Protein AF-S4XDA0-F1 (afdb_monomer_lite)

Foldseek 3Di:
DDDDDDDDDDDDDDDDDDDDDDDDDDDDDDDDDDDDDDDDDDDDDDDDDDDDDDDDDDDDDDDDDPPPPPDPDAPPALEEEQVPFDDPVLSVLLRVLLVLLCVAVVANHREYEDADDDQAVVQVVNCVNPVDQRYKYKYAHPNVRDIDIDGHVNHDPVLVVQLVVLQVVQVVVGPSSSSNSNSCSSNVNDDDDDDDDDDDDDDDDDDDDPPPCVVVVVVVVVVVLVVLLVVLVPDQLQCLPVLLPGDLVSLVVLLVVLLVLLVVLLVVLVVLLVVLCQFQNDVVCVQLVVLSVQSVVLSVVLVVLVVCVVVVVDDDSVRSSVSSSSSSNSSSVSSVSNVVSSVVSVVVVVCLVCLVVLLVVLVVLLVVLVVLLVVLQVLVVVLVVFAAVVLCVVQNCLSVLLVVLSVQLVVLSVVLVVLNPDDRSSNNCNVVSSVSSVVSSVSSVVSSVVSVVSSVVLVVLLVVLVVLLVLLVVLLVLLVVLLPALFPADNVQLVVLSVQLVVLSVCCVVRCRHCSPVSSVSNVVSSVSNVVRSVRSVVRVVVLVVLLVLLVVLLVLLVVLLVVLVVLCVVVVVQADPQLVVLSVQLVVLSVVLVVCCRNCSVVSNVSSVSSSVSSVVSVVRSVVSVVVVVVVVVVPDDDDDDDDDDDDPPDPPPPPDPDDDDDDDDDDDDDDDDDDDDDDDDDDDDDDDDDDDDD

Secondary structure (DSSP, 8-state):
--------------------------------------PPP----------------------------------SSSEEESS--S-HHHHHHHHHHHHHHHHHTS-EEEEEEESSS-HHHHHHHHHHHS--TTEEEEEEETTTTEEEEEE-TTS-HHHHHHHHHHHHHHTTT-HHHHHHHHHHHHHT-----SS--------------TTHHHHHHHHHHHHHHHHHHHHHHTS-TT-HHHHTTS-HHHHHHHHHHHHHHHHHHHHHHHHHHHHHHHHH-TTTTHHHHHHHHHHHHHHHHHHHHHHHHHTT--SSHHHHHHHHHHHHHHHHHHHHHHHHHHHHHHHHHHHHHHHHHHHHHHHHHHHHHHHHHHHHHHHHHHHHHHS-GGGGTTTTTHHHHHHHHHHHHHHHHHHHHHHHTSPTTS-TTHHHHHHHHHHHHHHHHHHHHHHHHHHHHHHHHHHHHHHHHHHHHHHHHHHHHHHTS-S---HHHHHHHHHHHHHHHHHHHHHTTT-HHHHHHHHHHHHHHHHHHHHHHHHHHHHHHHHHHHHHHHHHHHHHHHHHHHHHHHHTTTTS-HHHHHHHHHHHHHHHHHHHHTTT-HHHHHHHHHHHHHHHHHHHHHHHHHHHHHHHHHHTS----------S--SSSSSS----------------------------------------

pLDDT: mean 78.59, std 25.2, range [24.23, 98.69]

InterPro domains:
  IPR007621 TPM domain [PF04536] (80-172)

Organism: NCBI:txid1200352

Sequence (696 aa):
MCAVNSASPSPAGDSRSFFSSTGTRGRRFAASLAIAGIAGLGGLSVAALGVGLAPAAGAETTVLAQTATDTDITLSSQLIDDAGVLSDDEASEITELLEKGPSETGVKAYLVYIDGGDTRSVAADLSAQQPISNGLVIVINTSDRTYATSPGSAVPDSVTTDVNSAITGNMGDGWFEGGKAVAEVIAGESGDGSGAAWLWGGVGVLAVGGGGALVWSKKKRKKDEATEVEATRSIAPGDSSDLAQQPTHALRTVAAEELQSADESIRKGAQELSTAESEFGPERTRELRKALEFSQRTLSQAYGEHQRLANGLVHDEAEERDILIGIISSCGTADENLNAQAERFATLREQLINAPAIVDNLFQETVTLRTRIPGARATLDSLTTRVDPSLLTSVLDNPDIAEAEITEAEKAISRARELLTLPAGQQGELVDAARAAKLAINQATSQLDGVDHAEVQLREAQANLASLIDEVDGEIAEAAQHAASNAEIDRTALAAAVEKAKTSLAAARENGSRDPLGTYSALLEADGELDIQIDEARGARNTYERTLAMVDRTLADATARLQGVEDTIHTRGRMIGVTARSLAQSAGQALADARRIRDTRPKDAFRAAQQASSLASRAAEHAQDDIDDYNRRHNSTGGGSGAGSMVTGIVLGSLLSGHGGFGGGFGGGGFGGGGGGFGGGGGGGGFGGGGDFGGF

Radius of gyration: 46.19 Å; chains: 1; bounding box: 108×87×158 Å

Structure (mmCIF, N/CA/C/O backbone):
data_AF-S4XDA0-F1
#
_entry.id   AF-S4XDA0-F1
#
loop_
_atom_site.group_PDB
_atom_site.id
_atom_site.type_symbol
_atom_site.label_atom_id
_atom_site.label_alt_id
_atom_site.label_comp_id
_atom_site.label_asym_id
_atom_site.label_entity_id
_atom_site.label_seq_id
_atom_site.pdbx_PDB_ins_code
_atom_site.Cartn_x
_atom_site.Cartn_y
_atom_site.Cartn_z
_atom_site.occupancy
_atom_site.B_iso_or_equiv
_atom_site.auth_seq_id
_atom_site.auth_comp_id
_atom_site.auth_asym_id
_atom_site.auth_atom_id
_atom_site.pdbx_PDB_model_num
ATOM 1 N N . MET A 1 1 ? 28.482 -11.343 71.059 1.00 35.81 1 MET A N 1
ATOM 2 C CA . MET A 1 1 ? 29.905 -11.045 71.329 1.00 35.81 1 MET A CA 1
ATOM 3 C C . MET A 1 1 ? 30.328 -9.917 70.393 1.00 35.81 1 MET A C 1
ATOM 5 O O . MET A 1 1 ? 30.165 -10.092 69.199 1.00 35.81 1 MET A O 1
ATOM 9 N N . CYS A 1 2 ? 30.715 -8.780 70.991 1.00 34.31 2 CYS A N 1
ATOM 10 C CA . CYS A 1 2 ? 31.458 -7.586 70.518 1.00 34.31 2 CYS A CA 1
ATOM 11 C C . CYS A 1 2 ? 31.389 -7.176 69.024 1.00 34.31 2 CYS A C 1
ATOM 13 O O . CYS A 1 2 ? 31.792 -7.941 68.163 1.00 34.31 2 CYS A O 1
ATOM 15 N N . ALA A 1 3 ? 30.799 -6.022 68.666 1.00 35.88 3 ALA A N 1
ATOM 16 C CA . ALA A 1 3 ? 31.298 -4.627 68.805 1.00 35.88 3 ALA A CA 1
ATOM 17 C C . ALA A 1 3 ? 32.306 -4.260 67.679 1.00 35.88 3 ALA A C 1
ATOM 19 O O . ALA A 1 3 ? 33.338 -4.904 67.580 1.00 35.88 3 ALA A O 1
ATOM 20 N N . VAL A 1 4 ? 31.958 -3.413 66.693 1.00 38.50 4 VAL A N 1
ATOM 21 C CA . VAL A 1 4 ? 31.907 -1.921 66.669 1.00 38.50 4 VAL A CA 1
ATOM 22 C C . VAL A 1 4 ? 33.224 -1.281 66.184 1.00 38.50 4 VAL A C 1
ATOM 24 O O . VAL A 1 4 ? 34.294 -1.656 66.646 1.00 38.50 4 VAL A O 1
ATOM 27 N N . ASN A 1 5 ? 33.060 -0.228 65.357 1.00 35.66 5 ASN A N 1
ATOM 28 C CA . ASN A 1 5 ? 33.968 0.907 65.074 1.00 35.66 5 ASN A CA 1
ATOM 29 C C . ASN A 1 5 ? 35.153 0.698 64.108 1.00 35.66 5 ASN A C 1
ATOM 31 O O . ASN A 1 5 ? 35.775 -0.349 64.109 1.00 35.66 5 ASN A O 1
ATOM 35 N N . SER A 1 6 ? 35.614 1.675 63.314 1.00 36.22 6 SER A N 1
ATOM 36 C CA . SER A 1 6 ? 35.158 3.028 62.926 1.00 36.22 6 SER A CA 1
ATOM 37 C C . SER A 1 6 ? 36.247 3.684 62.055 1.00 36.22 6 SER A C 1
ATOM 39 O O . SER A 1 6 ? 37.421 3.469 62.327 1.00 36.22 6 SER A O 1
ATOM 41 N N . ALA A 1 7 ? 35.824 4.574 61.147 1.00 31.83 7 ALA A N 1
ATOM 42 C CA . ALA A 1 7 ? 36.446 5.860 60.769 1.00 31.83 7 ALA A CA 1
ATOM 43 C C . ALA A 1 7 ? 37.836 5.932 60.068 1.00 31.83 7 ALA A C 1
ATOM 45 O O . ALA A 1 7 ? 38.853 5.655 60.687 1.00 31.83 7 ALA A O 1
ATOM 46 N N . SER A 1 8 ? 37.807 6.444 58.815 1.00 33.97 8 SER A N 1
ATOM 47 C CA . SER A 1 8 ? 38.431 7.695 58.268 1.00 33.97 8 SER A CA 1
ATOM 48 C C . SER A 1 8 ? 39.945 7.993 58.464 1.00 33.97 8 SER A C 1
ATOM 50 O O . SER A 1 8 ? 40.526 7.462 59.400 1.00 33.97 8 SER A O 1
ATOM 52 N N . PRO A 1 9 ? 40.595 8.970 57.761 1.00 52.25 9 PRO A N 1
ATOM 53 C CA . PRO A 1 9 ? 40.313 9.714 56.506 1.00 52.25 9 PRO A CA 1
ATOM 54 C C . PRO A 1 9 ? 41.543 9.871 55.534 1.00 52.25 9 PRO A C 1
ATOM 56 O O . PRO A 1 9 ? 42.636 9.395 55.814 1.00 52.25 9 PRO A O 1
ATOM 59 N N . SER A 1 10 ? 41.320 10.574 54.401 1.00 35.03 10 SER A N 1
ATOM 60 C CA . SER A 1 10 ? 42.201 11.378 53.491 1.00 35.03 10 SER A CA 1
ATOM 61 C C . SER A 1 10 ? 43.568 11.889 54.037 1.00 35.03 10 SER A C 1
ATOM 63 O O . SER A 1 10 ? 43.665 11.983 55.259 1.00 35.03 10 SER A O 1
ATOM 65 N N . PRO A 1 11 ? 44.569 12.380 53.230 1.00 50.47 11 PRO A N 1
ATOM 66 C CA . PRO A 1 11 ? 44.393 13.231 52.027 1.00 50.47 11 PRO A CA 1
ATOM 67 C C . PRO A 1 11 ? 45.488 13.255 50.907 1.00 50.47 11 PRO A C 1
ATOM 69 O O . PRO A 1 11 ? 46.580 12.722 51.032 1.00 50.47 11 PRO A O 1
ATOM 72 N N . ALA A 1 12 ? 45.117 13.936 49.809 1.00 33.59 12 ALA A N 1
ATOM 73 C CA . ALA A 1 12 ? 45.848 14.886 48.942 1.00 33.59 12 ALA A CA 1
ATOM 74 C C . ALA A 1 12 ? 47.360 14.758 48.615 1.00 33.59 12 ALA A C 1
ATOM 76 O O . ALA A 1 12 ? 48.203 14.765 49.504 1.00 33.59 12 ALA A O 1
ATOM 77 N N . GLY A 1 13 ? 47.678 14.972 47.325 1.00 31.16 13 GLY A N 1
ATOM 78 C CA . GLY A 1 13 ? 48.699 15.962 46.935 1.00 31.16 13 GLY A CA 1
ATOM 79 C C . GLY A 1 13 ? 49.673 15.580 45.812 1.00 31.16 13 GLY A C 1
ATOM 80 O O . GLY A 1 13 ? 50.469 14.674 46.004 1.00 31.16 13 GLY A O 1
ATOM 81 N N . ASP A 1 14 ? 49.653 16.386 44.734 1.00 33.75 14 ASP A N 1
ATOM 82 C CA . ASP A 1 14 ? 50.784 16.795 43.871 1.00 33.75 14 ASP A CA 1
ATOM 83 C C . ASP A 1 14 ? 51.590 15.723 43.086 1.00 33.75 14 ASP A C 1
ATOM 85 O O . ASP A 1 14 ? 51.828 14.622 43.540 1.00 33.75 14 ASP A O 1
ATOM 89 N N . SER A 1 15 ? 52.149 15.941 41.890 1.00 31.39 15 SER A N 1
ATOM 90 C CA . SER A 1 15 ? 52.261 17.109 41.014 1.00 31.39 15 SER A CA 1
ATOM 91 C C . SER A 1 15 ? 52.855 16.712 39.638 1.00 31.39 15 SER A C 1
ATOM 93 O O . SER A 1 15 ? 53.621 15.766 39.500 1.00 31.39 15 SER A O 1
ATOM 95 N N . ARG A 1 16 ? 52.442 17.491 38.631 1.00 34.41 16 ARG A N 1
ATOM 96 C CA . ARG A 1 16 ? 52.997 17.825 37.297 1.00 34.41 16 ARG A CA 1
ATOM 97 C C . ARG A 1 16 ? 54.349 17.233 36.835 1.00 34.41 16 ARG A C 1
ATOM 99 O O . ARG A 1 16 ? 55.373 17.467 37.465 1.00 34.41 16 ARG A O 1
ATOM 106 N N . SER A 1 17 ? 54.394 16.815 35.562 1.00 31.36 17 SER A N 1
ATOM 107 C CA . SER A 1 17 ? 55.414 17.295 34.605 1.00 31.36 17 SER A CA 1
ATOM 108 C C . SER A 1 17 ? 54.954 17.199 33.136 1.00 31.36 17 SER A C 1
ATOM 110 O O . SER A 1 17 ? 54.210 16.311 32.734 1.00 31.36 17 SER A O 1
ATOM 112 N N . PHE A 1 18 ? 55.356 18.221 32.378 1.00 31.94 18 PHE A N 1
ATOM 113 C CA . PHE A 1 18 ? 55.056 18.549 30.981 1.00 31.94 18 PHE A CA 1
ATOM 114 C C . PHE A 1 18 ? 55.953 17.780 29.994 1.00 31.94 18 PHE A C 1
ATOM 116 O O . PHE A 1 18 ? 57.141 17.652 30.266 1.00 31.94 18 PHE A O 1
ATOM 123 N N . PHE A 1 19 ? 55.456 17.480 28.784 1.00 30.11 19 PHE A N 1
ATOM 124 C CA . PHE A 1 19 ? 56.179 17.789 27.537 1.00 30.11 19 PHE A CA 1
ATOM 125 C C . PHE A 1 19 ? 55.213 17.967 26.349 1.00 30.11 19 PHE A C 1
ATOM 127 O O . PHE A 1 19 ? 54.207 17.277 26.218 1.00 30.11 19 PHE A O 1
ATOM 134 N N . SER A 1 20 ? 55.524 18.973 25.535 1.00 29.48 20 SER A N 1
ATOM 135 C CA . SER A 1 20 ? 54.761 19.564 24.427 1.00 29.48 20 SER A CA 1
ATOM 136 C C . SER A 1 20 ? 55.017 18.851 23.093 1.00 29.48 20 SER A C 1
ATOM 138 O O . SER A 1 20 ? 56.139 18.400 22.887 1.00 29.48 20 SER A O 1
ATOM 140 N N . SER A 1 21 ? 54.045 18.864 22.163 1.00 27.91 21 SER A N 1
ATOM 141 C CA . SER A 1 21 ? 54.207 19.416 20.793 1.00 27.91 21 SER A CA 1
ATOM 142 C C . SER A 1 21 ? 53.074 18.999 19.834 1.00 27.91 21 SER A C 1
ATOM 144 O O . SER A 1 21 ? 52.841 17.812 19.652 1.00 27.91 21 SER A O 1
ATOM 146 N N . THR A 1 22 ? 52.471 20.003 19.167 1.00 31.19 22 THR A N 1
ATOM 147 C CA . THR A 1 22 ? 51.912 20.018 17.781 1.00 31.19 22 THR A CA 1
ATOM 148 C C . THR A 1 22 ? 50.888 18.933 17.395 1.00 31.19 22 THR A C 1
ATOM 150 O O . THR A 1 22 ? 51.208 17.760 17.367 1.00 31.19 22 THR A O 1
ATOM 153 N N . GLY A 1 23 ? 49.643 19.193 16.994 1.00 26.84 23 GLY A N 1
ATOM 154 C CA . GLY A 1 23 ? 49.082 20.326 16.267 1.00 26.84 23 GLY A CA 1
ATOM 155 C C . GLY A 1 23 ? 48.484 19.816 14.953 1.00 26.84 23 GLY A C 1
ATOM 156 O O . GLY A 1 23 ? 49.233 19.637 14.008 1.00 26.84 23 GLY A O 1
ATOM 157 N N . THR A 1 24 ? 47.169 19.572 14.886 1.00 28.53 24 THR A N 1
ATOM 158 C CA . THR A 1 24 ? 46.289 19.807 13.713 1.00 28.53 24 THR A CA 1
ATOM 159 C C . THR A 1 24 ? 44.856 19.378 14.042 1.00 28.53 24 THR A C 1
ATOM 161 O O . THR A 1 24 ? 44.602 18.279 14.526 1.00 28.53 24 THR A O 1
ATOM 164 N N . ARG A 1 25 ? 43.904 20.288 13.812 1.00 28.70 25 ARG A N 1
ATOM 165 C CA . ARG A 1 25 ? 42.463 20.065 13.965 1.00 28.70 25 ARG A CA 1
ATOM 166 C C . ARG A 1 25 ? 41.945 19.286 12.756 1.00 28.70 25 ARG A C 1
ATOM 168 O O . ARG A 1 25 ? 42.007 19.792 11.644 1.00 28.70 25 ARG A O 1
ATOM 175 N N . GLY A 1 26 ? 41.364 18.116 12.997 1.00 26.00 26 GLY A N 1
ATOM 176 C CA . GLY A 1 26 ? 40.527 17.392 12.043 1.00 26.00 26 GLY A CA 1
ATOM 177 C C . GLY A 1 26 ? 39.380 16.742 12.806 1.00 26.00 26 GLY A C 1
ATOM 178 O O . GLY A 1 26 ? 39.581 15.754 13.504 1.00 26.00 26 GLY A O 1
ATOM 179 N N . ARG A 1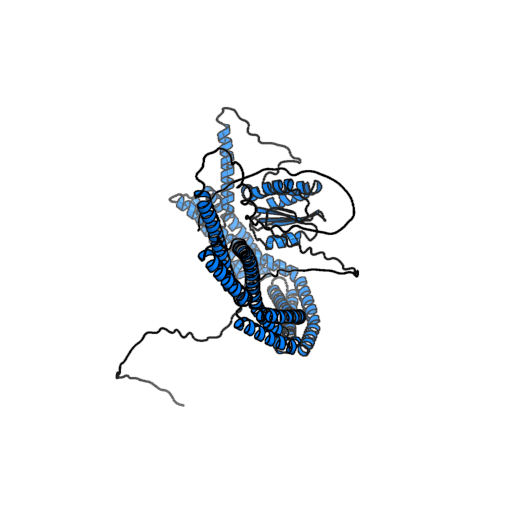 27 ? 38.187 17.343 12.742 1.00 27.64 27 ARG A N 1
ATOM 180 C CA . ARG A 1 27 ? 36.972 16.820 13.381 1.00 27.64 27 ARG A CA 1
ATOM 181 C C . ARG A 1 27 ? 36.553 15.549 12.635 1.00 27.64 27 ARG A C 1
ATOM 183 O O . ARG A 1 27 ? 36.034 15.638 11.530 1.00 27.64 27 ARG A O 1
ATOM 190 N N . ARG A 1 28 ? 36.784 14.383 13.238 1.00 25.12 28 ARG A N 1
ATOM 191 C CA . ARG A 1 28 ? 36.113 13.121 12.906 1.00 25.12 28 ARG A CA 1
ATOM 192 C C . ARG A 1 28 ? 35.207 12.785 14.085 1.00 25.12 28 ARG A C 1
ATOM 194 O O . ARG A 1 28 ? 35.704 12.484 15.166 1.00 25.12 28 ARG A O 1
ATOM 201 N N . PHE A 1 29 ? 33.897 12.910 13.896 1.00 24.58 29 PHE A N 1
ATOM 202 C CA . PHE A 1 29 ? 32.926 12.328 14.814 1.00 24.58 29 PHE A CA 1
ATOM 203 C C . PHE A 1 29 ? 32.902 10.821 14.551 1.00 24.58 29 PHE A C 1
ATOM 205 O O . PHE A 1 29 ? 32.474 10.381 13.490 1.00 24.58 29 PHE A O 1
ATOM 212 N N . ALA A 1 30 ? 33.415 10.050 15.507 1.00 24.23 30 ALA A N 1
ATOM 213 C CA . ALA A 1 30 ? 33.043 8.658 15.684 1.00 24.23 30 ALA A CA 1
ATOM 214 C C . ALA A 1 30 ? 31.730 8.661 16.478 1.00 24.23 30 ALA A C 1
ATOM 216 O O . ALA A 1 30 ? 31.699 9.175 17.596 1.00 24.23 30 ALA A O 1
ATOM 217 N N . ALA A 1 31 ? 30.653 8.154 15.883 1.00 25.67 31 ALA A N 1
ATOM 218 C CA . ALA A 1 31 ? 29.406 7.885 16.583 1.00 25.67 31 ALA A CA 1
ATOM 219 C C . ALA A 1 31 ? 29.267 6.371 16.739 1.00 25.67 31 ALA A C 1
ATOM 221 O O . ALA A 1 31 ? 29.389 5.608 15.783 1.00 25.67 31 ALA A O 1
ATOM 222 N N . SER A 1 32 ? 29.110 5.980 17.994 1.00 26.23 32 SER A N 1
ATOM 223 C CA . SER A 1 32 ? 29.050 4.625 18.507 1.00 26.23 32 SER A CA 1
ATOM 224 C C . SER A 1 32 ? 27.830 3.862 17.994 1.00 26.23 32 SER A C 1
ATOM 226 O O . SER A 1 32 ? 26.725 4.396 17.958 1.00 26.23 32 SER A O 1
ATOM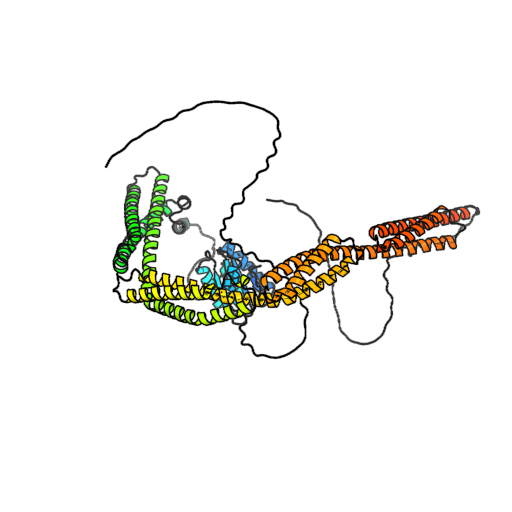 228 N N . LEU A 1 33 ? 28.044 2.586 17.673 1.00 25.45 33 LEU A N 1
ATOM 229 C CA . LEU A 1 33 ? 27.005 1.577 17.497 1.00 25.45 33 LEU A CA 1
ATOM 230 C C . LEU A 1 33 ? 26.232 1.411 18.819 1.00 25.45 33 LEU A C 1
ATOM 232 O O . LEU A 1 33 ? 26.831 1.081 19.843 1.00 25.45 33 LEU A O 1
ATOM 236 N N . ALA A 1 34 ? 24.916 1.594 18.785 1.00 25.98 34 ALA A N 1
ATOM 237 C CA . ALA A 1 34 ? 23.999 1.099 19.804 1.00 25.98 34 ALA A CA 1
ATOM 238 C C . ALA A 1 34 ? 22.760 0.541 19.095 1.00 25.98 34 ALA A C 1
ATOM 240 O O . ALA A 1 34 ? 22.043 1.259 18.405 1.00 25.98 34 ALA A O 1
ATOM 241 N N . ILE A 1 35 ? 22.578 -0.769 19.236 1.00 29.05 35 ILE A N 1
ATOM 242 C CA . ILE A 1 35 ? 21.437 -1.550 18.763 1.00 29.05 35 ILE A CA 1
ATOM 243 C C . ILE A 1 35 ? 20.304 -1.371 19.776 1.00 29.05 35 ILE A C 1
ATOM 245 O O . ILE A 1 35 ? 20.496 -1.689 20.948 1.00 29.05 35 ILE A O 1
ATOM 249 N N . ALA A 1 36 ? 19.138 -0.905 19.330 1.00 25.33 36 ALA A N 1
ATOM 250 C CA . ALA A 1 36 ? 17.846 -1.137 19.978 1.00 25.33 36 ALA A CA 1
ATOM 251 C C . ALA A 1 36 ? 16.725 -0.799 18.983 1.00 25.33 36 ALA A C 1
ATOM 253 O O . ALA A 1 36 ? 16.679 0.312 18.459 1.00 25.33 36 ALA A O 1
ATOM 254 N N . GLY A 1 37 ? 15.867 -1.778 18.692 1.00 24.59 37 GLY A N 1
ATOM 255 C CA . GLY A 1 37 ? 14.732 -1.632 17.784 1.00 24.59 37 GLY A CA 1
ATOM 256 C C . GLY A 1 37 ? 13.540 -0.903 18.400 1.00 24.59 37 GLY A C 1
ATOM 257 O O . GLY A 1 37 ? 13.470 -0.750 19.615 1.00 24.59 37 GLY A O 1
ATOM 258 N N . ILE A 1 38 ? 12.615 -0.494 17.529 1.00 27.69 38 ILE A N 1
ATOM 259 C CA . ILE A 1 38 ? 11.155 -0.429 17.706 1.00 27.69 38 ILE A CA 1
ATOM 260 C C . ILE A 1 38 ? 10.538 -0.249 16.304 1.00 27.69 38 ILE A C 1
ATOM 262 O O . ILE A 1 38 ? 11.120 0.397 15.436 1.00 27.69 38 ILE A O 1
ATOM 266 N N . ALA A 1 39 ? 9.397 -0.910 16.112 1.00 29.08 39 ALA A N 1
ATOM 267 C CA . ALA A 1 39 ? 8.651 -1.151 14.883 1.00 29.08 39 ALA A CA 1
ATOM 268 C C . ALA A 1 39 ? 8.256 0.106 14.084 1.00 29.08 39 ALA A C 1
ATOM 270 O O . ALA A 1 39 ? 7.870 1.129 14.650 1.00 29.08 39 ALA A O 1
ATOM 271 N N . GLY A 1 40 ? 8.324 -0.023 12.755 1.00 26.03 40 GLY A N 1
ATOM 272 C CA . GLY A 1 40 ? 7.939 0.991 11.780 1.00 26.03 40 GLY A CA 1
ATOM 273 C C . GLY A 1 40 ? 6.515 0.803 11.254 1.00 26.03 40 GLY A C 1
ATOM 274 O O . GLY A 1 40 ? 6.113 -0.297 10.883 1.00 26.03 40 GLY A O 1
ATOM 275 N N . LEU A 1 41 ? 5.793 1.921 11.205 1.00 32.38 41 LEU A N 1
ATOM 276 C CA . LEU A 1 41 ? 4.719 2.209 10.257 1.00 32.38 41 LEU A CA 1
ATOM 277 C C . LEU A 1 41 ? 5.331 2.532 8.884 1.00 32.38 41 LEU A C 1
ATOM 279 O O . LEU A 1 41 ? 6.371 3.191 8.833 1.00 32.38 41 LEU A O 1
ATOM 283 N N . GLY A 1 42 ? 4.644 2.175 7.795 1.00 27.64 42 GLY A N 1
ATOM 284 C CA . GLY A 1 42 ? 4.866 2.787 6.480 1.00 27.64 42 GLY A CA 1
ATOM 285 C C . GLY A 1 42 ? 4.640 1.846 5.300 1.00 27.64 42 GLY A C 1
ATOM 286 O O . GLY A 1 42 ? 5.591 1.251 4.808 1.00 27.64 42 GLY A O 1
ATOM 287 N N . GLY A 1 43 ? 3.393 1.744 4.835 1.00 27.09 43 GLY A N 1
ATOM 288 C CA . GLY A 1 43 ? 3.066 1.210 3.513 1.00 27.09 43 GLY A CA 1
ATOM 289 C C . GLY A 1 43 ? 3.061 2.338 2.480 1.00 27.09 43 GLY A C 1
ATOM 290 O O . GLY A 1 43 ? 2.448 3.378 2.715 1.00 27.09 43 GLY A O 1
ATOM 291 N N . LEU A 1 44 ? 3.754 2.134 1.361 1.00 30.22 44 LEU A N 1
ATOM 292 C CA . LEU A 1 44 ? 3.679 2.964 0.161 1.00 30.22 44 LEU A CA 1
ATOM 293 C C . LEU A 1 44 ? 3.848 2.061 -1.066 1.00 30.22 44 LEU A C 1
ATOM 295 O O . LEU A 1 44 ? 4.812 1.304 -1.167 1.00 30.22 44 LEU A O 1
ATOM 299 N N . SER A 1 45 ? 2.857 2.146 -1.945 1.00 28.23 45 SER A N 1
ATOM 300 C CA . SER A 1 45 ? 2.653 1.394 -3.181 1.00 28.23 45 SER A CA 1
ATOM 301 C C . SER A 1 45 ? 3.587 1.845 -4.310 1.00 28.23 45 SER A C 1
ATOM 303 O O . SER A 1 45 ? 3.918 3.027 -4.399 1.00 28.23 45 SER A O 1
ATOM 305 N N . VAL A 1 46 ? 3.923 0.936 -5.232 1.00 29.06 46 VAL A N 1
ATOM 306 C CA . VAL A 1 46 ? 4.427 1.271 -6.576 1.00 29.06 46 VAL A CA 1
ATOM 307 C C . VAL A 1 46 ? 3.654 0.456 -7.616 1.00 29.06 46 VAL A C 1
ATOM 309 O O . VAL A 1 46 ? 3.386 -0.726 -7.423 1.00 29.06 46 VAL A O 1
ATOM 312 N N . ALA A 1 47 ? 3.253 1.160 -8.672 1.00 29.38 47 ALA A N 1
ATOM 313 C CA . ALA A 1 47 ? 2.378 0.763 -9.765 1.00 29.38 47 ALA A CA 1
ATOM 314 C C . ALA A 1 47 ? 3.017 -0.231 -10.752 1.00 29.38 47 ALA A C 1
ATOM 316 O O . ALA A 1 47 ? 4.214 -0.153 -11.021 1.00 29.38 47 ALA A O 1
ATOM 317 N N . ALA A 1 48 ? 2.188 -1.084 -11.361 1.00 28.42 48 ALA A N 1
ATOM 318 C CA . ALA A 1 48 ? 2.551 -1.948 -12.482 1.00 28.42 48 ALA A CA 1
ATOM 319 C C . ALA A 1 48 ? 1.728 -1.573 -13.728 1.00 28.42 48 ALA A C 1
ATOM 321 O O . ALA A 1 48 ? 0.502 -1.503 -13.678 1.00 28.42 48 ALA A O 1
ATOM 322 N N . LEU A 1 49 ? 2.418 -1.329 -14.845 1.00 30.97 49 LEU A N 1
ATOM 323 C CA . LEU A 1 49 ? 1.854 -1.154 -16.185 1.00 30.97 49 LEU A CA 1
ATOM 324 C C . LEU A 1 49 ? 2.024 -2.463 -16.959 1.00 30.97 49 LEU A C 1
ATOM 326 O O . LEU A 1 49 ? 3.129 -2.991 -17.046 1.00 30.97 49 LEU A O 1
ATOM 330 N N . GLY A 1 50 ? 0.933 -2.966 -17.534 1.00 28.62 50 GLY A N 1
ATOM 331 C CA . GLY A 1 50 ? 0.928 -4.157 -18.380 1.00 28.62 50 GLY A CA 1
ATOM 332 C C . GLY A 1 50 ? 1.102 -3.861 -19.871 1.00 28.62 50 GLY A C 1
ATOM 333 O O . GLY A 1 50 ? 0.823 -2.762 -20.348 1.00 28.62 50 GLY A O 1
ATOM 334 N N . VAL A 1 51 ? 1.469 -4.901 -20.625 1.00 29.30 51 VAL A N 1
ATOM 335 C CA . VAL A 1 51 ? 1.185 -5.039 -22.061 1.00 29.30 51 VAL A CA 1
ATOM 336 C C . VAL A 1 51 ? 0.799 -6.493 -22.328 1.00 29.30 51 VAL A C 1
ATOM 338 O O . VAL A 1 51 ? 1.559 -7.410 -22.030 1.00 29.30 51 VAL A O 1
ATOM 341 N N . GLY A 1 52 ? -0.389 -6.702 -22.896 1.00 28.75 52 GLY A N 1
ATOM 342 C CA . GLY A 1 52 ? -0.877 -8.006 -23.338 1.00 28.75 52 GLY A CA 1
ATOM 343 C C . GLY A 1 52 ? -0.914 -8.141 -24.861 1.00 28.75 52 GLY A C 1
ATOM 344 O O . GLY A 1 52 ? -1.018 -7.149 -25.581 1.00 28.75 52 GLY A O 1
ATOM 345 N N . LEU A 1 53 ? -0.916 -9.388 -25.342 1.00 24.34 53 LEU A N 1
ATOM 346 C CA . LEU A 1 53 ? -1.498 -9.779 -26.630 1.00 24.34 53 LEU A CA 1
ATOM 347 C C . LEU A 1 53 ? -1.961 -11.253 -26.573 1.00 24.34 53 LEU A C 1
ATOM 349 O O . LEU A 1 53 ? -1.181 -12.150 -26.267 1.00 24.34 53 LEU A O 1
ATOM 353 N N . ALA A 1 54 ? -3.248 -11.480 -26.854 1.00 28.58 54 ALA A N 1
ATOM 354 C CA . ALA A 1 54 ? -3.946 -12.778 -26.943 1.00 28.58 54 ALA A CA 1
ATOM 355 C C . ALA A 1 54 ? -3.836 -13.386 -28.378 1.00 28.58 54 ALA A C 1
ATOM 357 O O . ALA A 1 54 ? -3.099 -12.801 -29.178 1.00 28.58 54 ALA A O 1
ATOM 358 N N . PRO A 1 55 ? -4.603 -14.428 -28.826 1.00 48.66 55 PRO A N 1
ATOM 359 C CA . PRO A 1 55 ? -5.528 -15.378 -28.149 1.00 48.66 55 PRO A CA 1
ATOM 360 C C . PRO A 1 55 ? -5.455 -16.866 -28.646 1.00 48.66 55 PRO A C 1
ATOM 362 O O . PRO A 1 55 ? -4.786 -17.152 -29.634 1.00 48.66 55 PRO A O 1
ATOM 365 N N . ALA A 1 56 ? -6.222 -17.802 -28.032 1.00 24.25 56 ALA A N 1
ATOM 366 C CA . ALA A 1 56 ? -7.119 -18.775 -28.723 1.00 24.25 56 ALA A CA 1
ATOM 367 C C . ALA A 1 56 ? -7.855 -19.794 -27.792 1.00 24.25 56 ALA A C 1
ATOM 369 O O . ALA A 1 56 ? -7.246 -20.700 -27.238 1.00 24.25 56 ALA A O 1
ATOM 370 N N . ALA A 1 57 ? -9.192 -19.669 -27.758 1.00 28.89 57 ALA A N 1
ATOM 371 C CA . ALA A 1 57 ? -10.264 -20.691 -27.762 1.00 28.89 57 ALA A CA 1
ATOM 372 C C . ALA A 1 57 ? -10.380 -21.832 -26.704 1.00 28.89 57 ALA A C 1
ATOM 374 O O . ALA A 1 57 ? -9.764 -22.884 -26.835 1.00 28.89 57 ALA A O 1
ATOM 375 N N . GLY A 1 58 ? -11.403 -21.705 -25.835 1.00 33.62 58 GLY A N 1
ATOM 376 C CA . GLY A 1 58 ? -12.575 -22.609 -25.799 1.00 33.62 58 GLY A CA 1
ATOM 377 C C . GLY A 1 58 ? -12.654 -23.728 -24.742 1.00 33.62 58 GLY A C 1
ATOM 378 O O . GLY A 1 58 ? -12.185 -24.828 -25.003 1.00 33.62 58 GLY A O 1
ATOM 379 N N . ALA A 1 59 ? -13.388 -23.499 -23.639 1.00 28.05 59 ALA A N 1
ATOM 380 C CA . ALA A 1 59 ? -14.232 -24.494 -22.946 1.00 28.05 59 ALA A CA 1
ATOM 381 C C . ALA A 1 59 ? -15.110 -23.821 -21.866 1.00 28.05 59 ALA A C 1
ATOM 383 O O . ALA A 1 59 ? -14.613 -23.083 -21.021 1.00 28.05 59 ALA A O 1
ATOM 384 N N . GLU A 1 60 ? -16.417 -24.083 -21.908 1.00 33.09 60 GLU A N 1
ATOM 385 C CA . GLU A 1 60 ? -17.438 -23.573 -20.984 1.00 33.09 60 GLU A CA 1
ATOM 386 C C . GLU A 1 60 ? -17.324 -24.225 -19.595 1.00 33.09 60 GLU A C 1
ATOM 388 O O . GLU A 1 60 ? -17.295 -25.449 -19.479 1.00 33.09 60 GLU A O 1
ATOM 393 N N . THR A 1 61 ? -17.311 -23.420 -18.528 1.00 28.69 61 THR A N 1
ATOM 394 C CA . THR A 1 61 ? -17.625 -23.878 -17.164 1.00 28.69 61 THR A CA 1
ATOM 395 C C . THR A 1 61 ? -18.480 -22.819 -16.479 1.00 28.69 61 THR A C 1
ATOM 397 O O . THR A 1 61 ? -18.093 -21.658 -16.380 1.00 28.69 61 THR A O 1
ATOM 400 N N . THR A 1 62 ? -19.671 -23.219 -16.046 1.00 36.84 62 THR A N 1
ATOM 401 C CA . THR A 1 62 ? -20.657 -22.381 -15.363 1.00 36.84 62 THR A CA 1
ATOM 402 C C . THR A 1 62 ? -20.129 -21.970 -13.987 1.00 36.84 62 THR A C 1
ATOM 404 O O . THR A 1 62 ? -20.070 -22.793 -13.074 1.00 36.84 62 THR A O 1
ATOM 407 N N . VAL A 1 63 ? -19.750 -20.701 -13.841 1.00 27.41 63 VAL A N 1
ATOM 408 C CA . VAL A 1 63 ? -19.389 -20.071 -12.564 1.00 27.41 63 VAL A CA 1
ATOM 409 C C . VAL A 1 63 ? -20.566 -19.209 -12.111 1.00 27.41 63 VAL A C 1
ATOM 411 O O . VAL A 1 63 ? -21.122 -18.443 -12.895 1.00 27.41 63 VAL A O 1
ATOM 414 N N . LEU A 1 64 ? -20.963 -19.363 -10.846 1.00 28.88 64 LEU A N 1
ATOM 415 C CA . LEU A 1 64 ? -21.853 -18.430 -10.159 1.00 28.88 64 LEU A CA 1
ATOM 416 C C . LEU A 1 64 ? -21.155 -17.067 -10.122 1.00 28.88 64 LEU A C 1
ATOM 418 O O . LEU A 1 64 ? -20.182 -16.885 -9.396 1.00 28.88 64 LEU A O 1
ATOM 422 N N . ALA A 1 65 ? -21.627 -16.147 -10.955 1.00 26.14 65 ALA A N 1
ATOM 423 C CA . ALA A 1 65 ? -21.122 -14.791 -11.039 1.00 26.14 65 ALA A CA 1
ATOM 424 C C . ALA A 1 65 ? -21.430 -14.031 -9.737 1.00 26.14 65 ALA A C 1
ATOM 426 O O . ALA A 1 65 ? -22.572 -13.654 -9.484 1.00 26.14 65 ALA A O 1
ATOM 427 N N . GLN A 1 66 ? -20.408 -13.799 -8.914 1.00 27.83 66 GLN A N 1
ATOM 428 C CA . GLN A 1 66 ? -20.283 -12.532 -8.201 1.00 27.83 66 GLN A CA 1
ATOM 429 C C . GLN A 1 66 ? -19.513 -11.605 -9.139 1.00 27.83 66 GLN A C 1
ATOM 431 O O . GLN A 1 66 ? -18.296 -11.700 -9.262 1.00 27.83 66 GLN A O 1
ATOM 436 N N . THR A 1 67 ? -20.233 -10.762 -9.871 1.00 27.48 67 THR A N 1
ATOM 437 C CA . THR A 1 67 ? -19.646 -9.633 -10.592 1.00 27.48 67 THR A CA 1
ATOM 438 C C . THR A 1 67 ? -19.252 -8.575 -9.565 1.00 27.48 67 THR A C 1
ATOM 440 O O . THR A 1 67 ? -20.059 -7.718 -9.214 1.00 27.48 67 THR A O 1
ATOM 443 N N . ALA A 1 68 ? -18.024 -8.656 -9.056 1.00 33.41 68 ALA A N 1
ATOM 444 C CA . ALA A 1 68 ? -17.305 -7.449 -8.683 1.00 33.41 68 ALA A CA 1
ATOM 445 C C . ALA A 1 68 ? -16.868 -6.817 -10.008 1.00 33.41 68 ALA A C 1
ATOM 447 O O . ALA A 1 68 ? -15.988 -7.336 -10.692 1.00 33.41 68 ALA A O 1
ATOM 448 N N . THR A 1 69 ? -17.582 -5.786 -10.445 1.00 35.19 69 THR A N 1
ATOM 449 C CA . THR A 1 69 ? -17.104 -4.894 -11.499 1.00 35.19 69 THR A CA 1
ATOM 450 C C . THR A 1 69 ? -15.883 -4.174 -10.942 1.00 35.19 69 THR A C 1
ATOM 452 O O . THR A 1 69 ? -16.009 -3.280 -10.110 1.00 35.19 69 THR A O 1
ATOM 455 N N . ASP A 1 70 ? -14.704 -4.640 -11.348 1.00 38.47 70 ASP A N 1
ATOM 456 C CA . ASP A 1 70 ? -13.427 -3.945 -11.209 1.00 38.47 70 ASP A CA 1
ATOM 457 C C . ASP A 1 70 ? -13.444 -2.769 -12.194 1.00 38.47 70 ASP A C 1
ATOM 459 O O . ASP A 1 70 ? -12.904 -2.837 -13.299 1.00 38.47 70 ASP A O 1
ATOM 463 N N . THR A 1 71 ? -14.220 -1.740 -11.858 1.00 46.22 71 THR A N 1
ATOM 464 C CA . THR A 1 71 ? -14.200 -0.479 -12.586 1.00 46.22 71 THR A CA 1
ATOM 465 C C . THR A 1 71 ? -13.301 0.458 -11.799 1.00 46.22 71 THR A C 1
ATOM 467 O O . THR A 1 71 ? -13.631 0.846 -10.679 1.00 46.22 71 THR A O 1
ATOM 470 N N . ASP A 1 72 ? -12.156 0.806 -12.384 1.00 64.50 72 ASP A N 1
ATOM 471 C CA . ASP A 1 72 ? -11.159 1.734 -11.837 1.00 64.50 72 ASP A CA 1
ATOM 472 C C . ASP A 1 72 ? -11.698 3.185 -11.906 1.00 64.50 72 ASP A C 1
ATOM 474 O O . ASP A 1 72 ? -11.172 4.061 -12.597 1.00 64.50 72 ASP A O 1
ATOM 478 N N . ILE A 1 73 ? -12.852 3.424 -11.271 1.00 78.69 73 ILE A N 1
ATOM 479 C CA . ILE A 1 73 ? -13.542 4.715 -11.244 1.00 78.69 73 ILE A CA 1
ATOM 480 C C . ILE A 1 73 ? -12.839 5.595 -10.219 1.00 78.69 73 ILE A C 1
ATOM 482 O O . ILE A 1 73 ? -12.768 5.269 -9.034 1.00 78.69 73 ILE A O 1
ATOM 486 N N . THR A 1 74 ? -12.368 6.755 -10.671 1.00 82.56 74 THR A N 1
ATOM 487 C CA . THR A 1 74 ? -11.754 7.778 -9.820 1.00 82.56 74 THR A CA 1
ATOM 488 C C . THR A 1 74 ? -12.536 9.085 -9.916 1.00 82.56 74 THR A C 1
ATOM 490 O O . THR A 1 74 ? -12.998 9.465 -10.992 1.00 82.56 74 THR A O 1
ATOM 493 N N . LEU A 1 75 ? -12.668 9.804 -8.793 1.00 84.50 75 LEU A N 1
ATOM 494 C CA . LEU A 1 75 ? -13.369 11.096 -8.699 1.00 84.50 75 LEU A CA 1
ATOM 495 C C . LEU A 1 75 ? -12.573 12.242 -9.360 1.00 84.50 75 LEU A C 1
ATOM 497 O O . LEU A 1 75 ? -12.081 13.154 -8.692 1.00 84.50 75 LEU A O 1
ATOM 501 N N . SER A 1 76 ? -12.401 12.172 -10.680 1.00 80.94 76 SER A N 1
ATOM 502 C CA . SER A 1 76 ? -11.661 13.152 -11.490 1.00 80.94 76 SER A CA 1
ATOM 503 C C . SER A 1 76 ? -12.485 14.402 -11.849 1.00 80.94 76 SER A C 1
ATOM 505 O O . SER A 1 76 ? -11.912 15.469 -12.070 1.00 80.94 76 SER A O 1
ATOM 507 N N . SER A 1 77 ? -13.816 14.296 -11.825 1.00 88.31 77 SER A N 1
ATOM 508 C CA . SER A 1 77 ? -14.801 15.363 -12.067 1.00 88.31 77 SER A CA 1
ATOM 509 C C . SER A 1 77 ? -16.023 15.195 -11.151 1.00 88.31 77 SER A C 1
ATOM 511 O O . SER A 1 77 ? -16.208 14.141 -10.546 1.00 88.31 77 SER A O 1
ATOM 513 N N . GLN A 1 78 ? -16.864 16.234 -11.022 1.00 89.75 78 GLN A N 1
ATOM 514 C CA . GLN A 1 78 ? -18.106 16.160 -10.227 1.00 89.75 78 GLN A CA 1
ATOM 515 C C . GLN A 1 78 ? -19.192 15.292 -10.876 1.00 89.75 78 GLN A C 1
ATOM 517 O O . GLN A 1 78 ? -20.079 14.825 -10.173 1.00 89.75 78 GLN A O 1
ATOM 522 N N . LEU A 1 79 ? -19.121 15.053 -12.185 1.00 95.38 79 LEU A N 1
ATOM 523 C CA . LEU A 1 79 ? -19.981 14.117 -12.901 1.00 95.38 79 LEU A CA 1
ATOM 524 C C . LEU A 1 79 ? -19.118 13.060 -13.588 1.00 95.38 79 LEU A C 1
ATOM 526 O O . LEU A 1 79 ? -18.175 13.412 -14.300 1.00 95.38 79 LEU A O 1
ATOM 530 N N . ILE A 1 80 ? -19.447 11.787 -13.381 1.00 94.56 80 ILE A N 1
ATOM 531 C CA . ILE A 1 80 ? -18.823 10.639 -14.044 1.00 94.56 80 ILE A CA 1
ATOM 532 C C . ILE A 1 80 ? -19.936 9.769 -14.620 1.00 94.56 80 ILE A C 1
ATOM 534 O O . ILE A 1 80 ? -20.783 9.271 -13.881 1.00 94.56 80 ILE A O 1
ATOM 538 N N . ASP A 1 81 ? -19.925 9.577 -15.934 1.00 94.00 81 ASP A N 1
ATOM 539 C CA . ASP A 1 81 ? -20.866 8.703 -16.632 1.00 94.00 81 ASP A CA 1
ATOM 540 C C . ASP A 1 81 ? -20.136 7.485 -17.207 1.00 94.00 81 ASP A C 1
ATOM 542 O O . ASP A 1 81 ? -19.757 7.460 -18.375 1.00 94.00 81 ASP A O 1
ATOM 546 N N . ASP A 1 82 ? -19.894 6.487 -16.355 1.00 91.75 82 ASP A N 1
ATOM 547 C CA . ASP A 1 82 ? -19.269 5.219 -16.754 1.00 91.75 82 ASP A CA 1
ATOM 548 C C . ASP A 1 82 ? -20.263 4.313 -17.508 1.00 91.75 82 ASP A C 1
ATOM 550 O O . ASP A 1 82 ? -19.886 3.556 -18.399 1.00 91.75 82 ASP A O 1
ATOM 554 N N . ALA A 1 83 ? -21.560 4.458 -17.215 1.00 89.38 83 ALA A N 1
ATOM 555 C CA . ALA A 1 83 ? -22.642 3.742 -17.890 1.00 89.38 83 ALA A CA 1
ATOM 556 C C . ALA A 1 83 ? -22.944 4.251 -19.317 1.00 89.38 83 ALA A C 1
ATOM 558 O O . ALA A 1 83 ? -23.646 3.574 -20.072 1.00 89.38 83 ALA A O 1
ATOM 559 N N . GLY A 1 84 ? -22.454 5.439 -19.689 1.00 90.38 84 GLY A N 1
ATOM 560 C CA . GLY A 1 84 ? -22.672 6.056 -21.000 1.00 90.38 84 GLY A CA 1
ATOM 561 C C . GLY A 1 84 ? -24.140 6.387 -21.283 1.00 90.38 84 GLY A C 1
ATOM 562 O O . GLY A 1 84 ? -24.616 6.177 -22.403 1.00 90.38 84 GLY A O 1
ATOM 563 N N . VAL A 1 85 ? -24.879 6.833 -20.263 1.00 92.50 85 VAL A N 1
ATOM 564 C CA . VAL A 1 85 ? -26.321 7.120 -20.352 1.00 92.50 85 VAL A CA 1
ATOM 565 C C . VAL A 1 85 ? -26.655 8.583 -20.651 1.00 92.50 85 VAL A C 1
ATOM 567 O O . VAL A 1 85 ? -27.822 8.876 -20.922 1.00 92.50 85 VAL A O 1
ATOM 570 N N . LEU A 1 86 ? -25.672 9.483 -20.611 1.00 93.19 86 LEU A N 1
ATOM 571 C CA . LEU A 1 86 ? -25.819 10.913 -20.873 1.00 93.19 86 LEU A CA 1
ATOM 572 C C . LEU A 1 86 ? -25.161 11.306 -22.202 1.00 93.19 86 LEU A C 1
ATOM 574 O O . LEU A 1 86 ? -24.113 10.791 -22.589 1.00 93.19 86 LEU A O 1
ATOM 578 N N . SER A 1 87 ? -25.763 12.264 -22.901 1.00 93.06 87 SER A N 1
ATOM 579 C CA . SER A 1 87 ? -25.094 12.996 -23.980 1.00 93.06 87 SER A CA 1
ATOM 580 C C . SER A 1 87 ? -24.179 14.104 -23.442 1.00 93.06 87 SER A C 1
ATOM 582 O O . SER A 1 87 ? -24.323 14.549 -22.304 1.00 93.06 87 SER A O 1
ATOM 584 N N . ASP A 1 88 ? -23.261 14.598 -24.280 1.00 88.81 88 ASP A N 1
ATOM 585 C CA . ASP A 1 88 ? -22.317 15.666 -23.908 1.00 88.81 88 ASP A CA 1
ATOM 586 C C . ASP A 1 88 ? -23.027 16.952 -23.431 1.00 88.81 88 ASP A C 1
ATOM 588 O O . ASP A 1 88 ? -22.573 17.604 -22.486 1.00 88.81 88 ASP A O 1
ATOM 592 N N . ASP A 1 89 ? -24.161 17.302 -24.052 1.00 89.06 89 ASP A N 1
ATOM 593 C CA . ASP A 1 89 ? -24.961 18.480 -23.686 1.00 89.06 89 ASP A CA 1
ATOM 594 C C . ASP A 1 89 ? -25.632 18.286 -22.311 1.00 89.06 89 ASP A C 1
ATOM 596 O O . ASP A 1 89 ? -25.581 19.169 -21.454 1.00 89.06 89 ASP A O 1
ATOM 600 N N . GLU A 1 90 ? -26.199 17.100 -22.070 1.00 92.31 90 GLU A N 1
ATOM 601 C CA . GLU A 1 90 ? -26.841 16.723 -20.802 1.00 92.31 90 GLU A CA 1
ATOM 602 C C . GLU A 1 90 ? -25.834 16.660 -19.644 1.00 92.31 90 GLU A C 1
ATOM 604 O O . GLU A 1 90 ? -26.101 17.143 -18.540 1.00 92.31 90 GLU A O 1
ATOM 609 N N . ALA A 1 91 ? -24.648 16.102 -19.899 1.00 91.62 91 ALA A N 1
ATOM 610 C CA . ALA A 1 91 ? -23.566 16.035 -18.926 1.00 91.62 91 ALA A CA 1
ATOM 611 C C . ALA A 1 91 ? -23.034 17.432 -18.567 1.00 91.62 91 ALA A C 1
ATOM 613 O O . ALA A 1 91 ? -22.733 17.706 -17.400 1.00 91.62 91 ALA A O 1
ATOM 614 N N . SER A 1 92 ? -22.960 18.333 -19.550 1.00 91.81 92 SER A N 1
ATOM 615 C CA . SER A 1 92 ? -22.550 19.724 -19.333 1.00 91.81 92 SER A CA 1
ATOM 616 C C . SER A 1 92 ? -23.539 20.467 -18.429 1.00 91.81 92 SER A C 1
ATOM 618 O O . SER A 1 92 ? -23.119 21.097 -17.461 1.00 91.81 92 SER A O 1
ATOM 620 N N . GLU A 1 93 ? -24.847 20.333 -18.671 1.00 92.12 93 GLU A N 1
ATOM 621 C CA . GLU A 1 93 ? -25.886 20.992 -17.865 1.00 92.12 93 GLU A CA 1
ATOM 622 C C . GLU A 1 93 ? -25.886 20.517 -16.400 1.00 92.12 93 GLU A C 1
ATOM 624 O O . GLU A 1 93 ? -25.944 21.328 -15.474 1.00 92.12 93 GLU A O 1
ATOM 629 N N . ILE A 1 94 ? -25.754 19.206 -16.171 1.00 93.06 94 ILE A N 1
ATOM 630 C CA . ILE A 1 94 ? -25.644 18.643 -14.816 1.00 93.06 94 ILE A CA 1
ATOM 631 C C . ILE A 1 94 ? -24.369 19.145 -14.123 1.00 93.06 94 ILE A C 1
ATOM 633 O O . ILE A 1 94 ? -24.403 19.497 -12.943 1.00 93.06 94 ILE A O 1
ATOM 637 N N . THR A 1 95 ? -23.249 19.206 -14.845 1.00 94.00 95 THR A N 1
ATOM 638 C CA . THR A 1 95 ? -21.971 19.669 -14.287 1.00 94.00 95 THR A CA 1
ATOM 639 C C . THR A 1 95 ? -22.043 21.137 -13.864 1.00 94.00 95 THR A C 1
ATOM 641 O O . THR A 1 95 ? -21.658 21.453 -12.740 1.00 94.00 95 THR A O 1
ATOM 644 N N . GLU A 1 96 ? -22.615 22.019 -14.692 1.00 91.38 96 GLU A N 1
ATOM 645 C CA . GLU A 1 96 ? -22.797 23.443 -14.361 1.00 91.38 96 GLU A CA 1
ATOM 646 C C . GLU A 1 96 ? -23.626 23.655 -13.082 1.00 91.38 96 GLU A C 1
ATOM 648 O O . GLU A 1 96 ? -23.367 24.578 -12.307 1.00 91.38 96 GLU A O 1
ATOM 653 N N . LEU A 1 97 ? -24.618 22.797 -12.832 1.00 89.38 97 LEU A N 1
ATOM 654 C CA . LEU A 1 97 ? -25.419 22.829 -11.608 1.00 89.38 97 LEU A CA 1
ATOM 655 C C . LEU A 1 97 ? -24.634 22.317 -10.389 1.00 89.38 97 LEU A C 1
ATOM 657 O O . LEU A 1 97 ? -24.647 22.954 -9.335 1.00 89.38 97 LEU A O 1
ATOM 661 N N . LEU A 1 98 ? -23.896 21.211 -10.527 1.00 90.81 98 LEU A N 1
ATOM 662 C CA . LEU A 1 98 ? -23.066 20.664 -9.445 1.00 90.81 98 LEU A CA 1
ATOM 663 C C . LEU A 1 98 ? -21.938 21.621 -9.022 1.00 90.81 98 LEU A C 1
ATOM 665 O O . LEU A 1 98 ? -21.576 21.657 -7.840 1.00 90.81 98 LEU A O 1
ATOM 669 N N . GLU A 1 99 ? -21.411 22.422 -9.952 1.00 91.00 99 GLU A N 1
ATOM 670 C CA . GLU A 1 99 ? -20.383 23.438 -9.684 1.00 91.00 99 GLU A CA 1
ATOM 671 C C . GLU A 1 99 ? -20.894 24.604 -8.818 1.00 91.00 99 GLU A C 1
ATOM 673 O O . GLU A 1 99 ? -20.105 25.223 -8.099 1.00 91.00 99 GLU A O 1
ATOM 678 N N . LYS A 1 100 ? -22.207 24.883 -8.812 1.00 87.69 100 LYS A N 1
ATOM 679 C CA . LYS A 1 100 ? -22.821 25.904 -7.937 1.00 87.69 100 LYS A CA 1
ATOM 680 C C . LYS A 1 100 ? -22.940 25.451 -6.479 1.00 87.69 100 LYS A C 1
ATOM 682 O O . LYS A 1 100 ? -23.032 26.291 -5.581 1.00 87.69 100 LYS A O 1
ATOM 687 N N . GLY A 1 101 ? -22.920 24.142 -6.221 1.00 83.75 101 GLY A N 1
ATOM 688 C CA . GLY A 1 101 ? -23.144 23.561 -4.892 1.00 83.75 101 GLY A CA 1
ATOM 689 C C . GLY A 1 101 ? -22.265 24.136 -3.780 1.00 83.75 101 GLY A C 1
ATOM 690 O O . GLY A 1 101 ? -22.798 24.607 -2.772 1.00 83.75 101 GLY A O 1
ATOM 691 N N . PRO A 1 102 ? -20.933 24.208 -3.957 1.00 82.38 102 PRO A N 1
ATOM 692 C CA . PRO A 1 102 ? -20.045 24.790 -2.957 1.00 82.38 102 PRO A CA 1
ATOM 693 C C . PRO A 1 102 ? -20.368 26.247 -2.589 1.00 82.38 102 PRO A C 1
ATOM 695 O O . PRO A 1 102 ? -20.121 26.637 -1.450 1.00 82.38 102 PRO A O 1
ATOM 698 N N . SER A 1 103 ? -20.909 27.048 -3.515 1.00 70.00 103 SER A N 1
ATOM 699 C CA . SER A 1 103 ? -21.286 28.446 -3.256 1.00 70.00 103 SER A CA 1
ATOM 700 C C . SER A 1 103 ? -22.699 28.625 -2.698 1.00 70.00 103 SER A C 1
ATOM 702 O O . SER A 1 103 ? -22.913 29.569 -1.941 1.00 70.00 103 SER A O 1
ATOM 704 N N . GLU A 1 104 ? -23.643 27.747 -3.049 1.00 82.06 104 GLU A N 1
ATOM 705 C CA . GLU A 1 104 ? -25.065 27.902 -2.699 1.00 82.06 104 GLU A CA 1
ATOM 706 C C . GLU A 1 104 ? -25.466 27.073 -1.470 1.00 82.06 104 GLU A C 1
ATOM 708 O O . GLU A 1 104 ? -26.061 27.595 -0.527 1.00 82.06 104 GLU A O 1
ATOM 713 N N . THR A 1 105 ? -25.103 25.786 -1.441 1.00 75.44 105 THR A N 1
ATOM 714 C CA . THR A 1 105 ? -25.442 24.854 -0.346 1.00 75.44 105 THR A CA 1
ATOM 715 C C . THR A 1 105 ? -24.249 24.513 0.545 1.00 75.44 105 THR A C 1
ATOM 717 O O . THR A 1 105 ? -24.418 23.904 1.601 1.00 75.44 105 THR A O 1
ATOM 720 N N . GLY A 1 106 ? -23.035 24.905 0.143 1.00 80.25 106 GLY A N 1
ATOM 721 C CA . GLY A 1 106 ? -21.792 24.569 0.838 1.00 80.25 106 GLY A CA 1
ATOM 722 C C . GLY A 1 106 ? -21.336 23.122 0.621 1.00 80.25 106 GLY A C 1
ATOM 723 O O . GLY A 1 106 ? -20.347 22.705 1.225 1.00 80.25 106 GLY A O 1
ATOM 724 N N . VAL A 1 107 ? -22.019 22.361 -0.243 1.00 87.81 107 VAL A N 1
ATOM 725 C CA . VAL A 1 107 ? -21.765 20.936 -0.497 1.00 87.81 107 VAL A CA 1
ATOM 726 C C . VAL A 1 107 ? -21.107 20.745 -1.861 1.00 87.81 107 VAL A C 1
ATOM 728 O O . VAL A 1 107 ? -21.590 21.241 -2.877 1.00 87.81 107 VAL A O 1
ATOM 731 N N . LYS A 1 108 ? -20.012 19.980 -1.899 1.00 92.38 108 LYS A N 1
ATOM 732 C CA . LYS A 1 108 ? -19.366 19.552 -3.144 1.00 92.38 108 LYS A CA 1
ATOM 733 C C . LYS A 1 108 ? -19.830 18.142 -3.501 1.00 92.38 108 LYS A C 1
ATOM 735 O O . LYS A 1 108 ? -19.308 17.160 -2.976 1.00 92.38 108 LYS A O 1
ATOM 740 N N . ALA A 1 109 ? -20.822 18.039 -4.378 1.00 92.12 109 ALA A N 1
ATOM 741 C CA . ALA A 1 109 ? -21.362 16.746 -4.780 1.00 92.12 109 ALA A CA 1
ATOM 742 C C . ALA A 1 109 ? -20.598 16.126 -5.961 1.00 92.12 109 ALA A C 1
ATOM 744 O O . ALA A 1 109 ? -20.121 16.842 -6.846 1.00 92.12 109 ALA A O 1
ATOM 745 N N . TYR A 1 110 ? -20.524 14.797 -5.950 1.00 95.88 110 TYR A N 1
ATOM 746 C CA . TYR A 1 110 ? -20.012 13.941 -7.012 1.00 95.88 110 TYR A CA 1
ATOM 747 C C . TYR A 1 110 ? -21.112 12.958 -7.413 1.00 95.88 110 TYR A C 1
ATOM 749 O O . TYR A 1 110 ? -21.556 12.168 -6.580 1.00 95.88 110 TYR A O 1
ATOM 757 N N . LEU A 1 111 ? -21.555 13.009 -8.665 1.00 96.56 111 LEU A N 1
ATOM 758 C CA . LEU A 1 111 ? -22.582 12.142 -9.228 1.00 96.56 111 LEU A CA 1
ATOM 759 C C . LEU A 1 111 ? -21.944 11.137 -10.190 1.00 96.56 111 LEU A C 1
ATOM 761 O O . LEU A 1 111 ? -21.255 11.528 -11.130 1.00 96.56 111 LEU A O 1
ATOM 765 N N . VAL A 1 112 ? -22.176 9.848 -9.951 1.00 96.50 112 VAL A N 1
ATOM 766 C CA . VAL A 1 112 ? -21.555 8.749 -10.697 1.00 96.50 112 VAL A CA 1
ATOM 767 C C . VAL A 1 112 ? -22.625 7.792 -11.214 1.00 96.50 112 VAL A C 1
ATOM 769 O O . VAL A 1 112 ? -23.382 7.224 -10.424 1.00 96.50 112 VAL A O 1
ATOM 772 N N . TYR A 1 113 ? -22.667 7.586 -12.529 1.00 94.75 113 TYR A N 1
ATOM 773 C CA . TYR A 1 113 ? -23.486 6.559 -13.173 1.00 94.75 113 TYR A CA 1
ATOM 774 C C . TYR A 1 113 ? -22.639 5.332 -13.478 1.00 94.75 113 TYR A C 1
ATOM 776 O O . TYR A 1 113 ? -21.631 5.450 -14.166 1.00 94.75 113 TYR A O 1
ATOM 784 N N . ILE A 1 114 ? -23.070 4.168 -12.993 1.00 95.44 114 ILE A N 1
ATOM 785 C CA . ILE A 1 114 ? -22.403 2.878 -13.220 1.00 95.44 114 ILE A CA 1
ATOM 786 C C . ILE A 1 114 ? -23.349 1.877 -13.888 1.00 95.44 114 ILE A C 1
ATOM 788 O O . ILE A 1 114 ? -24.577 1.973 -13.751 1.00 95.44 114 ILE A O 1
ATOM 792 N N . ASP A 1 115 ? -22.778 0.906 -14.597 1.00 90.00 115 ASP A N 1
ATOM 793 C CA . ASP A 1 115 ? -23.499 -0.224 -15.184 1.00 90.00 115 ASP A CA 1
ATOM 794 C C . ASP A 1 115 ? -23.084 -1.537 -14.493 1.00 90.00 115 ASP A C 1
ATOM 796 O O . ASP A 1 115 ? -22.101 -2.183 -14.857 1.00 90.00 115 ASP A O 1
ATOM 800 N N . GLY A 1 116 ? -23.817 -1.909 -13.437 1.00 82.38 116 GLY A N 1
ATOM 801 C CA . GLY A 1 116 ? -23.502 -3.058 -12.580 1.00 82.38 116 GLY A CA 1
ATOM 802 C C . GLY A 1 116 ? -22.736 -2.699 -11.297 1.00 82.38 116 GLY A C 1
ATOM 803 O O . GLY A 1 116 ? -22.322 -1.563 -11.094 1.00 82.38 116 GLY A O 1
ATOM 804 N N . GLY A 1 117 ? -22.598 -3.674 -10.391 1.00 83.00 117 GLY A N 1
ATOM 805 C CA . GLY A 1 117 ? -21.946 -3.497 -9.083 1.00 83.00 117 GLY A CA 1
ATOM 806 C C . GLY A 1 117 ? -22.874 -3.010 -7.955 1.00 83.00 117 GLY A C 1
ATOM 807 O O . GLY A 1 117 ? -23.998 -2.558 -8.186 1.00 83.00 117 GLY A O 1
ATOM 808 N N . ASP A 1 118 ? -22.412 -3.129 -6.704 1.00 89.31 118 ASP A N 1
ATOM 809 C CA . ASP A 1 118 ? -23.157 -2.689 -5.514 1.00 89.31 118 ASP A CA 1
ATOM 810 C C . ASP A 1 118 ? -22.947 -1.190 -5.256 1.00 89.31 118 ASP A C 1
ATOM 812 O O . ASP A 1 118 ? -21.849 -0.754 -4.909 1.00 89.31 118 ASP A O 1
ATOM 816 N N . THR A 1 119 ? -24.012 -0.392 -5.388 1.00 90.06 119 THR A N 1
ATOM 817 C CA . THR A 1 119 ? -23.941 1.076 -5.265 1.00 90.06 119 THR A CA 1
ATOM 818 C C . THR A 1 119 ? -23.422 1.535 -3.908 1.00 90.06 119 THR A C 1
ATOM 820 O O . THR A 1 119 ? -22.726 2.547 -3.838 1.00 90.06 119 THR A O 1
ATOM 823 N N . ARG A 1 120 ? -23.719 0.801 -2.826 1.00 90.81 120 ARG A N 1
ATOM 824 C CA . ARG A 1 120 ? -23.278 1.156 -1.472 1.00 90.81 120 ARG A CA 1
ATOM 825 C C . ARG A 1 120 ? -21.780 0.931 -1.288 1.00 90.81 120 ARG A C 1
ATOM 827 O O . ARG A 1 120 ? -21.131 1.812 -0.731 1.00 90.81 120 ARG A O 1
ATOM 834 N N . SER A 1 121 ? -21.250 -0.201 -1.753 1.00 89.88 121 SER A N 1
ATOM 835 C CA . SER A 1 121 ? -19.806 -0.465 -1.754 1.00 89.88 121 SER A CA 1
ATOM 836 C C . SER A 1 121 ? -19.074 0.589 -2.577 1.00 89.88 121 SER A C 1
ATOM 838 O O . SER A 1 121 ? -18.205 1.271 -2.050 1.00 89.88 121 SER A O 1
ATOM 840 N N . VAL A 1 122 ? -19.508 0.815 -3.822 1.00 89.44 122 VAL A N 1
ATOM 841 C CA . VAL A 1 122 ? -18.856 1.770 -4.733 1.00 89.44 122 VAL A CA 1
ATOM 842 C C . VAL A 1 122 ? -18.886 3.195 -4.170 1.00 89.44 122 VAL A C 1
ATOM 844 O O . VAL A 1 122 ? -17.874 3.889 -4.203 1.00 89.44 122 VAL A O 1
ATOM 847 N N . ALA A 1 123 ? -20.007 3.640 -3.592 1.00 90.25 123 ALA A N 1
ATOM 848 C CA . ALA A 1 123 ? -20.088 4.961 -2.966 1.00 90.25 123 ALA A CA 1
ATOM 849 C C . ALA A 1 123 ? -19.136 5.099 -1.764 1.00 90.25 123 ALA A C 1
ATOM 851 O O . ALA A 1 123 ? -18.494 6.140 -1.614 1.00 90.25 123 ALA A O 1
ATOM 852 N N . ALA A 1 124 ? -19.026 4.059 -0.928 1.00 89.62 124 ALA A N 1
ATOM 853 C CA . ALA A 1 124 ? -18.118 4.046 0.216 1.00 89.62 124 ALA A CA 1
ATOM 854 C C . ALA A 1 124 ? -16.645 4.052 -0.225 1.00 89.62 124 ALA A C 1
ATOM 856 O O . ALA A 1 124 ? -15.853 4.827 0.314 1.00 89.62 124 ALA A O 1
ATOM 857 N N . ASP A 1 125 ? -16.299 3.254 -1.237 1.00 90.31 125 ASP A N 1
ATOM 858 C CA . ASP A 1 125 ? -14.945 3.159 -1.783 1.00 90.31 125 ASP A CA 1
ATOM 859 C C . ASP A 1 125 ? -14.516 4.486 -2.430 1.00 90.31 125 ASP A C 1
ATOM 861 O O . ASP A 1 125 ? -13.443 5.008 -2.125 1.00 90.31 125 ASP A O 1
ATOM 865 N N . LEU A 1 126 ? -15.383 5.107 -3.240 1.00 90.00 126 LEU A N 1
ATOM 866 C CA . LEU A 1 126 ? -15.125 6.418 -3.852 1.00 90.00 126 LEU A CA 1
ATOM 867 C C . LEU A 1 126 ? -14.977 7.535 -2.806 1.00 90.00 126 LEU A C 1
ATOM 869 O O . LEU A 1 126 ? -14.089 8.381 -2.926 1.00 90.00 126 LEU A O 1
ATOM 873 N N . SER A 1 127 ? -15.801 7.536 -1.752 1.00 88.38 127 SER A N 1
ATOM 874 C CA . SER A 1 127 ? -15.636 8.475 -0.631 1.00 88.38 127 SER A CA 1
ATOM 875 C C . SER A 1 127 ? -14.343 8.245 0.155 1.00 88.38 127 SER A C 1
ATOM 877 O O . SER A 1 127 ? -13.747 9.208 0.636 1.00 88.38 127 SER A O 1
ATOM 879 N N . ALA A 1 128 ? -13.892 6.996 0.287 1.00 87.38 128 ALA A N 1
ATOM 880 C CA . ALA A 1 128 ? -12.645 6.667 0.972 1.00 87.38 128 ALA A CA 1
ATOM 881 C C . ALA A 1 128 ? -11.402 7.084 0.164 1.00 87.38 128 ALA A C 1
ATOM 883 O O . ALA A 1 128 ? -10.398 7.477 0.761 1.00 87.38 128 ALA A O 1
ATOM 884 N N . GLN A 1 129 ? -11.470 7.052 -1.174 1.00 83.44 129 GLN A N 1
ATOM 885 C CA . GLN A 1 129 ? -10.392 7.520 -2.056 1.00 83.44 129 GLN A CA 1
ATOM 886 C C . GLN A 1 129 ? -10.146 9.035 -1.938 1.00 83.44 129 GLN A C 1
ATOM 888 O O . GLN A 1 129 ? -8.997 9.478 -1.986 1.00 83.44 129 GLN A O 1
ATOM 893 N N . GLN A 1 130 ? -11.206 9.836 -1.778 1.00 78.94 130 GLN A N 1
ATOM 894 C CA . GLN A 1 130 ? -11.115 11.289 -1.588 1.00 78.94 130 GLN A CA 1
ATOM 895 C C . GLN A 1 130 ? -11.993 11.755 -0.413 1.00 78.94 130 GLN A C 1
ATOM 897 O O . GLN A 1 130 ? -13.124 12.202 -0.623 1.00 78.94 130 GLN A O 1
ATOM 902 N N . PRO A 1 131 ? -11.484 11.704 0.833 1.00 78.56 131 PRO A N 1
ATOM 903 C CA . PRO A 1 131 ? -12.236 12.156 1.996 1.00 78.56 131 PRO A CA 1
ATOM 904 C C . PRO A 1 131 ? -12.374 13.684 1.985 1.00 78.56 131 PRO A C 1
ATOM 906 O O . PRO A 1 131 ? -11.420 14.419 2.245 1.00 78.56 131 PRO A O 1
ATOM 909 N N . ILE A 1 132 ? -13.582 14.168 1.698 1.00 80.38 132 ILE A N 1
ATOM 910 C CA . ILE A 1 132 ? -13.933 15.592 1.684 1.00 80.38 132 ILE A CA 1
ATOM 911 C C . ILE A 1 132 ? -15.041 15.802 2.718 1.00 80.38 132 ILE A C 1
ATOM 913 O O . ILE A 1 132 ? -16.103 15.193 2.620 1.00 80.38 132 ILE A O 1
ATOM 917 N N . SER A 1 133 ? -14.811 16.660 3.718 1.00 78.50 133 SER A N 1
ATOM 918 C CA . SER A 1 133 ? -15.763 16.857 4.823 1.00 78.50 133 SER A CA 1
ATOM 919 C C . SER A 1 133 ? -17.121 17.364 4.338 1.00 78.50 133 SER A C 1
ATOM 921 O O . SER A 1 133 ? -18.142 16.843 4.762 1.00 78.50 133 SER A O 1
ATOM 923 N N . ASN A 1 134 ? -17.152 18.319 3.409 1.00 87.38 134 ASN A N 1
ATOM 924 C CA . ASN A 1 134 ? -18.376 18.799 2.760 1.00 87.38 134 ASN A CA 1
ATOM 925 C C . ASN A 1 134 ? -18.669 18.093 1.420 1.00 87.38 134 ASN A C 1
ATOM 927 O O . ASN A 1 134 ? -19.380 18.640 0.575 1.00 87.38 134 ASN A O 1
ATOM 931 N N . GLY A 1 135 ? -18.079 16.916 1.190 1.00 90.19 135 GLY A N 1
ATOM 932 C CA . GLY A 1 135 ? -18.247 16.140 -0.034 1.00 90.19 135 GLY A CA 1
ATOM 933 C C . GLY A 1 135 ? -19.432 15.186 0.053 1.00 90.19 135 GLY A C 1
ATOM 934 O O . GLY A 1 135 ? -19.617 14.536 1.077 1.00 90.19 135 GLY A O 1
ATOM 935 N N . LEU A 1 136 ? -20.217 15.068 -1.017 1.00 93.94 136 LEU A N 1
ATOM 936 C CA . LEU A 1 136 ? -21.320 14.106 -1.107 1.00 93.94 136 LEU A CA 1
ATOM 937 C C . LEU A 1 136 ? -21.147 13.238 -2.354 1.00 93.94 136 LEU A C 1
ATOM 939 O O . LEU A 1 136 ? -21.266 13.744 -3.465 1.00 93.94 136 LEU A O 1
ATOM 943 N N . VAL A 1 137 ? -20.880 11.943 -2.180 1.00 96.38 137 VAL A N 1
ATOM 944 C CA . VAL A 1 137 ? -20.784 10.995 -3.302 1.00 96.38 137 VAL A CA 1
ATOM 945 C C . VAL A 1 137 ? -22.135 10.325 -3.520 1.00 96.38 137 VAL A C 1
ATOM 947 O O . VAL A 1 137 ? -22.737 9.808 -2.580 1.00 96.38 137 VAL A O 1
ATOM 950 N N . ILE A 1 138 ? -22.609 10.333 -4.761 1.00 96.25 138 ILE A N 1
ATOM 951 C CA . ILE A 1 138 ? -23.902 9.803 -5.182 1.00 96.25 138 ILE A CA 1
ATOM 952 C C . ILE A 1 138 ? -23.636 8.825 -6.318 1.00 96.25 138 ILE A C 1
ATOM 954 O O . ILE A 1 138 ? -23.127 9.216 -7.365 1.00 96.25 138 ILE A O 1
ATOM 958 N N . VAL A 1 139 ? -23.980 7.557 -6.112 1.00 96.44 139 VAL A N 1
ATOM 959 C CA . VAL A 1 139 ? -23.782 6.498 -7.105 1.00 96.44 139 VAL A CA 1
ATOM 960 C C . VAL A 1 139 ? -25.136 5.963 -7.536 1.00 96.44 139 VAL A C 1
ATOM 962 O O . VAL A 1 139 ? -25.928 5.530 -6.697 1.00 96.44 139 VAL A O 1
ATOM 965 N N . ILE A 1 140 ? -25.390 5.977 -8.842 1.00 94.50 140 ILE A N 1
ATOM 966 C CA . ILE A 1 140 ? -26.599 5.457 -9.475 1.00 94.50 140 ILE A CA 1
ATOM 967 C C . ILE A 1 140 ? -26.209 4.274 -10.360 1.00 94.50 140 ILE A C 1
ATOM 969 O O . ILE A 1 140 ? -25.464 4.430 -11.324 1.00 94.50 140 ILE A O 1
ATOM 973 N N . ASN A 1 141 ? -26.741 3.092 -10.054 1.00 93.88 141 ASN A N 1
ATOM 974 C CA . ASN A 1 141 ? -26.608 1.925 -10.919 1.00 93.88 141 ASN A CA 1
ATOM 975 C C . ASN A 1 141 ? -27.767 1.909 -11.920 1.00 93.88 141 ASN A C 1
ATOM 977 O O . ASN A 1 141 ? -28.943 1.794 -11.554 1.00 93.88 141 ASN A O 1
ATOM 981 N N . THR A 1 142 ? -27.411 2.033 -13.194 1.00 92.19 142 THR A N 1
ATOM 982 C CA . THR A 1 142 ? -28.357 2.161 -14.305 1.00 92.19 142 THR A CA 1
ATOM 983 C C . THR A 1 142 ? -29.002 0.828 -14.700 1.00 92.19 142 THR A C 1
ATOM 985 O O . THR A 1 142 ? -30.160 0.810 -15.122 1.00 92.19 142 THR A O 1
ATOM 988 N N . SER A 1 143 ? -28.311 -0.292 -14.472 1.00 87.56 143 SER A N 1
ATOM 989 C CA . SER A 1 143 ? -28.818 -1.649 -14.709 1.00 87.56 143 SER A CA 1
ATOM 990 C C . SER A 1 143 ? -29.945 -2.025 -13.740 1.00 87.56 143 SER A C 1
ATOM 992 O O . SER A 1 143 ? -31.016 -2.462 -14.167 1.00 87.56 143 SER A O 1
ATOM 994 N N . ASP A 1 144 ? -29.744 -1.785 -12.441 1.00 85.94 144 ASP A N 1
ATOM 995 C CA . ASP A 1 144 ? -30.671 -2.233 -11.389 1.00 85.94 144 ASP A CA 1
ATOM 996 C C . ASP A 1 144 ? -31.586 -1.120 -10.848 1.00 85.94 144 ASP A C 1
ATOM 998 O O . ASP A 1 144 ? -32.445 -1.384 -10.002 1.00 85.94 144 ASP A O 1
ATOM 1002 N N . ARG A 1 145 ? -31.427 0.128 -11.323 1.00 88.69 145 ARG A N 1
ATOM 1003 C CA . ARG A 1 145 ? -32.142 1.325 -10.822 1.00 88.69 145 ARG A CA 1
ATOM 1004 C C . ARG A 1 145 ? -32.023 1.495 -9.306 1.00 88.69 145 ARG A C 1
ATOM 1006 O O . ARG A 1 145 ? -32.957 1.928 -8.631 1.00 88.69 145 ARG A O 1
ATOM 1013 N N . THR A 1 146 ? -30.869 1.129 -8.763 1.00 91.88 146 THR A N 1
ATOM 1014 C CA . THR A 1 146 ? -30.538 1.340 -7.354 1.00 91.88 146 THR A CA 1
ATOM 1015 C C . THR A 1 146 ? -29.606 2.532 -7.220 1.00 91.88 146 THR A C 1
ATOM 1017 O O . THR A 1 146 ? -28.918 2.917 -8.166 1.00 91.88 146 THR A O 1
ATOM 1020 N N . TYR A 1 147 ? -29.577 3.133 -6.035 1.00 93.56 147 TYR A N 1
ATOM 1021 C CA . TYR A 1 147 ? -28.678 4.238 -5.747 1.00 93.56 147 TYR A CA 1
ATOM 1022 C C . TYR A 1 147 ? -28.170 4.165 -4.308 1.00 93.56 147 TYR A C 1
ATOM 1024 O O . TYR A 1 147 ? -28.801 3.554 -3.440 1.00 93.56 147 TYR A O 1
ATOM 1032 N N . ALA A 1 148 ? -27.036 4.811 -4.060 1.00 94.38 148 ALA A N 1
ATOM 1033 C CA . ALA A 1 148 ? -26.504 5.025 -2.726 1.00 94.38 148 ALA A CA 1
ATOM 1034 C C . ALA A 1 148 ? -25.858 6.408 -2.623 1.00 94.38 148 ALA A C 1
ATOM 1036 O O . ALA A 1 148 ? -25.312 6.934 -3.592 1.00 94.38 148 ALA A O 1
ATOM 1037 N N . THR A 1 149 ? -25.909 6.976 -1.423 1.00 95.38 149 THR A N 1
ATOM 1038 C CA . THR A 1 149 ? -25.267 8.246 -1.084 1.00 95.38 149 THR A CA 1
ATOM 1039 C C . THR A 1 149 ? -24.275 8.031 0.047 1.00 95.38 149 THR A C 1
ATOM 1041 O O . THR A 1 149 ? -24.598 7.353 1.024 1.00 95.38 149 THR A O 1
ATOM 1044 N N . SER A 1 150 ? -23.107 8.652 -0.052 1.00 95.31 150 SER A N 1
ATOM 1045 C CA . SER A 1 150 ? -22.064 8.646 0.970 1.00 95.31 150 SER A CA 1
ATOM 1046 C C . SER A 1 150 ? -21.699 10.099 1.320 1.00 95.31 150 SER A C 1
ATOM 1048 O O . SER A 1 150 ? -20.957 10.746 0.571 1.00 95.31 150 SER A O 1
ATOM 1050 N N . PRO A 1 151 ? -22.301 10.666 2.387 1.00 92.69 151 PRO A N 1
ATOM 1051 C CA . PRO A 1 151 ? -22.047 12.036 2.823 1.00 92.69 151 PRO A CA 1
ATOM 1052 C C . PRO A 1 151 ? -20.784 12.145 3.689 1.00 92.69 151 PRO A C 1
ATOM 1054 O O . PRO A 1 151 ? -20.525 11.308 4.555 1.00 92.69 151 PRO A O 1
ATOM 1057 N N . GLY A 1 152 ? -20.026 13.223 3.498 1.00 86.88 152 GLY A N 1
ATOM 1058 C CA . GLY A 1 152 ? -18.964 13.653 4.403 1.00 86.88 152 GLY A CA 1
ATOM 1059 C C . GLY A 1 152 ? -19.508 14.263 5.702 1.00 86.88 152 GLY A C 1
ATOM 1060 O O . GLY A 1 152 ? -20.678 14.626 5.808 1.00 86.88 152 GLY A O 1
ATOM 1061 N N . SER A 1 153 ? -18.641 14.411 6.706 1.00 89.12 153 SER A N 1
ATOM 1062 C CA . SER A 1 153 ? -19.020 14.828 8.069 1.00 89.12 153 SER A CA 1
ATOM 1063 C C . SER A 1 153 ? -19.596 16.245 8.206 1.00 89.12 153 SER A C 1
ATOM 1065 O O . SER A 1 153 ? -20.177 16.559 9.240 1.00 89.12 153 SER A O 1
ATOM 1067 N N . ALA A 1 154 ? -19.421 17.103 7.201 1.00 83.19 154 ALA A N 1
ATOM 1068 C CA . ALA A 1 154 ? -19.928 18.473 7.149 1.00 83.19 154 ALA A CA 1
ATOM 1069 C C . ALA A 1 154 ? -21.066 18.650 6.122 1.00 83.19 154 ALA A C 1
ATOM 1071 O O . ALA A 1 154 ? -21.442 19.783 5.823 1.00 83.19 154 ALA A O 1
ATOM 1072 N N . VAL A 1 155 ? -21.609 17.559 5.567 1.00 83.94 155 VAL A N 1
ATOM 1073 C CA . VAL A 1 155 ? -22.803 17.597 4.709 1.00 83.94 155 VAL A CA 1
ATOM 1074 C C . VAL A 1 155 ? -24.058 17.580 5.591 1.00 83.94 155 VAL A C 1
ATOM 1076 O O . VAL A 1 155 ? -24.224 16.646 6.373 1.00 83.94 155 VAL A O 1
ATOM 1079 N N . PRO A 1 156 ? -24.969 18.564 5.481 1.00 84.38 156 PRO A N 1
ATOM 1080 C CA . PRO A 1 156 ? -26.201 18.564 6.267 1.00 84.38 156 PRO A CA 1
ATOM 1081 C C . PRO A 1 156 ? -27.142 17.406 5.896 1.00 84.38 156 PRO A C 1
ATOM 1083 O O . PRO A 1 156 ? -27.375 17.139 4.714 1.00 84.38 156 PRO A O 1
ATOM 1086 N N . ASP A 1 157 ? -27.781 16.791 6.897 1.00 82.62 157 ASP A N 1
ATOM 1087 C CA . ASP A 1 157 ? -28.766 15.711 6.698 1.00 82.62 157 ASP A CA 1
ATOM 1088 C C . ASP A 1 157 ? -29.942 16.127 5.801 1.00 82.62 157 ASP A C 1
ATOM 1090 O O . ASP A 1 157 ? -30.506 15.301 5.077 1.00 82.62 157 ASP A O 1
ATOM 1094 N N . SER A 1 158 ? -30.301 17.416 5.812 1.00 79.50 158 SER A N 1
ATOM 1095 C CA . SER A 1 158 ? -31.338 17.971 4.939 1.00 79.50 158 SER A CA 1
ATOM 1096 C C . SER A 1 158 ? -30.967 17.846 3.463 1.00 79.50 158 SER A C 1
ATOM 1098 O O . SER A 1 158 ? -31.792 17.392 2.679 1.00 79.50 158 SER A O 1
ATOM 1100 N N . VAL A 1 159 ? -29.714 18.138 3.091 1.00 83.19 159 VAL A N 1
ATOM 1101 C CA . VAL A 1 159 ? -29.253 18.034 1.696 1.00 83.19 159 VAL A CA 1
ATOM 1102 C C . VAL A 1 159 ? -29.282 16.580 1.234 1.00 83.19 159 VAL A C 1
ATOM 1104 O O . VAL A 1 159 ? -29.790 16.284 0.157 1.00 83.19 159 VAL A O 1
ATOM 1107 N N . THR A 1 160 ? -28.818 15.647 2.069 1.00 86.81 160 THR A N 1
ATOM 1108 C CA . THR A 1 160 ? -28.870 14.209 1.754 1.00 86.81 160 THR A CA 1
ATOM 1109 C C . THR A 1 160 ? -30.316 13.714 1.608 1.00 86.81 160 THR A C 1
ATOM 1111 O O . THR A 1 160 ? -30.622 12.923 0.716 1.00 86.81 160 THR A O 1
ATOM 1114 N N . THR A 1 161 ? -31.232 14.201 2.450 1.00 87.12 161 THR A N 1
ATOM 1115 C CA . THR A 1 161 ? -32.664 13.860 2.385 1.00 87.12 161 THR A CA 1
ATOM 1116 C C . THR A 1 161 ? -33.324 14.388 1.110 1.00 87.12 161 THR A C 1
ATOM 1118 O O . THR A 1 161 ? -34.084 13.660 0.462 1.00 87.12 161 THR A O 1
ATOM 1121 N N . ASP A 1 162 ? -33.010 15.622 0.723 1.00 87.50 162 ASP A N 1
ATOM 1122 C CA . ASP A 1 162 ? -33.547 16.256 -0.479 1.00 87.50 162 ASP A CA 1
ATOM 1123 C C . ASP A 1 162 ? -32.998 15.588 -1.748 1.00 87.50 162 ASP A C 1
ATOM 1125 O O . ASP A 1 162 ? -33.766 15.279 -2.658 1.00 87.50 162 ASP A O 1
ATOM 1129 N N . VAL A 1 163 ? -31.705 15.240 -1.769 1.00 89.25 163 VAL A N 1
ATOM 1130 C CA . VAL A 1 163 ? -31.080 14.454 -2.847 1.00 89.25 163 VAL A CA 1
ATOM 1131 C C . VAL A 1 163 ? -31.753 13.089 -2.991 1.00 89.25 163 VAL A C 1
ATOM 1133 O O . VAL A 1 163 ? -32.149 12.710 -4.090 1.00 89.25 163 VAL A O 1
ATOM 1136 N N . ASN A 1 164 ? -31.961 12.361 -1.891 1.00 89.31 164 ASN A N 1
ATOM 1137 C CA . ASN A 1 164 ? -32.643 11.062 -1.921 1.00 89.31 164 ASN A CA 1
ATOM 1138 C C . ASN A 1 164 ? -34.076 11.172 -2.463 1.00 89.31 164 ASN A C 1
ATOM 1140 O O . ASN A 1 164 ? -34.538 10.307 -3.216 1.00 89.31 164 ASN A O 1
ATOM 1144 N N . SER A 1 165 ? -34.771 12.250 -2.102 1.00 88.38 165 SER A N 1
ATOM 1145 C CA . SER A 1 165 ? -36.119 12.541 -2.590 1.00 88.38 165 SER A CA 1
ATOM 1146 C C . SER A 1 165 ? -36.116 12.883 -4.083 1.00 88.38 165 SER A C 1
ATOM 1148 O O . SER A 1 165 ? -36.961 12.374 -4.819 1.00 88.38 165 SER A O 1
ATOM 1150 N N . ALA A 1 166 ? -35.141 13.670 -4.547 1.00 88.56 166 ALA A N 1
ATOM 1151 C CA . ALA A 1 166 ? -34.971 14.026 -5.953 1.00 88.56 166 ALA A CA 1
ATOM 1152 C C . ALA A 1 166 ? -34.669 12.802 -6.828 1.00 88.56 166 ALA A C 1
ATOM 1154 O O . ALA A 1 166 ? -35.303 12.635 -7.870 1.00 88.56 166 ALA A O 1
ATOM 1155 N N . ILE A 1 167 ? -33.786 11.904 -6.374 1.00 85.44 167 ILE A N 1
ATOM 1156 C CA . ILE A 1 167 ? -33.494 10.642 -7.070 1.00 85.44 167 ILE A CA 1
ATOM 1157 C C . ILE A 1 167 ? -34.768 9.801 -7.175 1.00 85.44 167 ILE A C 1
ATOM 1159 O O . ILE A 1 167 ? -35.172 9.406 -8.266 1.00 85.44 167 ILE A O 1
ATOM 1163 N N . THR A 1 168 ? -35.444 9.562 -6.049 1.00 84.81 168 THR A N 1
ATOM 1164 C CA . THR A 1 168 ? -36.628 8.688 -6.013 1.00 84.81 168 THR A CA 1
ATOM 1165 C C . THR A 1 168 ? -37.796 9.259 -6.826 1.00 84.81 168 THR A C 1
ATOM 1167 O O . THR A 1 168 ? -38.563 8.498 -7.415 1.00 84.81 168 THR A O 1
ATOM 1170 N N . GLY A 1 169 ? -37.931 10.588 -6.873 1.00 83.12 169 GLY A N 1
ATOM 1171 C CA . GLY A 1 169 ? -38.985 11.281 -7.610 1.00 83.12 169 GLY A CA 1
ATOM 1172 C C . GLY A 1 169 ? -38.790 11.296 -9.127 1.00 83.12 169 GLY A C 1
ATOM 1173 O O . GLY A 1 169 ? -39.780 11.188 -9.841 1.00 83.12 169 GLY A O 1
ATOM 1174 N N . ASN A 1 170 ? -37.544 11.382 -9.609 1.00 85.75 170 ASN A N 1
ATOM 1175 C CA . ASN A 1 170 ? -37.246 11.680 -11.020 1.00 85.75 170 ASN A CA 1
ATOM 1176 C C . ASN A 1 170 ? -36.538 10.536 -11.769 1.00 85.75 170 ASN A C 1
ATOM 1178 O O . ASN A 1 170 ? -36.447 10.555 -12.994 1.00 85.75 170 ASN A O 1
ATOM 1182 N N . MET A 1 171 ? -36.099 9.474 -11.081 1.00 79.44 171 MET A N 1
ATOM 1183 C CA . MET A 1 171 ? -35.477 8.298 -11.719 1.00 79.44 171 MET A CA 1
ATOM 1184 C C . MET A 1 171 ? -36.431 7.540 -12.669 1.00 79.44 171 MET A C 1
ATOM 1186 O O . MET A 1 171 ? -35.994 6.730 -13.488 1.00 79.44 171 MET A O 1
ATOM 1190 N N . GLY A 1 172 ? -37.743 7.793 -12.579 1.00 78.81 172 GLY A N 1
ATOM 1191 C CA . GLY A 1 172 ? -38.743 7.275 -13.516 1.00 78.81 172 GLY A CA 1
ATOM 1192 C C . GLY A 1 172 ? -38.780 7.994 -14.870 1.00 78.81 172 GLY A C 1
ATOM 1193 O O . GLY A 1 172 ? -39.172 7.367 -15.856 1.00 78.81 172 GLY A O 1
ATOM 1194 N N . ASP A 1 173 ? -38.348 9.256 -14.918 1.00 79.62 173 ASP A N 1
ATOM 1195 C CA . ASP A 1 173 ? -38.502 10.146 -16.076 1.00 79.62 173 ASP A CA 1
ATOM 1196 C C . ASP A 1 173 ? -37.297 10.101 -17.029 1.00 79.62 173 ASP A C 1
ATOM 1198 O O . ASP A 1 173 ? -37.426 10.380 -18.220 1.00 79.62 173 ASP A O 1
ATOM 1202 N N . GLY A 1 174 ? -36.140 9.656 -16.536 1.00 85.44 174 GLY A N 1
ATOM 1203 C CA . GLY A 1 174 ? -34.925 9.446 -17.321 1.00 85.44 174 GLY A CA 1
ATOM 1204 C C . GLY A 1 174 ? -33.668 9.597 -16.468 1.00 85.44 174 GLY A C 1
ATOM 1205 O O . GLY A 1 174 ? -33.719 10.148 -15.371 1.00 85.44 174 GLY A O 1
ATOM 1206 N N . TRP A 1 175 ? -32.524 9.113 -16.964 1.00 89.50 175 TRP A N 1
ATOM 1207 C CA . TRP A 1 175 ? -31.244 9.253 -16.255 1.00 89.50 175 TRP A CA 1
ATOM 1208 C C . TRP A 1 175 ? -30.804 10.711 -16.167 1.00 89.50 175 TRP A C 1
ATOM 1210 O O . TRP A 1 175 ? -30.425 11.168 -15.094 1.00 89.50 175 TRP A O 1
ATOM 1220 N N . PHE A 1 176 ? -30.961 11.457 -17.261 1.00 90.38 176 PHE A N 1
ATOM 1221 C CA . PHE A 1 176 ? -30.730 12.896 -17.277 1.00 90.38 176 PHE A CA 1
ATOM 1222 C C . PHE A 1 176 ? -31.613 13.638 -16.264 1.00 90.38 176 PHE A C 1
ATOM 1224 O O . PHE A 1 176 ? -31.081 14.342 -15.415 1.00 90.38 176 PHE A O 1
ATOM 1231 N N . GLU A 1 177 ? -32.934 13.428 -16.282 1.00 89.25 177 GLU A N 1
ATOM 1232 C CA . GLU A 1 177 ? -33.864 14.109 -15.363 1.00 89.25 177 GLU A CA 1
ATOM 1233 C C . GLU A 1 177 ? -33.583 13.764 -13.893 1.00 89.25 177 GLU A C 1
ATOM 1235 O O . GLU A 1 177 ? -33.596 14.637 -13.025 1.00 89.25 177 GLU A O 1
ATOM 1240 N N . GLY A 1 178 ? -33.238 12.503 -13.608 1.00 86.88 178 GLY A N 1
ATOM 1241 C CA . GLY A 1 178 ? -32.793 12.076 -12.282 1.00 86.88 178 GLY A CA 1
ATOM 1242 C C . GLY A 1 178 ? -31.522 12.797 -11.824 1.00 86.88 178 GLY A C 1
ATOM 1243 O O . GLY A 1 178 ? -31.474 13.313 -10.707 1.00 86.88 178 GLY A O 1
ATOM 1244 N N . GLY A 1 179 ? -30.506 12.872 -12.686 1.00 90.31 179 GLY A N 1
ATOM 1245 C CA . GLY A 1 179 ? -29.251 13.565 -12.387 1.00 90.31 179 GLY A CA 1
ATOM 1246 C C . GLY A 1 179 ? -29.397 15.071 -12.262 1.00 90.31 179 GLY A C 1
ATOM 1247 O O . GLY A 1 179 ? -28.808 15.679 -11.369 1.00 90.31 179 GLY A O 1
ATOM 1248 N N . LYS A 1 180 ? -30.217 15.671 -13.120 1.00 91.69 180 LYS A N 1
ATOM 1249 C CA . LYS A 1 180 ? -30.515 17.096 -13.101 1.00 91.69 180 LYS A CA 1
ATOM 1250 C C . LYS A 1 180 ? -31.270 17.487 -11.838 1.00 91.69 180 LYS A C 1
ATOM 1252 O O . LYS A 1 180 ? -30.856 18.429 -11.175 1.00 91.69 180 LYS A O 1
ATOM 1257 N N . ALA A 1 181 ? -32.290 16.729 -11.436 1.00 88.38 181 ALA A N 1
ATOM 1258 C CA . ALA A 1 181 ? -33.016 16.990 -10.194 1.00 88.38 181 ALA A CA 1
ATOM 1259 C C . ALA A 1 181 ? -32.096 16.933 -8.961 1.00 88.38 181 ALA A C 1
ATOM 1261 O O . ALA A 1 181 ? -32.217 17.752 -8.050 1.00 88.38 181 ALA A O 1
ATOM 1262 N N . VAL A 1 182 ? -31.137 16.000 -8.940 1.00 90.81 182 VAL A N 1
ATOM 1263 C CA . VAL A 1 182 ? -30.084 15.962 -7.912 1.00 90.81 182 VAL A CA 1
ATOM 1264 C C . VAL A 1 182 ? -29.222 17.218 -7.966 1.00 90.81 182 VAL A C 1
ATOM 1266 O O . VAL A 1 182 ? -28.996 17.853 -6.937 1.00 90.81 182 VAL A O 1
ATOM 1269 N N . ALA A 1 183 ? -28.751 17.596 -9.152 1.00 90.44 183 ALA A N 1
ATOM 1270 C CA . ALA A 1 183 ? -27.893 18.758 -9.323 1.00 90.44 183 ALA A CA 1
ATOM 1271 C C . ALA A 1 183 ? -28.606 20.076 -8.962 1.00 90.44 183 ALA A C 1
ATOM 1273 O O . ALA A 1 183 ? -27.985 20.948 -8.364 1.00 90.44 183 ALA A O 1
ATOM 1274 N N . GLU A 1 184 ? -29.911 20.199 -9.215 1.00 89.06 184 GLU A N 1
ATOM 1275 C CA . GLU A 1 184 ? -30.737 21.342 -8.800 1.00 89.06 184 GLU A CA 1
ATOM 1276 C C . GLU A 1 184 ? -30.871 21.446 -7.274 1.00 89.06 184 GLU A C 1
ATOM 1278 O O . GLU A 1 184 ? -30.822 22.552 -6.737 1.00 89.06 184 GLU A O 1
ATOM 1283 N N . VAL A 1 185 ? -30.992 20.319 -6.558 1.00 87.94 185 VAL A N 1
ATOM 1284 C CA . VAL A 1 185 ? -30.958 20.305 -5.080 1.00 87.94 185 VAL A CA 1
ATOM 1285 C C . VAL A 1 185 ? -29.609 20.798 -4.571 1.00 87.94 185 VAL A C 1
ATOM 1287 O O . VAL A 1 185 ? -29.554 21.638 -3.674 1.00 87.94 185 VAL A O 1
ATOM 1290 N N . ILE A 1 186 ? -28.518 20.319 -5.168 1.00 86.75 186 ILE A N 1
ATOM 1291 C CA . ILE A 1 186 ? -27.163 20.747 -4.808 1.00 86.75 186 ILE A CA 1
ATOM 1292 C C . ILE A 1 186 ? -26.944 22.230 -5.125 1.00 86.75 186 ILE A C 1
ATOM 1294 O O . ILE A 1 186 ? -26.330 22.931 -4.322 1.00 86.75 186 ILE A O 1
ATOM 1298 N N . ALA A 1 187 ? -27.486 22.724 -6.237 1.00 83.69 187 ALA A N 1
ATOM 1299 C CA . ALA A 1 187 ? -27.427 24.126 -6.643 1.00 83.69 187 ALA A CA 1
ATOM 1300 C C . ALA A 1 187 ? -28.382 25.044 -5.854 1.00 83.69 187 ALA A C 1
ATOM 1302 O O . ALA A 1 187 ? -28.302 26.260 -5.999 1.00 83.69 187 ALA A O 1
ATOM 1303 N N . GLY A 1 188 ? -29.295 24.495 -5.043 1.00 79.94 188 GLY A N 1
ATOM 1304 C CA . GLY A 1 188 ? -30.326 25.274 -4.348 1.00 79.94 188 GLY A CA 1
ATOM 1305 C C . GLY A 1 188 ? -31.418 25.839 -5.271 1.00 79.94 188 GLY A C 1
ATOM 1306 O O . GLY A 1 188 ? -32.111 26.784 -4.894 1.00 79.94 188 GLY A O 1
ATOM 1307 N N . GLU A 1 189 ? -31.580 25.277 -6.473 1.00 77.50 189 GLU A N 1
ATOM 1308 C CA . GLU A 1 189 ? -32.500 25.751 -7.519 1.00 77.50 189 GLU A CA 1
ATOM 1309 C C . GLU A 1 189 ? -33.837 24.982 -7.565 1.00 77.50 189 GLU A C 1
ATOM 1311 O O . GLU A 1 189 ? -34.712 25.324 -8.360 1.00 77.50 189 GLU A O 1
ATOM 1316 N N . SER A 1 190 ? -34.048 23.987 -6.693 1.00 60.44 190 SER A N 1
ATOM 1317 C CA . SER A 1 190 ? -35.255 23.144 -6.690 1.00 60.44 190 SER A CA 1
ATOM 1318 C C . SER A 1 190 ? -36.553 23.952 -6.520 1.00 60.44 190 SER A C 1
ATOM 1320 O O . SER A 1 190 ? -36.869 24.445 -5.432 1.00 60.44 190 SER A O 1
ATOM 1322 N N . GLY A 1 191 ? -37.338 24.059 -7.598 1.00 42.47 191 GLY A N 1
ATOM 1323 C CA . GLY A 1 191 ? -38.592 24.812 -7.657 1.00 42.47 191 GLY A CA 1
ATOM 1324 C C . GLY A 1 191 ? -39.814 24.000 -8.118 1.00 42.47 191 GLY A C 1
ATOM 1325 O O . GLY A 1 191 ? -40.000 23.803 -9.311 1.00 42.47 191 GLY A O 1
ATOM 1326 N N . ASP A 1 192 ? -40.701 23.713 -7.151 1.00 41.16 192 ASP A N 1
ATOM 1327 C CA . ASP A 1 192 ? -42.166 23.469 -7.224 1.00 41.16 192 ASP A CA 1
ATOM 1328 C C . ASP A 1 192 ? -42.734 22.056 -7.542 1.00 41.16 192 ASP A C 1
ATOM 1330 O O . ASP A 1 192 ? -42.334 21.399 -8.495 1.00 41.16 192 ASP A O 1
ATOM 1334 N N . GLY A 1 193 ? -43.787 21.652 -6.790 1.00 30.61 193 GLY A N 1
ATOM 1335 C CA . GLY A 1 193 ? -44.834 20.778 -7.351 1.00 30.61 193 GLY A CA 1
ATOM 1336 C C . GLY A 1 193 ? -45.463 19.604 -6.566 1.00 30.61 193 GLY A C 1
ATOM 1337 O O . GLY A 1 193 ? -45.638 18.553 -7.167 1.00 30.61 193 GLY A O 1
ATOM 1338 N N . SER A 1 194 ? -45.934 19.733 -5.311 1.00 30.92 194 SER A N 1
ATOM 1339 C CA . SER A 1 194 ? -47.309 19.269 -4.956 1.00 30.92 194 SER A CA 1
ATOM 1340 C C . SER A 1 194 ? -47.767 19.625 -3.526 1.00 30.92 194 SER A C 1
ATOM 1342 O O . SER A 1 194 ? -47.408 19.003 -2.534 1.00 30.92 194 SER A O 1
ATOM 1344 N N . GLY A 1 195 ? -48.710 20.573 -3.441 1.00 28.56 195 GLY A N 1
ATOM 1345 C CA . GLY A 1 195 ? -49.880 20.387 -2.579 1.00 28.56 195 GLY A CA 1
ATOM 1346 C C . GLY A 1 195 ? -49.930 21.028 -1.188 1.00 28.56 195 GLY A C 1
ATOM 1347 O O . GLY A 1 195 ? -50.426 20.377 -0.279 1.00 28.56 195 GLY A O 1
ATOM 1348 N N . ALA A 1 196 ? -49.587 22.308 -1.009 1.00 28.31 196 ALA A N 1
ATOM 1349 C CA . ALA A 1 196 ? -50.270 23.138 -0.003 1.00 28.31 196 ALA A CA 1
ATOM 1350 C C . ALA A 1 196 ? -50.093 24.630 -0.292 1.00 28.31 196 ALA A C 1
ATOM 1352 O O . ALA A 1 196 ? -48.993 25.152 -0.415 1.00 28.31 196 ALA A O 1
ATOM 1353 N N . ALA A 1 197 ? -51.225 25.306 -0.421 1.00 36.19 197 ALA A N 1
ATOM 1354 C CA . ALA A 1 197 ? -51.335 26.697 -0.796 1.00 36.19 197 ALA A CA 1
ATOM 1355 C C . ALA A 1 197 ? -50.734 27.678 0.238 1.00 36.19 197 ALA A C 1
ATOM 1357 O O . ALA A 1 197 ? -50.617 27.371 1.422 1.00 36.19 197 ALA A O 1
ATOM 1358 N N . TRP A 1 198 ? -50.571 28.915 -0.246 1.00 29.14 198 TRP A N 1
ATOM 1359 C CA . TRP A 1 198 ? -50.438 30.196 0.465 1.00 29.14 198 TRP A CA 1
ATOM 1360 C C . TRP A 1 198 ? -49.014 30.772 0.618 1.00 29.14 198 TRP A C 1
ATOM 1362 O O . TRP A 1 198 ? -48.346 30.596 1.626 1.00 29.14 198 TRP A O 1
ATOM 1372 N N . LEU A 1 199 ? -48.727 31.688 -0.320 1.00 30.77 199 LEU A N 1
ATOM 1373 C CA . LEU A 1 199 ? -48.302 33.076 -0.079 1.00 30.77 199 LEU A CA 1
ATOM 1374 C C . LEU A 1 199 ? -46.799 33.434 0.043 1.00 30.77 199 LEU A C 1
ATOM 1376 O O . LEU A 1 199 ? -46.123 33.088 1.005 1.00 30.77 199 LEU A O 1
ATOM 1380 N N . TRP A 1 200 ? -46.446 34.402 -0.822 1.00 33.88 200 TRP A N 1
ATOM 1381 C CA . TRP A 1 200 ? -45.321 35.360 -0.806 1.00 33.88 200 TRP A CA 1
ATOM 1382 C C . TRP A 1 200 ? -43.995 34.865 -1.416 1.00 33.88 200 TRP A C 1
ATOM 1384 O O . TRP A 1 200 ? -43.477 33.839 -1.022 1.00 33.88 200 TRP A O 1
ATOM 1394 N N . GLY A 1 201 ? -43.353 35.580 -2.342 1.00 30.34 201 GLY A N 1
ATOM 1395 C CA . GLY A 1 201 ? -43.624 36.932 -2.813 1.00 30.34 201 GLY A CA 1
ATOM 1396 C C . GLY A 1 201 ? -42.767 37.300 -4.022 1.00 30.34 201 GLY A C 1
ATOM 1397 O O . GLY A 1 201 ? -41.546 37.205 -3.991 1.00 30.34 201 GLY A O 1
ATOM 1398 N N . GLY A 1 202 ? -43.445 37.779 -5.065 1.00 28.14 202 GLY A N 1
ATOM 1399 C CA . GLY A 1 202 ? -42.845 38.552 -6.140 1.00 28.14 202 GLY A CA 1
ATOM 1400 C C . GLY A 1 202 ? -42.648 40.005 -5.709 1.00 28.14 202 GLY A C 1
ATOM 1401 O O . GLY A 1 202 ? -43.505 40.612 -5.062 1.00 28.14 202 GLY A O 1
ATOM 1402 N N . VAL A 1 203 ? -41.497 40.551 -6.086 1.00 37.53 203 VAL A N 1
ATOM 1403 C CA . VAL A 1 203 ? -41.139 41.964 -5.980 1.00 37.53 203 VAL A CA 1
ATOM 1404 C C . VAL A 1 203 ? -42.121 42.791 -6.816 1.00 37.53 203 VAL A C 1
ATOM 1406 O O . VAL A 1 203 ? -42.177 42.668 -8.036 1.00 37.53 203 VAL A O 1
ATOM 1409 N N . GLY A 1 204 ? -42.902 43.638 -6.144 1.00 27.59 204 GLY A N 1
ATOM 1410 C CA . GLY A 1 204 ? -43.865 44.553 -6.751 1.00 27.59 204 GLY A CA 1
ATOM 1411 C C . GLY A 1 204 ? -43.692 45.962 -6.194 1.00 27.59 204 GLY A C 1
ATOM 1412 O O . GLY A 1 204 ? -43.883 46.215 -5.009 1.00 27.59 204 GLY A O 1
ATOM 1413 N N . VAL A 1 205 ? -43.289 46.863 -7.077 1.00 35.25 205 VAL A N 1
ATOM 1414 C CA . VAL A 1 205 ? -42.998 48.283 -6.871 1.00 35.25 205 VAL A CA 1
ATOM 1415 C C . VAL A 1 205 ? -44.269 49.102 -6.539 1.00 35.25 205 VAL A C 1
ATOM 1417 O O . VAL A 1 205 ? -45.328 48.843 -7.098 1.00 35.25 205 VAL A O 1
ATOM 1420 N N . LEU A 1 206 ? -44.089 50.140 -5.695 1.00 36.41 206 LEU A N 1
ATOM 1421 C CA . LEU A 1 206 ? -44.971 51.281 -5.324 1.00 36.41 206 LEU A CA 1
ATOM 1422 C C . LEU A 1 206 ? -45.960 51.111 -4.151 1.00 36.41 206 LEU A C 1
ATOM 1424 O O . LEU A 1 206 ? -47.015 50.509 -4.294 1.00 36.41 206 LEU A O 1
ATOM 1428 N N . ALA A 1 207 ? -45.717 51.836 -3.048 1.00 31.05 207 ALA A N 1
ATOM 1429 C CA . ALA A 1 207 ? -46.513 53.026 -2.695 1.00 31.05 207 ALA A CA 1
ATOM 1430 C C . ALA A 1 207 ? -46.064 53.667 -1.365 1.00 31.05 207 ALA A C 1
ATOM 1432 O 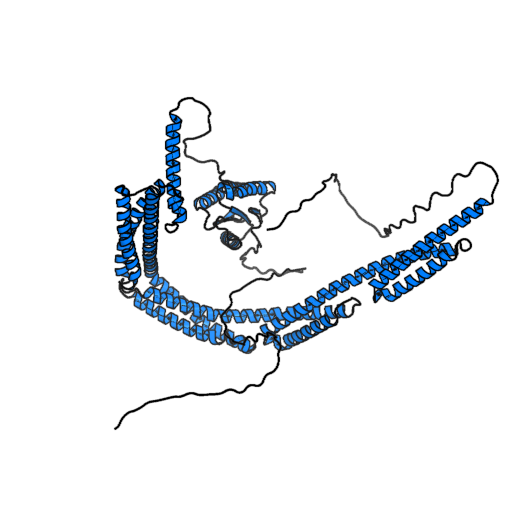O . ALA A 1 207 ? -45.725 53.014 -0.383 1.00 31.05 207 ALA A O 1
ATOM 1433 N N . VAL A 1 208 ? -46.091 54.995 -1.371 1.00 44.19 208 VAL A N 1
ATOM 1434 C CA . VAL A 1 208 ? -45.801 55.941 -0.292 1.00 44.19 208 VAL A CA 1
ATOM 1435 C C . VAL A 1 208 ? -46.626 55.651 0.974 1.00 44.19 208 VAL A C 1
ATOM 1437 O O . VAL A 1 208 ? -47.851 55.656 0.933 1.00 44.19 208 VAL A O 1
ATOM 1440 N N . GLY A 1 209 ? -45.951 55.472 2.115 1.00 37.47 209 GLY A N 1
ATOM 1441 C CA . GLY A 1 209 ? -46.575 55.419 3.443 1.00 37.47 209 GLY A CA 1
ATOM 1442 C C . GLY A 1 209 ? -45.648 54.798 4.491 1.00 37.47 209 GLY A C 1
ATOM 1443 O O . GLY A 1 209 ? -45.545 53.580 4.584 1.00 37.47 209 GLY A O 1
ATOM 1444 N N . GLY A 1 210 ? -44.966 55.624 5.291 1.00 34.75 210 GLY A N 1
ATOM 1445 C CA . GLY A 1 210 ? -43.871 55.254 6.210 1.00 34.75 210 GLY A CA 1
ATOM 1446 C C . GLY A 1 210 ? -44.180 54.300 7.382 1.00 34.75 210 GLY A C 1
ATOM 1447 O O . GLY A 1 210 ? -43.441 54.305 8.360 1.00 34.75 210 GLY A O 1
ATOM 1448 N N . GLY A 1 211 ? -45.234 53.481 7.320 1.00 37.34 211 GLY A N 1
ATOM 1449 C CA . GLY A 1 211 ? -45.579 52.500 8.360 1.00 37.34 211 GLY A CA 1
ATOM 1450 C C . GLY A 1 211 ? -45.030 51.087 8.119 1.00 37.34 211 GLY A C 1
ATOM 1451 O O . GLY A 1 211 ? -44.647 50.407 9.070 1.00 37.34 211 GLY A O 1
ATOM 1452 N N . GLY A 1 212 ? -44.939 50.642 6.858 1.00 34.50 212 GLY A N 1
ATOM 1453 C CA . GLY A 1 212 ? -44.545 49.263 6.522 1.00 34.50 212 GLY A CA 1
ATOM 1454 C C . GLY A 1 212 ? -43.073 48.944 6.807 1.00 34.50 212 GLY A C 1
ATOM 1455 O O . GLY A 1 212 ? -42.752 47.849 7.270 1.00 34.50 212 GLY A O 1
ATOM 1456 N N . ALA A 1 213 ? -42.184 49.926 6.626 1.00 47.81 213 ALA A N 1
ATOM 1457 C CA . ALA A 1 213 ? -40.747 49.760 6.845 1.00 47.81 213 ALA A CA 1
ATOM 1458 C C . ALA A 1 213 ? -40.390 49.474 8.315 1.00 47.81 213 ALA A C 1
ATOM 1460 O O . ALA A 1 213 ? -39.464 48.713 8.563 1.00 47.81 213 ALA A O 1
ATOM 1461 N N . LEU A 1 214 ? -41.139 50.015 9.287 1.00 50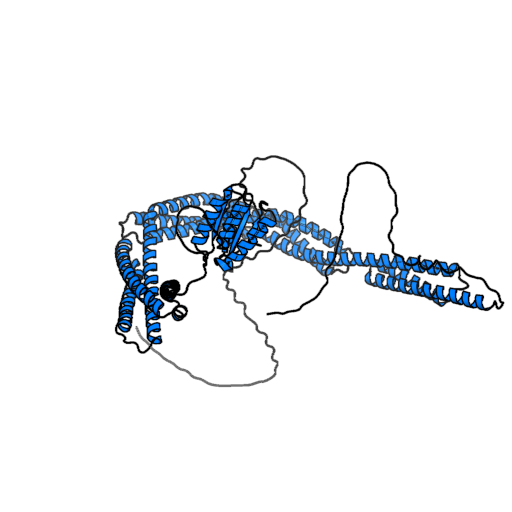.16 214 LEU A N 1
ATOM 1462 C CA . LEU A 1 214 ? -40.892 49.779 10.718 1.00 50.16 214 LEU A CA 1
ATOM 1463 C C . LEU A 1 214 ? -41.351 48.393 11.187 1.00 50.16 214 LEU A C 1
ATOM 1465 O O . LEU A 1 214 ? -40.767 47.832 12.110 1.00 50.16 214 LEU A O 1
ATOM 1469 N N . VAL A 1 215 ? -42.394 47.830 10.573 1.00 53.81 215 VAL A N 1
ATOM 1470 C CA . VAL A 1 215 ? -42.860 46.472 10.898 1.00 53.81 215 VAL A CA 1
ATOM 1471 C C . VAL A 1 215 ? -41.972 45.430 10.216 1.00 53.81 215 VAL A C 1
ATOM 1473 O O . VAL A 1 215 ? -41.598 44.446 10.851 1.00 53.81 215 VAL A O 1
ATOM 1476 N N . TRP A 1 216 ? -41.570 45.669 8.962 1.00 49.03 216 TRP A N 1
ATOM 1477 C CA . TRP A 1 216 ? -40.631 44.798 8.254 1.00 49.03 216 TRP A CA 1
ATOM 1478 C C . TRP A 1 216 ? -39.225 44.851 8.860 1.00 49.03 216 TRP A C 1
ATOM 1480 O O . TRP A 1 216 ? -38.641 43.796 9.076 1.00 49.03 216 TRP A O 1
ATOM 1490 N N . SER A 1 217 ? -38.714 46.027 9.249 1.00 53.72 217 SER A N 1
ATOM 1491 C CA . SER A 1 217 ? -37.424 46.126 9.945 1.00 53.72 217 SER A CA 1
ATOM 1492 C C . SER A 1 217 ? -37.459 45.483 11.328 1.00 53.72 217 SER A C 1
ATOM 1494 O O . SER A 1 217 ? -36.499 44.822 11.690 1.00 53.72 217 SER A O 1
ATOM 1496 N N . LYS A 1 218 ? -38.565 45.575 12.082 1.00 61.12 218 LYS A N 1
ATOM 1497 C CA . LYS A 1 218 ? -38.718 44.845 13.354 1.00 61.12 218 LYS A CA 1
ATOM 1498 C C . LYS A 1 218 ? -38.785 43.331 13.163 1.00 61.12 218 LYS A C 1
ATOM 1500 O O . LYS A 1 218 ? -38.226 42.602 13.975 1.00 61.12 218 LYS A O 1
ATOM 1505 N N . LYS A 1 219 ? -39.459 42.848 12.113 1.00 61.34 219 LYS A N 1
ATOM 1506 C CA . LYS A 1 219 ? -39.549 41.409 11.816 1.00 61.34 219 LYS A CA 1
ATOM 1507 C C . LYS A 1 219 ? -38.228 40.860 11.264 1.00 61.34 219 LYS A C 1
ATOM 1509 O O . LYS A 1 219 ? -37.858 39.753 11.633 1.00 61.34 219 LYS A O 1
ATOM 1514 N N . LYS A 1 220 ? -37.518 41.643 10.445 1.00 60.47 220 LYS A N 1
ATOM 1515 C CA . LYS A 1 220 ? -36.171 41.336 9.952 1.00 60.47 220 LYS A CA 1
ATOM 1516 C C . LYS A 1 220 ? -35.158 41.359 11.096 1.00 60.47 220 LYS A C 1
ATOM 1518 O O . LYS A 1 220 ? -34.526 40.347 11.316 1.00 60.47 220 LYS A O 1
ATOM 1523 N N . ARG A 1 221 ? -35.148 42.399 11.937 1.00 61.28 221 ARG A N 1
ATOM 1524 C CA . ARG A 1 221 ? -34.277 42.473 13.122 1.00 61.28 221 ARG A CA 1
ATOM 1525 C C . ARG A 1 221 ? -34.510 41.321 14.098 1.00 61.28 221 ARG A C 1
ATOM 1527 O O . ARG A 1 221 ? -33.554 40.772 14.600 1.00 61.28 221 ARG A O 1
ATOM 1534 N N . LYS A 1 222 ? -35.761 40.895 14.310 1.00 66.50 222 LYS A N 1
ATOM 1535 C CA . LYS A 1 222 ? -36.058 39.712 15.137 1.00 66.50 222 LYS A CA 1
ATOM 1536 C C . LYS A 1 222 ? -35.588 38.395 14.492 1.00 66.50 222 LYS A C 1
ATOM 1538 O O . LYS A 1 222 ? -35.318 37.439 15.207 1.00 66.50 222 LYS A O 1
ATOM 1543 N N . LYS A 1 223 ? -35.529 38.327 13.156 1.00 67.25 223 LYS A N 1
ATOM 1544 C CA . LYS A 1 223 ? -34.980 37.183 12.409 1.00 67.25 223 LYS A CA 1
ATOM 1545 C C . LYS A 1 223 ? -33.446 37.196 12.424 1.00 67.25 223 LYS A C 1
ATOM 1547 O O . LYS A 1 223 ? -32.851 36.141 12.597 1.00 67.25 223 LYS A O 1
ATOM 1552 N N . ASP A 1 224 ? -32.842 38.374 12.319 1.00 67.75 224 ASP A N 1
ATOM 1553 C CA . ASP A 1 224 ? -31.395 38.584 12.398 1.00 67.75 224 ASP A CA 1
ATOM 1554 C C . ASP A 1 224 ? -30.900 38.270 13.830 1.00 67.75 224 ASP A C 1
ATOM 1556 O O . ASP A 1 224 ? -30.031 37.424 13.988 1.00 67.75 224 ASP A O 1
ATOM 1560 N N . GLU A 1 225 ? -31.568 38.789 14.873 1.00 73.19 225 GLU A N 1
ATOM 1561 C CA . GLU A 1 225 ? -31.309 38.469 16.296 1.00 73.19 225 GLU A CA 1
ATOM 1562 C C . GLU A 1 225 ? -31.441 36.954 16.581 1.00 73.19 225 GLU A C 1
ATOM 1564 O O . GLU A 1 225 ? -30.662 36.385 17.338 1.00 73.19 225 GLU A O 1
ATOM 1569 N N . ALA A 1 226 ? -32.410 36.265 15.961 1.00 74.56 226 ALA A N 1
ATOM 1570 C CA . ALA A 1 226 ? -32.559 34.813 16.118 1.00 74.56 226 ALA A CA 1
ATOM 1571 C C . ALA A 1 226 ? -31.440 34.026 15.416 1.00 74.56 226 ALA A C 1
ATOM 1573 O O . ALA A 1 226 ? -30.980 33.019 15.946 1.00 74.56 226 ALA A O 1
ATOM 1574 N N . THR A 1 227 ? -30.995 34.494 14.247 1.00 77.25 227 THR A N 1
ATOM 1575 C CA . THR A 1 227 ? -29.862 33.904 13.512 1.00 77.25 227 THR A CA 1
ATOM 1576 C C . THR A 1 227 ? -28.554 34.075 14.286 1.00 77.25 227 THR A C 1
ATOM 1578 O O . THR A 1 227 ? -27.748 33.156 14.329 1.00 77.25 227 THR A O 1
ATOM 1581 N N . GLU A 1 228 ? -28.359 35.221 14.941 1.00 78.62 228 GLU A N 1
ATOM 1582 C CA . GLU A 1 228 ? -27.173 35.507 15.761 1.00 78.62 228 GLU A CA 1
ATOM 1583 C C . GLU A 1 228 ? -27.123 34.649 17.039 1.00 78.62 228 GLU A C 1
ATOM 1585 O O . GLU A 1 228 ? -26.057 34.158 17.417 1.00 78.62 228 GLU A O 1
ATOM 1590 N N . VAL A 1 229 ? -28.273 34.406 17.683 1.00 83.44 229 VAL A N 1
ATOM 1591 C CA . VAL A 1 229 ? -28.376 33.452 18.805 1.00 83.44 229 VAL A CA 1
ATOM 1592 C C . VAL A 1 229 ? -28.067 32.030 18.339 1.00 83.44 229 VAL A C 1
ATOM 1594 O O . VAL A 1 229 ? -27.287 31.345 18.991 1.00 83.44 229 VAL A O 1
ATOM 1597 N N . GLU A 1 230 ? -28.622 31.597 17.204 1.00 81.56 230 GLU A N 1
ATOM 1598 C CA . GLU A 1 230 ? -28.368 30.256 16.663 1.00 81.56 230 GLU A CA 1
ATOM 1599 C C . GLU A 1 230 ? -26.896 30.056 16.276 1.00 81.56 230 GLU A C 1
ATOM 1601 O O . GLU A 1 230 ? -26.296 29.041 16.620 1.00 81.56 230 GLU A O 1
ATOM 1606 N N . ALA A 1 231 ? -26.276 31.059 15.649 1.00 78.69 231 ALA A N 1
ATOM 1607 C CA . ALA A 1 231 ? -24.845 31.042 15.360 1.00 78.69 231 ALA A CA 1
ATOM 1608 C C . ALA A 1 231 ? -24.016 30.923 16.648 1.00 78.69 231 ALA A C 1
ATOM 1610 O O . ALA A 1 231 ? -23.081 30.130 16.700 1.00 78.69 231 ALA A O 1
ATOM 1611 N N . THR A 1 232 ? -24.400 31.633 17.714 1.00 80.75 232 THR A N 1
ATOM 1612 C CA . THR A 1 232 ? -23.721 31.534 19.015 1.00 80.75 232 THR A CA 1
ATOM 1613 C C . THR A 1 232 ? -23.893 30.151 19.654 1.00 80.75 232 THR A C 1
ATOM 1615 O O . THR A 1 232 ? -22.937 29.650 20.236 1.00 80.75 232 THR A O 1
ATOM 1618 N N . ARG A 1 233 ? -25.062 29.503 19.519 1.00 85.69 233 ARG A N 1
ATOM 1619 C CA . ARG A 1 233 ? -25.305 28.131 20.021 1.00 85.69 233 ARG A CA 1
ATOM 1620 C C . ARG A 1 233 ? -24.422 27.081 19.355 1.00 85.69 233 ARG A C 1
ATOM 1622 O O . ARG A 1 233 ? -24.087 26.085 19.980 1.00 85.69 233 ARG A O 1
ATOM 1629 N N . SER A 1 234 ? -24.077 27.285 18.085 1.00 83.19 234 SER A N 1
ATOM 1630 C CA . SER A 1 234 ? -23.240 26.344 17.334 1.00 83.19 234 SER A CA 1
ATOM 1631 C C . SER A 1 234 ? -21.757 26.380 17.726 1.00 83.19 234 SER A C 1
ATOM 1633 O O . SER A 1 234 ? -20.992 25.513 17.308 1.00 83.19 234 SER A O 1
ATOM 1635 N N . ILE A 1 235 ? -21.341 27.368 18.526 1.00 84.00 235 ILE A N 1
ATOM 1636 C CA . ILE A 1 235 ? -19.960 27.507 18.989 1.00 84.00 235 ILE A CA 1
ATOM 1637 C C . ILE A 1 235 ? -19.739 26.574 20.175 1.00 84.00 235 ILE A C 1
ATOM 1639 O O . ILE A 1 235 ? -20.488 26.604 21.150 1.00 84.00 235 ILE A O 1
ATOM 1643 N N . ALA A 1 236 ? -18.674 25.774 20.114 1.00 82.94 236 ALA A N 1
ATOM 1644 C CA . ALA A 1 236 ? -18.296 24.910 21.222 1.00 82.94 236 ALA A CA 1
ATOM 1645 C C . ALA A 1 236 ? -18.050 25.749 22.498 1.00 82.94 236 ALA A C 1
ATOM 1647 O O . ALA A 1 236 ? -17.320 26.742 22.434 1.00 82.94 236 ALA A O 1
ATOM 1648 N N . PRO A 1 237 ? -18.560 25.345 23.676 1.00 81.25 237 PRO A N 1
ATOM 1649 C CA . PRO A 1 237 ? -18.392 26.091 24.928 1.00 81.25 237 PRO A CA 1
ATOM 1650 C C . PRO A 1 237 ? -16.929 26.397 25.293 1.00 81.25 237 PRO A C 1
ATOM 1652 O O . PRO A 1 237 ? -16.633 27.389 25.960 1.00 81.25 237 PRO A O 1
ATOM 1655 N N .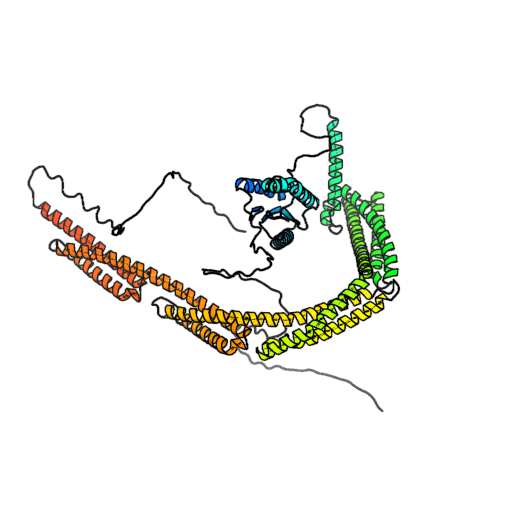 GLY A 1 238 ? -15.980 25.568 24.851 1.00 82.62 238 GLY A N 1
ATOM 1656 C CA . GLY A 1 238 ? -14.545 25.795 25.050 1.00 82.62 238 GLY A CA 1
ATOM 1657 C C . GLY A 1 238 ? -13.939 26.931 24.209 1.00 82.62 238 GLY A C 1
ATOM 1658 O O . GLY A 1 238 ? -12.843 27.396 24.531 1.00 82.62 238 GLY A O 1
ATOM 1659 N N . ASP A 1 239 ? -14.619 27.405 23.160 1.00 86.50 239 ASP A N 1
ATOM 1660 C CA . ASP A 1 239 ? -14.083 28.392 22.216 1.00 86.50 239 ASP A CA 1
ATOM 1661 C C . ASP A 1 239 ? -14.397 29.837 22.626 1.00 86.50 239 ASP A C 1
ATOM 1663 O O . ASP A 1 239 ? -15.231 30.548 22.060 1.00 86.50 239 ASP A O 1
ATOM 1667 N N . SER A 1 240 ? -13.690 30.294 23.659 1.00 84.94 240 SER A N 1
ATOM 1668 C CA . SER A 1 240 ? -13.827 31.665 24.166 1.00 84.94 240 SER A CA 1
ATOM 1669 C C . SER A 1 240 ? -13.514 32.757 23.126 1.00 84.94 240 SER A C 1
ATOM 1671 O O . SER A 1 240 ? -14.045 33.863 23.244 1.00 84.94 240 SER A O 1
ATOM 1673 N N . SER A 1 241 ? -12.693 32.473 22.105 1.00 85.94 241 SER A N 1
ATOM 1674 C CA . SER A 1 241 ? -12.347 33.418 21.031 1.00 85.94 241 SER A CA 1
ATOM 1675 C C . SER A 1 241 ? -13.495 33.656 20.059 1.00 85.94 241 SER A C 1
ATOM 1677 O O . SER A 1 241 ? -13.740 34.802 19.671 1.00 85.94 241 SER A O 1
ATOM 1679 N N . ASP A 1 242 ? -14.209 32.600 19.686 1.00 84.31 242 ASP A N 1
ATOM 1680 C CA . ASP A 1 242 ? -15.348 32.698 18.779 1.00 84.31 242 ASP A CA 1
ATOM 1681 C C . ASP A 1 242 ? -16.581 33.250 19.497 1.00 84.31 242 ASP A C 1
ATOM 1683 O O . ASP A 1 242 ? -17.298 34.092 18.944 1.00 84.31 242 ASP A O 1
ATOM 1687 N N . LEU A 1 243 ? -16.761 32.904 20.779 1.00 87.06 243 LEU A N 1
ATOM 1688 C CA . LEU A 1 243 ? -17.752 33.540 21.651 1.00 87.06 243 LEU A CA 1
ATOM 1689 C C . LEU A 1 243 ? -17.486 35.048 21.810 1.00 87.06 243 LEU A C 1
ATOM 1691 O O . LEU A 1 243 ? -18.419 35.854 21.784 1.00 87.06 243 LEU A O 1
ATOM 1695 N N . ALA A 1 244 ? -16.219 35.470 21.895 1.00 88.19 244 ALA A N 1
ATOM 1696 C CA . ALA A 1 244 ? -15.854 36.884 22.001 1.00 88.19 244 ALA A CA 1
ATOM 1697 C C . ALA A 1 244 ? -16.209 37.720 20.759 1.00 88.19 244 ALA A C 1
ATOM 1699 O O . ALA A 1 244 ? -16.269 38.949 20.863 1.00 88.19 244 ALA A O 1
ATOM 1700 N N . GLN A 1 245 ? -16.486 37.092 19.612 1.00 88.69 245 GLN A N 1
ATOM 1701 C CA . GLN A 1 245 ? -16.927 37.767 18.384 1.00 88.69 245 GLN A CA 1
ATOM 1702 C C . GLN A 1 245 ? -18.454 37.940 18.309 1.00 88.69 245 GLN A C 1
ATOM 1704 O O . GLN A 1 245 ? -18.943 38.721 17.493 1.00 88.69 245 GLN A O 1
ATOM 1709 N N . GLN A 1 246 ? -19.213 37.272 19.184 1.00 90.62 246 GLN A N 1
ATOM 1710 C CA . GLN A 1 246 ? -20.676 37.277 19.144 1.00 90.62 246 GLN A CA 1
ATOM 1711 C C . GLN A 1 246 ? -21.283 38.535 19.774 1.00 90.62 246 GLN A C 1
ATOM 1713 O O . GLN A 1 246 ? -20.697 39.126 20.692 1.00 90.62 246 GLN A O 1
ATOM 1718 N N . PRO A 1 247 ? -22.472 38.978 19.332 1.00 90.25 247 PRO A N 1
ATOM 1719 C CA . PRO A 1 247 ? -23.125 40.146 19.907 1.00 90.25 247 PRO A CA 1
ATOM 1720 C C . PRO A 1 247 ? -23.601 39.884 21.348 1.00 90.25 247 PRO A C 1
ATOM 1722 O O . PRO A 1 247 ? -24.068 38.800 21.689 1.00 90.25 247 PRO A O 1
ATOM 1725 N N . THR A 1 248 ? -23.521 40.903 22.213 1.00 90.56 248 THR A N 1
ATOM 1726 C CA . THR A 1 248 ? -23.757 40.784 23.671 1.00 90.56 248 THR A CA 1
ATOM 1727 C C . THR A 1 248 ? -25.140 40.215 24.020 1.00 90.56 248 THR A C 1
ATOM 1729 O O . THR A 1 248 ? -25.284 39.449 24.968 1.00 90.56 248 THR A O 1
ATOM 1732 N N . HIS A 1 249 ? -26.175 40.533 23.236 1.00 89.62 249 HIS A N 1
ATOM 1733 C CA . HIS A 1 249 ? -27.524 40.001 23.463 1.00 89.62 249 HIS A CA 1
ATOM 1734 C C . HIS A 1 249 ? -27.652 38.505 23.121 1.00 89.62 249 HIS A C 1
ATOM 1736 O O . HIS A 1 249 ? -28.432 37.804 23.772 1.00 89.62 249 HIS A O 1
ATOM 1742 N N . ALA A 1 250 ? -26.888 38.014 22.138 1.00 90.50 250 ALA A N 1
ATOM 1743 C CA . ALA A 1 250 ? -26.836 36.597 21.804 1.00 90.50 250 ALA A CA 1
ATOM 1744 C C . ALA A 1 250 ? -26.117 35.826 22.915 1.00 90.50 250 ALA A C 1
ATOM 1746 O O . ALA A 1 250 ? -26.691 34.888 23.463 1.00 90.50 250 ALA A O 1
ATOM 1747 N N . LEU A 1 251 ? -24.958 36.328 23.369 1.00 92.94 251 LEU A N 1
ATOM 1748 C CA . LEU A 1 251 ? -24.246 35.801 24.542 1.00 92.94 251 LEU A CA 1
ATOM 1749 C C . LEU A 1 251 ? -25.137 35.763 25.789 1.00 92.94 251 LEU A C 1
ATOM 1751 O O . LEU A 1 251 ? -25.143 34.782 26.521 1.00 92.94 251 LEU A O 1
ATOM 1755 N N . ARG A 1 252 ? -25.942 36.803 26.027 1.00 94.00 252 ARG A N 1
ATOM 1756 C CA . ARG A 1 252 ? -26.861 36.845 27.172 1.00 94.00 252 ARG A CA 1
ATOM 1757 C C . ARG A 1 252 ? -27.944 35.767 27.099 1.00 94.00 252 ARG A C 1
ATOM 1759 O O . ARG A 1 252 ? -28.307 35.200 28.126 1.00 94.00 252 ARG A O 1
ATOM 1766 N N . THR A 1 253 ? -28.459 35.501 25.900 1.00 93.25 253 THR A N 1
ATOM 1767 C CA . THR A 1 253 ? -29.479 34.466 25.675 1.00 93.25 253 THR A CA 1
ATOM 1768 C C . THR A 1 253 ? -28.877 33.077 25.862 1.00 93.25 253 THR A C 1
ATOM 1770 O O . THR A 1 253 ? -29.398 32.301 26.656 1.00 93.25 253 THR A O 1
ATOM 1773 N N . VAL A 1 254 ? -27.740 32.806 25.216 1.00 93.25 254 VAL A N 1
ATOM 1774 C CA . VAL A 1 254 ? -27.050 31.514 25.310 1.00 93.25 254 VAL A CA 1
ATOM 1775 C C . VAL A 1 254 ? -26.561 31.252 26.735 1.00 93.25 254 VAL A C 1
ATOM 1777 O O . VAL A 1 254 ? -26.791 30.172 27.252 1.00 93.25 254 VAL A O 1
ATOM 1780 N N . ALA A 1 255 ? -26.021 32.243 27.452 1.00 94.94 255 ALA A N 1
ATOM 1781 C CA . ALA A 1 255 ? -25.634 32.074 28.859 1.00 94.94 255 ALA A CA 1
ATOM 1782 C C . ALA A 1 255 ? -26.809 31.661 29.767 1.00 94.94 255 ALA A C 1
ATOM 1784 O O . ALA A 1 255 ? -26.629 30.867 30.690 1.00 94.94 255 ALA A O 1
ATOM 1785 N N . ALA A 1 256 ? -28.014 32.189 29.524 1.00 93.81 256 ALA A N 1
ATOM 1786 C CA . ALA A 1 256 ? -29.208 31.794 30.269 1.00 93.81 256 ALA A CA 1
ATOM 1787 C C . ALA A 1 256 ? -29.668 30.368 29.913 1.00 93.81 256 ALA A C 1
ATOM 1789 O O . ALA A 1 256 ? -30.092 29.625 30.800 1.00 93.81 256 ALA A O 1
ATOM 1790 N N . GLU A 1 257 ? -29.562 29.983 28.638 1.00 93.62 257 GLU A N 1
ATOM 1791 C CA . GLU A 1 257 ? -29.837 28.620 28.165 1.00 93.62 257 GLU A CA 1
ATOM 1792 C C . GLU A 1 257 ? -28.834 27.613 28.747 1.00 93.62 257 GLU A C 1
ATOM 1794 O O . GLU A 1 257 ? -29.257 26.582 29.262 1.00 93.62 257 GLU A O 1
ATOM 1799 N N . GLU A 1 258 ? -27.541 27.943 28.780 1.00 94.06 258 GLU A N 1
ATOM 1800 C CA . GLU A 1 258 ? -26.480 27.113 29.367 1.00 94.06 258 GLU A CA 1
ATOM 1801 C C . GLU A 1 258 ? -26.663 26.903 30.875 1.00 94.06 258 GLU A C 1
ATOM 1803 O O . GLU A 1 258 ? -26.482 25.795 31.379 1.00 94.06 258 GLU A O 1
ATOM 1808 N N . LEU A 1 259 ? -27.090 27.934 31.615 1.00 95.62 259 LEU A N 1
ATOM 1809 C CA . LEU A 1 259 ? -27.443 27.794 33.035 1.00 95.62 259 LEU A CA 1
ATOM 1810 C C . LEU A 1 259 ? -28.605 26.815 33.242 1.00 95.62 259 LEU A C 1
ATOM 1812 O O . LEU A 1 259 ? -28.568 25.993 34.159 1.00 95.62 259 LEU A O 1
ATOM 1816 N N . GLN A 1 260 ? -29.637 26.901 32.398 1.00 95.88 260 GLN A N 1
ATOM 1817 C CA . GLN A 1 260 ? -30.780 25.992 32.450 1.00 95.88 260 GLN A CA 1
ATOM 1818 C C . GLN A 1 260 ? -30.386 24.566 32.034 1.00 95.88 260 GLN A C 1
ATOM 1820 O O . GLN A 1 260 ? -30.818 23.607 32.676 1.00 95.88 260 GLN A O 1
ATOM 1825 N N . SER A 1 261 ? -29.577 24.425 30.982 1.00 92.50 261 SER A N 1
ATOM 1826 C CA . SER A 1 261 ? -29.079 23.138 30.488 1.00 92.50 261 SER A CA 1
ATOM 1827 C C . SER A 1 261 ? -28.255 22.434 31.563 1.00 92.50 261 SER A C 1
ATOM 1829 O O . SER A 1 261 ? -28.575 21.309 31.945 1.00 92.50 261 SER A O 1
ATOM 1831 N N . ALA A 1 262 ? -27.293 23.142 32.162 1.00 94.12 262 ALA A N 1
ATOM 1832 C CA . ALA A 1 262 ? -26.459 22.607 33.230 1.00 94.12 262 ALA A CA 1
ATOM 1833 C C . ALA A 1 262 ? -27.273 22.186 34.471 1.00 94.12 262 ALA A C 1
ATOM 1835 O O . ALA A 1 262 ? -26.960 21.162 35.081 1.00 94.12 262 ALA A O 1
ATOM 1836 N N . ASP A 1 263 ? -28.325 22.925 34.852 1.00 96.00 263 ASP A N 1
ATOM 1837 C CA . ASP A 1 263 ? -29.225 22.537 35.956 1.00 96.00 263 ASP A CA 1
ATOM 1838 C C . ASP A 1 263 ? -29.973 21.228 35.654 1.00 96.00 263 ASP A C 1
ATOM 1840 O O . ASP A 1 263 ? -29.975 20.292 36.464 1.00 96.00 263 ASP A O 1
ATOM 1844 N N . GLU A 1 264 ? -30.543 21.119 34.452 1.00 95.06 264 GLU A N 1
ATOM 1845 C CA . GLU A 1 264 ? -31.249 19.916 34.013 1.00 95.06 264 GLU A CA 1
ATOM 1846 C C . GLU A 1 264 ? -30.296 18.715 33.883 1.00 95.06 264 GLU A C 1
ATOM 1848 O O . GLU A 1 264 ? -30.632 17.606 34.311 1.00 95.06 264 GLU A O 1
ATOM 1853 N N . SER A 1 265 ? -29.082 18.912 33.369 1.00 93.88 265 SER A N 1
ATOM 1854 C CA . SER A 1 265 ? -28.066 17.861 33.276 1.00 93.88 265 SER A CA 1
ATOM 1855 C C . SER A 1 265 ? -27.527 17.438 34.634 1.00 93.88 265 SER A C 1
ATOM 1857 O O . SER A 1 265 ? -27.275 16.254 34.832 1.00 93.88 265 SER A O 1
ATOM 1859 N N . ILE A 1 266 ? -27.428 18.333 35.621 1.00 96.62 266 ILE A N 1
ATOM 1860 C CA . ILE A 1 266 ? -27.128 17.944 37.009 1.00 96.62 266 ILE A CA 1
ATOM 1861 C C . ILE A 1 266 ? -28.245 17.067 37.571 1.00 96.62 266 ILE A C 1
ATOM 1863 O O . ILE A 1 266 ? -27.964 16.060 38.226 1.00 96.62 266 ILE A O 1
ATOM 1867 N N . ARG A 1 267 ? -29.512 17.400 37.306 1.00 94.81 267 ARG A N 1
ATOM 1868 C CA . ARG A 1 267 ? -30.647 16.582 37.746 1.00 94.81 267 ARG A CA 1
ATOM 1869 C C . ARG A 1 267 ? -30.624 15.193 37.104 1.00 94.81 267 ARG A C 1
ATOM 1871 O O . ARG A 1 267 ? -30.756 14.196 37.817 1.00 94.81 267 ARG A O 1
ATOM 1878 N N . LYS A 1 268 ? -30.419 15.122 35.786 1.00 92.94 268 LYS A N 1
ATOM 1879 C CA . LYS A 1 268 ? -30.281 13.860 35.040 1.00 92.94 268 LYS A CA 1
ATOM 1880 C C . LYS A 1 268 ? -29.056 13.070 35.493 1.00 92.94 268 LYS A C 1
ATOM 1882 O O . LYS A 1 268 ? -29.175 11.891 35.800 1.00 92.94 268 LYS A O 1
ATOM 1887 N N . GLY A 1 269 ? -27.907 13.724 35.618 1.00 93.50 269 GLY A N 1
ATOM 1888 C CA . GLY A 1 269 ? -26.650 13.131 36.066 1.00 93.50 269 GLY A CA 1
ATOM 1889 C C . GLY A 1 269 ? -26.723 12.590 37.493 1.00 93.50 269 GLY A C 1
ATOM 1890 O O . GLY A 1 269 ? -26.166 11.534 37.768 1.00 93.50 269 GLY A O 1
ATOM 1891 N N . ALA A 1 270 ? -27.464 13.239 38.397 1.00 94.50 270 ALA A N 1
ATOM 1892 C CA . ALA A 1 270 ? -27.724 12.714 39.738 1.00 94.50 270 ALA A CA 1
ATOM 1893 C C . ALA A 1 270 ? -28.611 11.456 39.713 1.00 94.50 270 ALA A C 1
ATOM 1895 O O . ALA A 1 270 ? -28.354 10.502 40.451 1.00 94.50 270 ALA A O 1
ATOM 1896 N N . GLN A 1 271 ? -29.637 11.433 38.855 1.00 93.44 271 GLN A N 1
ATOM 1897 C CA . GLN A 1 271 ? -30.481 10.253 38.657 1.00 93.44 271 GLN A CA 1
ATOM 1898 C C . GLN A 1 271 ? -29.692 9.093 38.032 1.00 93.44 271 GLN A C 1
ATOM 1900 O O . GLN A 1 271 ? -29.807 7.953 38.493 1.00 93.44 271 GLN A O 1
ATOM 1905 N N . GLU A 1 272 ? -28.863 9.379 37.029 1.00 94.00 272 GLU A N 1
ATOM 1906 C CA . GLU A 1 272 ? -27.987 8.389 36.406 1.00 94.00 272 GLU A CA 1
ATOM 1907 C C . GLU A 1 272 ? -26.943 7.888 37.402 1.00 94.00 272 GLU A C 1
ATOM 1909 O O . GLU A 1 272 ? -26.761 6.685 37.506 1.00 94.00 272 GLU A O 1
ATOM 1914 N N . LEU A 1 273 ? -26.329 8.756 38.216 1.00 94.19 273 LEU A N 1
ATOM 1915 C CA . LEU A 1 273 ? -25.394 8.334 39.262 1.00 94.19 273 LEU A CA 1
ATOM 1916 C C . LEU A 1 273 ? -26.057 7.387 40.262 1.00 94.19 273 LEU A C 1
ATOM 1918 O O . LEU A 1 273 ? -25.482 6.351 40.577 1.00 94.19 273 LEU A O 1
ATOM 1922 N N . SER A 1 274 ? -27.269 7.700 40.728 1.00 92.12 274 SER A N 1
ATOM 1923 C CA . SER A 1 274 ? -28.015 6.811 41.627 1.00 92.12 274 SER A CA 1
ATOM 1924 C C . SER A 1 274 ? -28.299 5.454 40.981 1.00 92.12 274 SER A C 1
ATOM 1926 O O . SER A 1 274 ? -28.234 4.424 41.653 1.00 92.12 274 SER A O 1
ATOM 1928 N N . THR A 1 275 ? -28.634 5.448 39.691 1.00 88.56 275 THR A N 1
ATOM 1929 C CA . THR A 1 275 ? -28.907 4.220 38.938 1.00 88.56 275 THR A CA 1
ATOM 1930 C C . THR A 1 275 ? -27.617 3.422 38.754 1.00 88.56 275 THR A C 1
ATOM 1932 O O . THR A 1 275 ? -27.541 2.261 39.155 1.00 88.56 275 THR A O 1
ATOM 1935 N N . ALA A 1 276 ? -26.558 4.066 38.273 1.00 88.94 276 ALA A N 1
ATOM 1936 C CA . ALA A 1 276 ? -25.251 3.473 38.053 1.00 88.94 276 ALA A CA 1
ATOM 1937 C C . ALA A 1 276 ? -24.607 2.966 39.354 1.00 88.94 276 ALA A C 1
ATOM 1939 O O . ALA A 1 276 ? -23.955 1.927 39.350 1.00 88.94 276 ALA A O 1
ATOM 1940 N N . GLU A 1 277 ? -24.798 3.640 40.491 1.00 88.94 277 GLU A N 1
ATOM 1941 C CA . GLU A 1 277 ? -24.317 3.160 41.794 1.00 88.94 277 GLU A CA 1
ATOM 1942 C C . GLU A 1 277 ? -25.016 1.863 42.202 1.00 88.94 277 GLU A C 1
ATOM 1944 O O . GLU A 1 277 ? -24.372 0.973 42.759 1.00 88.94 277 GLU A O 1
ATOM 1949 N N . SER A 1 278 ? -26.309 1.731 41.886 1.00 84.75 278 SER A N 1
ATOM 1950 C CA . SER A 1 278 ? -27.068 0.506 42.144 1.00 84.75 278 SER A CA 1
ATOM 1951 C C . SER A 1 278 ? -26.678 -0.649 41.216 1.00 84.75 278 SER A C 1
ATOM 1953 O O . SER A 1 278 ? -26.729 -1.801 41.637 1.00 84.75 278 SER A O 1
ATOM 1955 N N . GLU A 1 279 ? -26.260 -0.350 39.982 1.00 82.12 279 GLU A N 1
ATOM 1956 C CA . GLU A 1 279 ? -25.935 -1.338 38.943 1.00 82.12 279 GLU A CA 1
ATOM 1957 C C . GLU A 1 279 ? -24.454 -1.758 38.935 1.00 82.12 279 GLU A C 1
ATOM 1959 O O . GLU A 1 279 ? -24.142 -2.926 38.690 1.00 82.12 279 GLU A O 1
ATOM 1964 N N . PHE A 1 280 ? -23.540 -0.826 39.215 1.00 83.44 280 PHE A N 1
ATOM 1965 C CA . PHE A 1 280 ? -22.090 -0.998 39.045 1.00 83.44 280 PHE A CA 1
ATOM 1966 C C . PHE A 1 280 ? -21.277 -0.774 40.329 1.00 83.44 280 PHE A C 1
ATOM 1968 O O . PHE A 1 280 ? -20.073 -1.047 40.338 1.00 83.44 280 PHE A O 1
ATOM 1975 N N . GLY A 1 281 ? -21.904 -0.299 41.409 1.00 85.12 281 GLY A N 1
ATOM 1976 C CA . GLY A 1 281 ? -21.258 -0.047 42.697 1.00 85.12 281 GLY A CA 1
ATOM 1977 C C . GLY A 1 281 ? -20.515 1.299 42.795 1.00 85.12 281 GLY A C 1
ATOM 1978 O O . GLY A 1 281 ? -20.213 1.941 41.784 1.00 85.12 281 GLY A O 1
ATOM 1979 N N . PRO A 1 282 ? -20.199 1.754 44.023 1.00 85.12 282 PRO A N 1
ATOM 1980 C CA . PRO A 1 282 ? -19.742 3.122 44.277 1.00 85.12 282 PRO A CA 1
ATOM 1981 C C . PRO A 1 282 ? -18.307 3.417 43.814 1.00 85.12 282 PRO A C 1
ATOM 1983 O O . PRO A 1 282 ? -17.976 4.581 43.556 1.00 85.12 282 PRO A O 1
ATOM 1986 N N . GLU A 1 283 ? -17.454 2.397 43.701 1.00 85.31 283 GLU A N 1
ATOM 1987 C CA . GLU A 1 283 ? -16.079 2.521 43.215 1.00 85.31 283 GLU A CA 1
ATOM 1988 C C . GLU A 1 283 ? -16.034 2.799 41.709 1.00 85.31 283 GLU A C 1
ATOM 1990 O O . GLU A 1 283 ? -15.288 3.681 41.276 1.00 85.31 283 GLU A O 1
ATOM 1995 N N . ARG A 1 284 ? -16.846 2.087 40.911 1.00 84.19 284 ARG A N 1
ATOM 1996 C CA . ARG A 1 284 ? -16.878 2.248 39.446 1.00 84.19 284 ARG A CA 1
ATOM 1997 C C . ARG A 1 284 ? -17.508 3.579 39.039 1.00 84.19 284 ARG A C 1
ATOM 1999 O O . ARG A 1 284 ? -17.060 4.182 38.070 1.00 84.19 284 ARG A O 1
ATOM 2006 N N . THR A 1 285 ? -18.467 4.092 39.809 1.00 91.75 285 THR A N 1
ATOM 2007 C CA . THR A 1 285 ? -19.143 5.376 39.541 1.00 91.75 285 THR A CA 1
ATOM 2008 C C . THR A 1 285 ? -18.400 6.612 40.045 1.00 91.75 285 THR A C 1
ATOM 2010 O O . THR A 1 285 ? -18.909 7.730 39.950 1.00 91.75 285 THR A O 1
ATOM 2013 N N . ARG A 1 286 ? -17.173 6.460 40.562 1.00 93.31 286 ARG A N 1
ATOM 2014 C CA . ARG A 1 286 ? -16.412 7.569 41.155 1.00 93.31 286 ARG A CA 1
ATOM 2015 C C . ARG A 1 286 ? -16.202 8.745 40.200 1.00 93.31 286 ARG A C 1
ATOM 2017 O O . ARG A 1 286 ? -16.256 9.886 40.649 1.00 93.31 286 ARG A O 1
ATOM 2024 N N . GLU A 1 287 ? -15.939 8.490 38.921 1.00 93.25 287 GLU A N 1
ATOM 2025 C CA . GLU A 1 287 ? -15.704 9.570 37.953 1.00 93.25 287 GLU A CA 1
ATOM 2026 C C . GLU A 1 287 ? -17.001 10.310 37.586 1.00 93.25 287 GLU A C 1
ATOM 2028 O O . GLU A 1 287 ? -16.989 11.537 37.542 1.00 93.25 287 GLU A O 1
ATOM 2033 N N . LEU A 1 288 ? -18.137 9.610 37.468 1.00 94.81 288 LEU A N 1
ATOM 2034 C CA . LEU A 1 288 ? -19.454 10.245 37.320 1.00 94.81 288 LEU A CA 1
ATOM 2035 C C . LEU A 1 288 ? -19.808 11.094 38.552 1.00 94.81 288 LEU A C 1
ATOM 2037 O O . LEU A 1 288 ? -20.262 12.227 38.412 1.00 94.81 288 LEU A O 1
ATOM 2041 N N . ARG A 1 289 ? -19.523 10.595 39.763 1.00 96.12 289 ARG A N 1
ATOM 2042 C CA . ARG A 1 289 ? -19.706 11.354 41.011 1.00 96.12 289 ARG A CA 1
ATOM 2043 C C . ARG A 1 289 ? -18.870 12.635 41.030 1.00 96.12 289 ARG A C 1
ATOM 2045 O O . ARG A 1 289 ? -19.393 13.700 41.338 1.00 96.12 289 ARG A O 1
ATOM 2052 N N . LYS A 1 290 ? -17.590 12.551 40.654 1.00 96.19 290 LYS A N 1
ATOM 2053 C CA . LYS A 1 290 ? -16.710 13.727 40.546 1.00 96.19 290 LYS A CA 1
ATOM 2054 C C . LYS A 1 290 ? -17.201 14.724 39.499 1.00 96.19 290 LYS A C 1
ATOM 2056 O O . LYS A 1 290 ? -17.136 15.923 39.759 1.00 96.19 290 LYS A O 1
ATOM 2061 N N . ALA A 1 291 ? -17.665 14.249 38.340 1.00 96.25 291 ALA A N 1
ATOM 2062 C CA . ALA A 1 291 ? -18.230 15.105 37.300 1.00 96.25 291 ALA A CA 1
ATOM 2063 C C . ALA A 1 291 ? -19.472 15.841 37.823 1.00 96.25 291 ALA A C 1
ATOM 2065 O O . ALA A 1 291 ? -19.545 17.058 37.711 1.00 96.25 291 ALA A O 1
ATOM 2066 N N . LEU A 1 292 ? -20.376 15.141 38.516 1.00 97.06 292 LEU A N 1
ATOM 2067 C CA . LEU A 1 292 ? -21.566 15.739 39.125 1.00 97.06 292 LEU A CA 1
ATOM 2068 C C . LEU A 1 292 ? -21.216 16.806 40.180 1.00 97.06 292 LEU A C 1
ATOM 2070 O O . LEU A 1 292 ? -21.757 17.910 40.151 1.00 97.06 292 LEU A O 1
ATOM 2074 N N . GLU A 1 293 ? -20.283 16.508 41.091 1.00 96.94 293 GLU A N 1
ATOM 2075 C CA . GLU A 1 293 ? -19.800 17.459 42.107 1.00 96.94 293 GLU A CA 1
ATOM 2076 C C . GLU A 1 293 ? -19.078 18.669 41.492 1.00 96.94 293 GLU A C 1
ATOM 2078 O O . GLU A 1 293 ? -19.074 19.769 42.055 1.00 96.94 293 GLU A O 1
ATOM 2083 N N . PHE A 1 294 ? -18.407 18.476 40.356 1.00 95.75 294 PHE A N 1
ATOM 2084 C CA . PHE A 1 294 ? -17.804 19.560 39.593 1.00 95.75 294 PHE A CA 1
ATOM 2085 C C . PHE A 1 294 ? -18.886 20.451 38.975 1.00 95.75 294 PHE A C 1
ATOM 2087 O O . PHE A 1 294 ? -18.892 21.649 39.258 1.00 95.75 294 PHE A O 1
ATOM 2094 N N . SER A 1 295 ? -19.852 19.880 38.252 1.00 97.00 295 SER A N 1
ATOM 2095 C CA . SER A 1 295 ? -20.928 20.639 37.605 1.00 97.00 295 SER A CA 1
ATOM 2096 C C . SER A 1 295 ? -21.792 21.406 38.611 1.00 97.00 295 SER A C 1
ATOM 2098 O O . SER A 1 295 ? -22.097 22.572 38.380 1.00 97.00 295 SER A O 1
ATOM 2100 N N . GLN A 1 296 ? -22.093 20.832 39.784 1.00 97.38 296 GLN A N 1
ATOM 2101 C CA . GLN A 1 296 ? -22.813 21.531 40.862 1.00 97.38 296 GLN A CA 1
ATOM 2102 C C . GLN A 1 296 ? -22.079 22.777 41.376 1.00 97.38 296 GLN A C 1
ATOM 2104 O O . GLN A 1 296 ? -22.702 23.818 41.620 1.00 97.38 296 GLN A O 1
ATOM 2109 N N . ARG A 1 297 ? -20.753 22.689 41.546 1.00 97.50 297 ARG A N 1
ATOM 2110 C CA . ARG A 1 297 ? -19.932 23.835 41.963 1.00 97.50 297 ARG A CA 1
ATOM 2111 C C . ARG A 1 297 ? -19.882 24.897 40.872 1.00 97.50 297 ARG A C 1
ATOM 2113 O O . ARG A 1 297 ? -20.063 26.072 41.185 1.00 97.50 297 ARG A O 1
ATOM 2120 N N . THR A 1 298 ? -19.698 24.482 39.621 1.00 96.69 298 THR A N 1
ATOM 2121 C CA . THR A 1 298 ? -19.667 25.379 38.462 1.00 96.69 298 THR A CA 1
ATOM 2122 C C . THR A 1 298 ? -20.989 26.122 38.292 1.00 96.69 298 THR A C 1
ATOM 2124 O O . THR A 1 298 ? -20.984 27.348 38.228 1.00 96.69 298 THR A O 1
ATOM 2127 N N . LEU A 1 299 ? -22.128 25.423 38.344 1.00 97.31 299 LEU A N 1
ATOM 2128 C CA . LEU A 1 299 ? -23.453 26.040 38.251 1.00 97.31 299 LEU A CA 1
ATOM 2129 C C . LEU A 1 299 ? -23.712 27.026 39.401 1.00 97.31 299 LEU A C 1
ATOM 2131 O O . LEU A 1 299 ? -24.212 28.127 39.180 1.00 97.31 299 LEU A O 1
ATOM 2135 N N . SER A 1 300 ? -23.320 26.672 40.632 1.00 96.81 300 SER A N 1
ATOM 2136 C CA . SER A 1 300 ? -23.448 27.570 41.791 1.00 96.81 300 SER A CA 1
ATOM 2137 C C . SER A 1 300 ? -22.646 28.865 41.611 1.00 96.81 300 SER A C 1
ATOM 2139 O O . SER A 1 300 ? -23.122 29.945 41.963 1.00 96.81 300 SER A O 1
ATOM 2141 N N . GLN A 1 301 ? -21.436 28.768 41.052 1.00 96.44 301 GLN A N 1
ATOM 2142 C CA . GLN A 1 301 ? -20.602 29.927 40.739 1.00 96.44 301 GLN A CA 1
ATOM 2143 C C . GLN A 1 301 ? -21.207 30.762 39.601 1.00 96.44 301 GLN A C 1
ATOM 2145 O O . GLN A 1 301 ? -21.320 31.980 39.737 1.00 96.44 301 GLN A O 1
ATOM 2150 N N . ALA A 1 302 ? -21.652 30.115 38.523 1.00 96.56 302 ALA A N 1
ATOM 2151 C CA . ALA A 1 302 ? -22.244 30.768 37.361 1.00 96.56 302 ALA A CA 1
ATOM 2152 C C . ALA A 1 302 ? -23.545 31.516 37.704 1.00 96.56 302 ALA A C 1
ATOM 2154 O O . ALA A 1 302 ? -23.743 32.638 37.243 1.00 96.56 302 ALA A O 1
ATOM 2155 N N . TYR A 1 303 ? -24.392 30.980 38.594 1.00 96.50 303 TYR A N 1
ATOM 2156 C CA . TYR A 1 303 ? -25.548 31.720 39.117 1.00 96.50 303 TYR A CA 1
ATOM 2157 C C . TYR A 1 303 ? -25.147 32.964 39.919 1.00 96.50 303 TYR A C 1
ATOM 2159 O O . TYR A 1 303 ? -25.829 33.987 39.841 1.00 96.50 303 TYR A O 1
ATOM 2167 N N . GLY A 1 304 ? -24.043 32.906 40.673 1.00 95.25 304 GLY A N 1
ATOM 2168 C CA . GLY A 1 304 ? -23.494 34.072 41.371 1.00 95.25 304 GLY A CA 1
ATOM 2169 C C . GLY A 1 304 ? -23.065 35.178 40.403 1.00 95.25 304 GLY A C 1
ATOM 2170 O O . GLY A 1 304 ? -23.395 36.348 40.608 1.00 95.25 304 GLY A O 1
ATOM 2171 N N . GLU A 1 305 ? -22.394 34.798 39.317 1.00 95.62 305 GLU A N 1
ATOM 2172 C CA . GLU A 1 305 ? -21.987 35.696 38.232 1.00 95.62 305 GLU A CA 1
ATOM 2173 C C . GLU A 1 305 ? -23.198 36.269 37.471 1.00 95.62 305 GLU A C 1
ATOM 2175 O O . GLU A 1 305 ? -23.307 37.483 37.284 1.00 95.62 305 GLU A O 1
ATOM 2180 N N . HIS A 1 306 ? -24.187 35.437 37.141 1.00 93.81 306 HIS A N 1
ATOM 2181 C CA . HIS A 1 306 ? -25.433 35.877 36.510 1.00 93.81 306 HIS A CA 1
ATOM 2182 C C . HIS A 1 306 ? -26.233 36.837 37.408 1.00 93.81 306 HIS A C 1
ATOM 2184 O O . HIS A 1 306 ? -26.791 37.827 36.935 1.00 93.81 306 HIS A O 1
ATOM 2190 N N . GLN A 1 307 ? -26.254 36.609 38.725 1.00 93.62 307 GLN A N 1
ATOM 2191 C CA . GLN A 1 307 ? -26.880 37.532 39.674 1.00 93.62 307 GLN A CA 1
ATOM 2192 C C . GLN A 1 307 ? -26.140 38.879 39.731 1.00 93.62 307 GLN A C 1
ATOM 2194 O O . GLN A 1 307 ? -26.781 39.920 39.905 1.00 93.62 307 GLN A O 1
ATOM 2199 N N . ARG A 1 308 ? -24.808 38.886 39.562 1.00 93.62 308 ARG A N 1
ATOM 2200 C CA . ARG A 1 308 ? -24.011 40.119 39.456 1.00 93.62 308 ARG A CA 1
ATOM 2201 C C . ARG A 1 308 ? -24.440 40.939 38.235 1.00 93.62 308 ARG A C 1
ATOM 2203 O O . ARG A 1 308 ? -24.713 42.132 38.387 1.00 93.62 308 ARG A O 1
ATOM 2210 N N . LEU A 1 309 ? -24.611 40.282 37.082 1.00 93.00 309 LEU A N 1
ATOM 2211 C CA . LEU A 1 309 ? -25.163 40.892 35.864 1.00 93.00 309 LEU A CA 1
ATOM 2212 C C . LEU A 1 309 ? -26.585 41.433 36.085 1.00 93.00 309 LEU A C 1
ATOM 2214 O O . LEU A 1 309 ? -26.868 42.589 35.771 1.00 93.00 309 LEU A O 1
ATOM 2218 N N . ALA A 1 310 ? -27.472 40.633 36.683 1.00 90.50 310 ALA A N 1
ATOM 2219 C CA . ALA A 1 310 ? -28.871 41.003 36.914 1.00 90.50 310 ALA A CA 1
ATOM 2220 C C . ALA A 1 310 ? -29.037 42.207 37.862 1.00 90.50 310 ALA A C 1
ATOM 2222 O O . ALA A 1 310 ? -29.964 43.001 37.704 1.00 90.50 310 ALA A O 1
ATOM 2223 N N . ASN A 1 311 ? -28.128 42.367 38.827 1.00 93.19 311 ASN A N 1
ATOM 2224 C CA . ASN A 1 311 ? -28.119 43.488 39.768 1.00 93.19 311 ASN A CA 1
ATOM 2225 C C . ASN A 1 311 ? -27.433 44.753 39.210 1.00 93.19 311 ASN A C 1
ATOM 2227 O O . ASN A 1 311 ? -27.325 45.745 39.934 1.00 93.19 311 ASN A O 1
ATOM 2231 N N . GLY A 1 312 ? -26.948 44.731 37.962 1.00 88.56 312 GLY A N 1
ATOM 2232 C CA . GLY A 1 312 ? -26.228 45.851 37.347 1.00 88.56 312 GLY A CA 1
ATOM 2233 C C . GLY A 1 312 ? -24.870 46.137 37.995 1.00 88.56 312 GLY A C 1
ATOM 2234 O O . GLY A 1 312 ? -24.397 47.269 37.957 1.00 88.56 312 GLY A O 1
ATOM 2235 N N . LEU A 1 313 ? -24.254 45.132 38.625 1.00 89.94 313 LEU A N 1
ATOM 2236 C CA . LEU A 1 313 ? -22.963 45.243 39.307 1.00 89.94 313 LEU A CA 1
ATOM 2237 C C . LEU A 1 313 ? -21.802 44.973 38.329 1.00 89.94 313 LEU A C 1
ATOM 2239 O O . LEU A 1 313 ? -20.953 44.123 38.594 1.00 89.94 313 LEU A O 1
ATOM 2243 N N . VAL A 1 314 ? -21.800 45.681 37.198 1.00 90.62 314 VAL A N 1
ATOM 2244 C CA . VAL A 1 314 ? -20.751 45.663 36.162 1.00 90.62 314 VAL A CA 1
ATOM 2245 C C . VAL A 1 314 ? -20.339 47.092 35.813 1.00 90.62 314 VAL A C 1
ATOM 2247 O O . VAL A 1 314 ? -21.164 48.006 35.856 1.00 90.62 314 VAL A O 1
ATOM 2250 N N . HIS A 1 315 ? -19.062 47.296 35.506 1.00 86.62 315 HIS A N 1
ATOM 2251 C CA . HIS A 1 315 ? -18.481 48.609 35.236 1.00 86.62 315 HIS A CA 1
ATOM 2252 C C . HIS A 1 315 ? -18.725 49.056 33.788 1.00 86.62 315 HIS A C 1
ATOM 2254 O O . HIS A 1 315 ? -19.027 50.230 33.562 1.00 86.62 315 HIS A O 1
ATOM 2260 N N . ASP A 1 316 ? -18.610 48.139 32.820 1.00 91.25 316 ASP A N 1
ATOM 2261 C CA . ASP A 1 316 ? -18.801 48.395 31.389 1.00 91.25 316 ASP A CA 1
ATOM 2262 C C . ASP A 1 316 ? -19.300 47.154 30.612 1.00 91.25 316 ASP A C 1
ATOM 2264 O O . ASP A 1 316 ? -19.507 46.078 31.177 1.00 91.25 316 ASP A O 1
ATOM 2268 N N . GLU A 1 317 ? -19.546 47.320 29.305 1.00 90.06 317 GLU A N 1
ATOM 2269 C CA . GLU A 1 317 ? -20.023 46.241 28.426 1.00 90.06 317 GLU A CA 1
ATOM 2270 C C . GLU A 1 317 ? -18.963 45.150 28.193 1.00 90.06 317 GLU A C 1
ATOM 2272 O O . GLU A 1 317 ? -19.321 43.998 27.961 1.00 90.06 317 GLU A O 1
ATOM 2277 N N . ALA A 1 318 ? -17.669 45.474 28.271 1.00 91.69 318 ALA A N 1
ATOM 2278 C CA . ALA A 1 318 ? -16.617 44.474 28.102 1.00 91.69 318 ALA A CA 1
ATOM 2279 C C . ALA A 1 318 ? -16.616 43.494 29.284 1.00 91.69 318 ALA A C 1
ATOM 2281 O O . ALA A 1 318 ? -16.619 42.285 29.070 1.00 91.69 318 ALA A O 1
ATOM 2282 N N . GLU A 1 319 ? -16.741 44.003 30.514 1.00 93.44 319 GLU A N 1
ATOM 2283 C CA . GLU A 1 319 ? -16.881 43.166 31.709 1.00 93.44 319 GLU A CA 1
ATOM 2284 C C . GLU A 1 319 ? -18.162 42.317 31.670 1.00 93.44 319 GLU A C 1
ATOM 2286 O O . GLU A 1 319 ? -18.137 41.149 32.054 1.00 93.44 319 GLU A O 1
ATOM 2291 N N . GLU A 1 320 ? -19.282 42.862 31.179 1.00 94.75 320 GLU A N 1
ATOM 2292 C CA . GLU A 1 320 ? -20.503 42.070 30.979 1.00 94.75 320 GLU A CA 1
ATOM 2293 C C . GLU A 1 320 ? -20.254 40.883 30.037 1.00 94.75 320 GLU A C 1
ATOM 2295 O O . GLU A 1 320 ? -20.634 39.752 30.351 1.00 94.75 320 GLU A O 1
ATOM 2300 N N . ARG A 1 321 ? -19.616 41.133 28.890 1.00 95.00 321 ARG A N 1
ATOM 2301 C CA . ARG A 1 321 ? -19.325 40.099 27.889 1.00 95.00 321 ARG A CA 1
ATOM 2302 C C . ARG A 1 321 ? -18.393 39.029 28.442 1.00 95.00 321 ARG A C 1
ATOM 2304 O O . ARG A 1 321 ? -18.674 37.852 28.247 1.00 95.00 321 ARG A O 1
ATOM 2311 N N . ASP A 1 322 ? -17.353 39.418 29.174 1.00 94.81 322 ASP A N 1
ATOM 2312 C CA . ASP A 1 322 ? -16.413 38.480 29.795 1.00 94.81 322 ASP A CA 1
ATOM 2313 C C . ASP A 1 322 ? -17.121 37.545 30.787 1.00 94.81 322 ASP A C 1
ATOM 2315 O O . ASP A 1 322 ? -16.880 36.335 30.791 1.00 94.81 322 ASP A O 1
ATOM 2319 N N . ILE A 1 323 ? -18.048 38.079 31.593 1.00 95.75 323 ILE A N 1
ATOM 2320 C CA . ILE A 1 323 ? -18.857 37.271 32.516 1.00 95.75 323 ILE A CA 1
ATOM 2321 C C . ILE A 1 323 ? -19.768 36.309 31.743 1.00 95.75 323 ILE A C 1
ATOM 2323 O O . ILE A 1 323 ? -19.851 35.134 32.099 1.00 95.75 323 ILE A O 1
ATOM 2327 N N . LEU A 1 324 ? -20.444 36.779 30.690 1.00 95.94 324 LEU A N 1
ATOM 2328 C CA . LEU A 1 324 ? -21.332 35.949 29.869 1.00 95.94 324 LEU A CA 1
ATOM 2329 C C . LEU A 1 324 ? -20.576 34.809 29.175 1.00 95.94 324 LEU A C 1
ATOM 2331 O O . LEU A 1 324 ? -21.020 33.666 29.237 1.00 95.94 324 LEU A O 1
ATOM 2335 N N . ILE A 1 325 ? -19.416 35.097 28.579 1.00 95.50 325 ILE A N 1
ATOM 2336 C CA . ILE A 1 325 ? -18.538 34.088 27.966 1.00 95.50 325 ILE A CA 1
ATOM 2337 C C . ILE A 1 325 ? -18.061 33.093 29.028 1.00 95.50 325 ILE A C 1
ATOM 2339 O O . ILE A 1 325 ? -18.078 31.886 28.795 1.00 95.50 325 ILE A O 1
ATOM 2343 N N . GLY A 1 326 ? -17.695 33.578 30.219 1.00 95.12 326 GLY A N 1
ATOM 2344 C CA . GLY A 1 326 ? -17.321 32.729 31.348 1.00 95.12 326 GLY A CA 1
ATOM 2345 C C . GLY A 1 326 ? -18.445 31.787 31.793 1.00 95.12 326 GLY A C 1
ATOM 2346 O O . GLY A 1 326 ? -18.184 30.612 32.054 1.00 95.12 326 GLY A O 1
ATOM 2347 N N . ILE A 1 327 ? -19.694 32.266 31.842 1.00 96.44 327 ILE A N 1
ATOM 2348 C CA . ILE A 1 327 ? -20.872 31.440 32.149 1.00 96.44 327 ILE A CA 1
ATOM 2349 C C . ILE A 1 327 ? -21.072 30.380 31.063 1.00 96.44 327 ILE A C 1
ATOM 2351 O O . ILE A 1 327 ? -21.113 29.203 31.405 1.00 96.44 327 ILE A O 1
ATOM 2355 N N . ILE A 1 328 ? -21.125 30.774 29.784 1.00 95.31 328 ILE A N 1
ATOM 2356 C CA . ILE A 1 328 ? -21.312 29.845 28.653 1.00 95.31 328 ILE A CA 1
ATOM 2357 C C . ILE A 1 328 ? -20.241 28.757 28.681 1.00 95.31 328 ILE A C 1
ATOM 2359 O O . ILE A 1 328 ? -20.553 27.570 28.685 1.00 95.31 328 ILE A O 1
ATOM 2363 N N . SER A 1 329 ? -18.974 29.157 28.777 1.00 95.19 329 SER A N 1
ATOM 2364 C CA . SER A 1 329 ? -17.858 28.223 28.704 1.00 95.19 329 SER A CA 1
ATOM 2365 C C . SER A 1 329 ? -17.814 27.261 29.886 1.00 95.19 329 SER A C 1
ATOM 2367 O O . SER A 1 329 ? -17.669 26.049 29.707 1.00 95.19 329 SER A O 1
ATOM 2369 N N . SER A 1 330 ? -17.972 27.778 31.107 1.00 94.88 330 SER A N 1
ATOM 2370 C CA . SER A 1 330 ? -17.896 26.948 32.309 1.00 94.88 330 SER A CA 1
ATOM 2371 C C . SER A 1 330 ? -19.101 26.014 32.449 1.00 94.88 330 SER A C 1
ATOM 2373 O O . SER A 1 330 ? -18.901 24.832 32.735 1.00 94.88 330 SER A O 1
ATOM 2375 N N . CYS A 1 331 ? -20.325 26.501 32.208 1.00 95.56 331 CYS A N 1
ATOM 2376 C CA . CYS A 1 331 ? -21.535 25.680 32.238 1.00 95.56 331 CYS A CA 1
ATOM 2377 C C . CYS A 1 331 ? -21.540 24.645 31.114 1.00 95.56 331 CYS A C 1
ATOM 2379 O O . CYS A 1 331 ? -21.707 23.469 31.425 1.00 95.56 331 CYS A O 1
ATOM 2381 N N . GLY A 1 332 ? -21.256 25.037 29.870 1.00 92.50 332 GLY A N 1
ATOM 2382 C CA . GLY A 1 332 ? -21.245 24.107 28.740 1.00 92.50 332 GLY A CA 1
ATOM 2383 C C . GLY A 1 332 ? -20.171 23.022 28.878 1.00 92.50 332 GLY A C 1
ATOM 2384 O O . GLY A 1 332 ? -20.459 21.842 28.723 1.00 92.50 332 GLY A O 1
ATOM 2385 N N . THR A 1 333 ? -18.953 23.363 29.321 1.00 92.69 333 THR A N 1
ATOM 2386 C CA . THR A 1 333 ? -17.905 22.346 29.567 1.00 92.69 333 THR A CA 1
ATOM 2387 C C . THR A 1 333 ? -18.286 21.386 30.705 1.00 92.69 333 THR A C 1
ATOM 2389 O O . THR A 1 333 ? -17.981 20.189 30.674 1.00 92.69 333 THR A O 1
ATOM 2392 N N . ALA A 1 334 ? -18.922 21.902 31.763 1.00 93.56 334 ALA A N 1
ATOM 2393 C CA . ALA A 1 334 ? -19.379 21.083 32.881 1.00 93.56 334 ALA A CA 1
ATOM 2394 C C . ALA A 1 334 ? -20.564 20.180 32.498 1.00 93.56 334 ALA A C 1
ATOM 2396 O O . ALA A 1 334 ? -20.668 19.066 33.019 1.00 93.56 334 ALA A O 1
ATOM 2397 N N . ASP A 1 335 ? -21.429 20.654 31.603 1.00 92.81 335 ASP A N 1
ATOM 2398 C CA . ASP A 1 335 ? -22.533 19.911 31.003 1.00 92.81 335 ASP A CA 1
ATOM 2399 C C . ASP A 1 335 ? -22.017 18.753 30.137 1.00 92.81 335 ASP A C 1
ATOM 2401 O O . ASP A 1 335 ? -22.312 17.592 30.424 1.00 92.81 335 ASP A O 1
ATOM 2405 N N . GLU A 1 336 ? -21.147 19.048 29.166 1.00 92.94 336 GLU A N 1
ATOM 2406 C CA . GLU A 1 336 ? -20.538 18.067 28.261 1.00 92.94 336 GLU A CA 1
ATOM 2407 C C . GLU A 1 336 ? -19.832 16.938 29.020 1.00 92.94 336 GLU A C 1
ATOM 2409 O O . GLU A 1 336 ? -20.039 15.756 28.737 1.00 92.94 336 GLU A O 1
ATOM 2414 N N . ASN A 1 337 ? -19.018 17.280 30.025 1.00 93.12 337 ASN A N 1
ATOM 2415 C CA . ASN A 1 337 ? -18.307 16.280 30.820 1.00 93.12 337 ASN A CA 1
ATOM 2416 C C . ASN A 1 337 ? -19.281 15.378 31.595 1.00 93.12 337 ASN A C 1
ATOM 2418 O O . ASN A 1 337 ? -19.125 14.154 31.599 1.00 93.12 337 ASN A O 1
ATOM 2422 N N . LEU A 1 338 ? -20.303 15.957 32.233 1.00 95.88 338 LEU A N 1
ATOM 2423 C CA . LEU A 1 338 ? -21.290 15.185 32.986 1.00 95.88 338 LEU A CA 1
ATOM 2424 C C . LEU A 1 338 ? -22.110 14.267 32.069 1.00 95.88 338 LEU A C 1
ATOM 2426 O O . LEU A 1 338 ? -22.268 13.084 32.383 1.00 95.88 338 LEU A O 1
ATOM 2430 N N . ASN A 1 339 ? -22.563 14.780 30.925 1.00 92.88 339 ASN A N 1
ATOM 2431 C CA . ASN A 1 339 ? -23.312 14.018 29.928 1.00 92.88 339 ASN A CA 1
ATOM 2432 C C . ASN A 1 339 ? -22.473 12.875 29.343 1.00 92.88 339 ASN A C 1
ATOM 2434 O O . ASN A 1 339 ? -22.943 11.738 29.302 1.00 92.88 339 ASN A O 1
ATOM 2438 N N . ALA A 1 340 ? -21.200 13.116 29.021 1.00 92.88 340 ALA A N 1
ATOM 2439 C CA . ALA A 1 340 ? -20.294 12.072 28.544 1.00 92.88 340 ALA A CA 1
ATOM 2440 C C . ALA A 1 340 ? -20.075 10.956 29.582 1.00 92.88 340 ALA A C 1
ATOM 2442 O O . ALA A 1 340 ? -19.950 9.783 29.222 1.00 92.88 340 ALA A O 1
ATOM 2443 N N . GLN A 1 341 ? -20.015 11.279 30.880 1.00 93.69 341 GLN A N 1
ATOM 2444 C CA . GLN A 1 341 ? -19.947 10.247 31.921 1.00 93.69 341 GLN A CA 1
ATOM 2445 C C . GLN A 1 341 ? -21.264 9.473 32.036 1.00 93.69 341 GLN A C 1
ATOM 2447 O O . GLN A 1 341 ? -21.229 8.249 32.147 1.00 93.69 341 GLN A O 1
ATOM 2452 N N . ALA A 1 342 ? -22.411 10.154 31.987 1.00 90.06 342 ALA A N 1
ATOM 2453 C CA . ALA A 1 342 ? -23.725 9.517 32.044 1.00 90.06 342 ALA A CA 1
ATOM 2454 C C . ALA A 1 342 ? -23.948 8.551 30.862 1.00 90.06 342 ALA A C 1
ATOM 2456 O O . ALA A 1 342 ? -24.344 7.401 31.057 1.00 90.06 342 ALA A O 1
ATOM 2457 N N . GLU A 1 343 ? -23.600 8.970 29.646 1.00 90.38 343 GLU A N 1
ATOM 2458 C CA . GLU A 1 343 ? -23.735 8.164 28.428 1.00 90.38 343 GLU A CA 1
ATOM 2459 C C . GLU A 1 343 ? -22.850 6.906 28.442 1.00 90.38 343 GLU A C 1
ATOM 2461 O O . GLU A 1 343 ? -23.268 5.830 28.001 1.00 90.38 343 GLU A O 1
ATOM 2466 N N . ARG A 1 344 ? -21.647 6.983 29.031 1.00 90.31 344 ARG A N 1
ATOM 2467 C CA . ARG A 1 344 ? -20.791 5.800 29.232 1.00 90.31 344 ARG A CA 1
ATOM 2468 C C . ARG A 1 344 ? -21.486 4.725 30.067 1.00 90.31 344 ARG A C 1
ATOM 2470 O O . ARG A 1 344 ? -21.376 3.546 29.734 1.00 90.31 344 ARG A O 1
ATOM 2477 N N . PHE A 1 345 ? -22.197 5.101 31.131 1.00 88.50 345 PHE A N 1
ATOM 2478 C CA . PHE A 1 345 ? -22.938 4.140 31.957 1.00 88.50 345 PHE A CA 1
ATOM 2479 C C . PHE A 1 345 ? -24.186 3.605 31.252 1.00 88.50 345 PHE A C 1
ATOM 2481 O O . PHE A 1 345 ? -24.461 2.409 31.358 1.00 88.50 345 PHE A O 1
ATOM 2488 N N . ALA A 1 346 ? -24.863 4.426 30.445 1.00 86.56 346 ALA A N 1
ATOM 2489 C CA . ALA A 1 346 ? -25.938 3.956 29.572 1.00 86.56 346 ALA A CA 1
ATOM 2490 C C . ALA A 1 346 ? -25.442 2.888 28.575 1.00 86.56 346 ALA A C 1
ATOM 2492 O O . ALA A 1 346 ? -26.054 1.826 28.454 1.00 86.56 346 ALA A O 1
ATOM 2493 N N . THR A 1 347 ? -24.281 3.109 27.950 1.00 86.81 347 THR A N 1
ATOM 2494 C CA . THR A 1 347 ? -23.645 2.135 27.043 1.00 86.81 347 THR A CA 1
ATOM 2495 C C . THR A 1 347 ? -23.263 0.842 27.773 1.00 86.81 347 THR A C 1
ATOM 2497 O O . THR A 1 347 ? -23.499 -0.260 27.278 1.00 86.81 347 THR A O 1
ATOM 2500 N N . LEU A 1 348 ? -22.687 0.942 28.978 1.00 85.62 348 LEU A N 1
ATOM 2501 C CA . LEU A 1 348 ? -22.357 -0.237 29.789 1.00 85.62 348 LEU A CA 1
ATOM 2502 C C . LEU A 1 348 ? -23.610 -1.035 30.170 1.00 85.62 348 LEU A C 1
ATOM 2504 O O . LEU A 1 348 ? -23.576 -2.264 30.170 1.00 85.62 348 LEU A O 1
ATOM 2508 N N . ARG A 1 349 ? -24.722 -0.355 30.466 1.00 85.81 349 ARG A N 1
ATOM 2509 C CA . ARG A 1 349 ? -26.009 -0.996 30.756 1.00 85.81 349 ARG A CA 1
ATOM 2510 C C . ARG A 1 349 ? -26.536 -1.754 29.542 1.00 85.81 349 ARG A C 1
ATOM 2512 O O . ARG A 1 349 ? -26.947 -2.902 29.686 1.00 85.81 349 ARG A O 1
ATOM 2519 N N . GLU A 1 350 ? -26.474 -1.162 28.353 1.00 86.62 350 GLU A N 1
ATOM 2520 C CA . GLU A 1 350 ? -26.839 -1.844 27.106 1.00 86.62 350 GLU A CA 1
ATOM 2521 C C . GLU A 1 350 ? -25.997 -3.112 26.882 1.00 86.62 350 GLU A C 1
ATOM 2523 O O . GLU A 1 350 ? -26.528 -4.173 26.543 1.00 86.62 350 GLU A O 1
ATOM 2528 N N . GLN A 1 351 ? -24.691 -3.042 27.151 1.00 83.38 351 GLN A N 1
ATOM 2529 C CA . GLN A 1 351 ? -23.808 -4.208 27.075 1.00 83.38 351 GLN A CA 1
ATOM 2530 C C . GLN A 1 351 ? -24.173 -5.286 28.101 1.00 83.38 351 GLN A C 1
ATOM 2532 O O . GLN A 1 351 ? -24.153 -6.466 27.759 1.00 83.38 351 GLN A O 1
ATOM 2537 N N . LEU A 1 352 ? -24.540 -4.911 29.332 1.00 83.12 352 LEU A N 1
ATOM 2538 C CA . LEU A 1 352 ? -25.005 -5.859 30.350 1.00 83.12 352 LEU A CA 1
ATOM 2539 C C . LEU A 1 352 ? -26.323 -6.539 29.954 1.00 83.12 352 LEU A C 1
ATOM 2541 O O . LEU A 1 352 ? -26.459 -7.745 30.147 1.00 83.12 352 LEU A O 1
ATOM 2545 N N . ILE A 1 353 ? -27.267 -5.800 29.360 1.00 85.62 353 ILE A N 1
ATOM 2546 C CA . ILE A 1 353 ? -28.544 -6.351 28.873 1.00 85.62 353 ILE A CA 1
ATOM 2547 C C . ILE A 1 353 ? -28.295 -7.441 27.822 1.00 85.62 353 ILE A C 1
ATOM 2549 O O . ILE A 1 353 ? -28.916 -8.503 27.863 1.00 85.62 353 ILE A O 1
ATOM 2553 N N . ASN A 1 354 ? -27.348 -7.201 26.914 1.00 86.62 354 ASN A N 1
ATOM 2554 C CA . ASN A 1 354 ? -26.999 -8.127 25.837 1.00 86.62 354 ASN A CA 1
ATOM 2555 C C . ASN A 1 354 ? -25.936 -9.169 26.236 1.00 86.62 354 ASN A C 1
ATOM 2557 O O . ASN A 1 354 ? -25.604 -10.052 25.440 1.00 86.62 354 ASN A O 1
ATOM 2561 N N . ALA A 1 355 ? -25.404 -9.104 27.460 1.00 88.38 355 ALA A N 1
ATOM 2562 C CA . ALA A 1 355 ? -24.261 -9.906 27.879 1.00 88.38 355 ALA A CA 1
ATOM 2563 C C . ALA A 1 355 ? -24.452 -11.429 27.750 1.00 88.38 355 ALA A C 1
ATOM 2565 O O . ALA A 1 355 ? -23.494 -12.075 27.327 1.00 88.38 355 ALA A O 1
ATOM 2566 N N . PRO A 1 356 ? -25.628 -12.035 28.030 1.00 91.56 356 PRO A N 1
ATOM 2567 C CA . PRO A 1 356 ? -25.819 -13.472 27.816 1.00 91.56 356 PRO A CA 1
ATOM 2568 C C . PRO A 1 356 ? -25.539 -13.898 26.369 1.00 91.56 356 PRO A C 1
ATOM 2570 O O . PRO A 1 356 ? -24.762 -14.821 26.137 1.00 91.56 356 PRO A O 1
ATOM 2573 N N . ALA A 1 357 ? -26.102 -13.172 25.397 1.00 92.38 357 ALA A N 1
ATOM 2574 C CA . ALA A 1 357 ? -25.901 -13.456 23.978 1.00 92.38 357 ALA A CA 1
ATOM 2575 C C . ALA A 1 357 ? -24.442 -13.222 23.554 1.00 92.38 357 ALA A C 1
ATOM 2577 O O . ALA A 1 357 ? -23.880 -14.023 22.811 1.00 92.38 357 ALA A O 1
ATOM 2578 N N . ILE A 1 358 ? -23.805 -12.162 24.067 1.00 92.44 358 ILE A N 1
ATOM 2579 C CA . ILE A 1 358 ? -22.385 -11.878 23.810 1.00 92.44 358 ILE A CA 1
ATOM 2580 C C . ILE A 1 358 ? -21.507 -13.030 24.317 1.00 92.44 358 ILE A C 1
ATOM 2582 O O . ILE A 1 358 ? -20.661 -13.524 23.579 1.00 92.44 358 ILE A O 1
ATOM 2586 N N . VAL A 1 359 ? -21.713 -13.485 25.554 1.00 95.56 359 VAL A N 1
ATOM 2587 C CA . VAL A 1 359 ? -20.921 -14.565 26.165 1.00 95.56 359 VAL A CA 1
ATOM 2588 C C . VAL A 1 359 ? -21.104 -15.891 25.421 1.00 95.56 359 VAL A C 1
ATOM 2590 O O . VAL A 1 359 ? -20.129 -16.622 25.233 1.00 95.56 359 VAL A O 1
ATOM 2593 N N . ASP A 1 360 ? -22.316 -16.195 24.954 1.00 96.06 360 ASP A N 1
ATOM 2594 C CA . ASP A 1 360 ? -22.567 -17.399 24.158 1.00 96.06 360 ASP A CA 1
ATOM 2595 C C . ASP A 1 360 ? -21.924 -17.331 22.768 1.00 96.06 360 ASP A C 1
ATOM 2597 O O . ASP A 1 360 ? -21.326 -18.318 22.334 1.00 96.06 360 ASP A O 1
ATOM 2601 N N . ASN A 1 361 ? -21.952 -16.171 22.107 1.00 96.44 361 ASN A N 1
ATOM 2602 C CA . ASN A 1 361 ? -21.248 -15.965 20.839 1.00 96.44 361 ASN A CA 1
ATOM 2603 C C . ASN A 1 361 ? -19.728 -16.116 21.007 1.00 96.44 361 ASN A C 1
ATOM 2605 O O . ASN A 1 361 ? -19.096 -16.830 20.232 1.00 96.44 361 ASN A O 1
ATOM 2609 N N . LEU A 1 362 ? -19.142 -15.532 22.060 1.00 97.38 362 LEU A N 1
ATOM 2610 C CA . LEU A 1 362 ? -17.712 -15.689 22.361 1.00 97.38 362 LEU A CA 1
ATOM 2611 C C . LEU A 1 362 ? -17.336 -17.164 22.571 1.00 97.38 362 LEU A C 1
ATOM 2613 O O . LEU A 1 362 ? -16.283 -17.603 22.119 1.00 97.38 362 LEU A O 1
ATOM 2617 N N . PHE A 1 363 ? -18.205 -17.955 23.206 1.00 97.56 363 PHE A N 1
ATOM 2618 C CA . PHE A 1 363 ? -17.992 -19.397 23.350 1.00 97.56 363 PHE A CA 1
ATOM 2619 C C . PHE A 1 363 ? -18.078 -20.151 22.014 1.00 97.56 363 PHE A C 1
ATOM 2621 O O . PHE A 1 363 ? -17.313 -21.082 21.773 1.00 97.56 363 PHE A O 1
ATOM 2628 N N . GLN A 1 364 ? -18.991 -19.769 21.121 1.00 98.00 364 GLN A N 1
ATOM 2629 C CA . GLN A 1 364 ? -19.047 -20.352 19.776 1.00 98.00 364 GLN A CA 1
ATOM 2630 C C . GLN A 1 364 ? -17.786 -20.021 18.961 1.00 98.00 364 GLN A C 1
ATOM 2632 O O . GLN A 1 364 ? -17.266 -20.890 18.252 1.00 98.00 364 GLN A O 1
ATOM 2637 N N . GLU A 1 365 ? -17.259 -18.800 19.098 1.00 98.12 365 GLU A N 1
ATOM 2638 C CA . GLU A 1 365 ? -15.989 -18.386 18.493 1.00 98.12 365 GLU A CA 1
ATOM 2639 C C . GLU A 1 365 ? -14.819 -19.248 19.008 1.00 98.12 365 GLU A C 1
ATOM 2641 O O . GLU A 1 365 ? -14.053 -19.770 18.194 1.00 98.12 365 GLU A O 1
ATOM 2646 N N . THR A 1 366 ? -14.705 -19.499 20.323 1.00 98.25 366 THR A N 1
ATOM 2647 C CA . THR A 1 366 ? -13.628 -20.359 20.859 1.00 98.25 366 THR A CA 1
ATOM 2648 C C . THR A 1 366 ? -13.726 -21.798 20.363 1.00 98.25 366 THR A C 1
ATOM 2650 O O . THR A 1 366 ? -12.708 -22.381 19.988 1.00 98.25 366 THR A O 1
ATOM 2653 N N . VAL A 1 367 ? -14.936 -22.370 20.292 1.00 97.94 367 VAL A N 1
ATOM 2654 C CA . VAL A 1 367 ? -15.150 -23.714 19.726 1.00 97.94 367 VAL A CA 1
ATOM 2655 C C . VAL A 1 367 ? -14.695 -23.756 18.269 1.00 97.94 367 VAL A C 1
ATOM 2657 O O . VAL A 1 367 ? -13.965 -24.670 17.884 1.00 97.94 367 VAL A O 1
ATOM 2660 N N . THR A 1 368 ? -15.062 -22.749 17.475 1.00 97.44 368 THR A N 1
ATOM 2661 C CA . THR A 1 368 ? -14.653 -22.637 16.069 1.00 97.44 368 THR A CA 1
ATOM 2662 C C . THR A 1 368 ? -13.131 -22.577 15.942 1.00 97.44 368 THR A C 1
ATOM 2664 O O . THR A 1 368 ? -12.546 -23.371 15.202 1.00 97.44 368 THR A O 1
ATOM 2667 N N . LEU A 1 369 ? -12.460 -21.721 16.718 1.00 98.12 369 LEU A N 1
ATOM 2668 C CA . LEU A 1 369 ? -10.997 -21.621 16.714 1.00 98.12 369 LEU A CA 1
ATOM 2669 C C . LEU A 1 369 ? -10.315 -22.926 17.139 1.00 98.12 369 LEU A C 1
ATOM 2671 O O . LEU A 1 369 ? -9.331 -23.335 16.522 1.00 98.12 369 LEU A O 1
ATOM 2675 N N . ARG A 1 370 ? -10.867 -23.643 18.125 1.00 97.81 370 ARG A N 1
ATOM 2676 C CA . ARG A 1 370 ? -10.334 -24.944 18.556 1.00 97.81 370 ARG A CA 1
ATOM 2677 C C . ARG A 1 370 ? -10.309 -25.956 17.407 1.00 97.81 370 ARG A C 1
ATOM 2679 O O . ARG A 1 370 ? -9.364 -26.735 17.304 1.00 97.81 370 ARG A O 1
ATOM 2686 N N . THR A 1 371 ? -11.310 -25.927 16.520 1.00 97.81 371 THR A N 1
ATOM 2687 C CA . THR A 1 371 ? -11.352 -26.820 15.346 1.00 97.81 371 THR A CA 1
ATOM 2688 C C . THR A 1 371 ? -10.306 -26.492 14.278 1.00 97.81 371 THR A C 1
ATOM 2690 O O . THR A 1 371 ? -9.956 -27.378 13.500 1.00 97.81 371 THR A O 1
ATOM 2693 N N . ARG A 1 372 ? -9.761 -25.266 14.258 1.00 97.94 372 ARG A N 1
ATOM 2694 C CA . ARG A 1 372 ? -8.711 -24.848 13.311 1.00 97.94 372 ARG A CA 1
ATOM 2695 C C . ARG A 1 372 ? -7.312 -25.334 13.707 1.00 97.94 372 ARG A C 1
ATOM 2697 O O . ARG A 1 372 ? -6.496 -25.566 12.819 1.00 97.94 372 ARG A O 1
ATOM 2704 N N . ILE A 1 373 ? -7.034 -25.542 15.001 1.00 98.25 373 ILE A N 1
ATOM 2705 C CA . ILE A 1 373 ? -5.690 -25.915 15.499 1.00 98.25 373 ILE A CA 1
ATOM 2706 C C . ILE A 1 373 ? -5.104 -27.149 14.783 1.00 98.25 373 ILE A C 1
ATOM 2708 O O . ILE A 1 373 ? -3.958 -27.072 14.335 1.00 98.25 373 ILE A O 1
ATOM 2712 N N . PRO A 1 374 ? -5.825 -28.283 14.632 1.00 98.12 374 PRO A N 1
ATOM 2713 C CA . PRO A 1 374 ? -5.268 -29.451 13.949 1.00 98.12 374 PRO A CA 1
ATOM 2714 C C . PRO A 1 374 ? -4.907 -29.172 12.486 1.00 98.12 374 PRO A C 1
ATOM 2716 O O . PRO A 1 374 ? -3.907 -29.693 12.000 1.00 98.12 374 PRO A O 1
ATOM 2719 N N . GLY A 1 375 ? -5.698 -28.335 11.803 1.00 97.38 375 GLY A N 1
ATOM 2720 C CA . GLY A 1 375 ? -5.422 -27.899 10.434 1.00 97.38 375 GLY A CA 1
ATOM 2721 C C . GLY A 1 375 ? -4.150 -27.059 10.354 1.00 97.38 375 GLY A C 1
ATOM 2722 O O . GLY A 1 375 ? -3.265 -27.384 9.572 1.00 97.38 375 GLY A O 1
ATOM 2723 N N . ALA A 1 376 ? -4.009 -26.058 11.227 1.00 97.75 376 ALA A N 1
ATOM 2724 C CA . ALA A 1 376 ? -2.813 -25.215 11.283 1.00 97.75 376 ALA A CA 1
ATOM 2725 C C . ALA A 1 376 ? -1.536 -26.027 11.576 1.00 97.75 376 ALA A C 1
ATOM 2727 O O . ALA A 1 376 ? -0.514 -25.831 10.919 1.00 97.75 376 ALA A O 1
ATOM 2728 N N . ARG A 1 377 ? -1.600 -26.997 12.502 1.00 97.94 377 ARG A N 1
ATOM 2729 C CA . ARG A 1 377 ? -0.480 -27.918 12.774 1.00 97.94 377 ARG A CA 1
ATOM 2730 C C . ARG A 1 377 ? -0.122 -28.762 11.548 1.00 97.94 377 ARG A C 1
ATOM 2732 O O . ARG A 1 377 ? 1.046 -28.835 11.189 1.00 97.94 377 ARG A O 1
ATOM 2739 N N . ALA A 1 378 ? -1.116 -29.334 10.865 1.00 97.06 378 ALA A N 1
ATOM 2740 C CA . ALA A 1 378 ? -0.882 -30.112 9.648 1.00 97.06 378 ALA A CA 1
ATOM 2741 C C . ALA A 1 378 ? -0.266 -29.266 8.515 1.00 97.06 378 ALA A C 1
ATOM 2743 O O . ALA A 1 378 ? 0.599 -29.752 7.782 1.00 97.06 378 ALA A O 1
ATOM 2744 N N . THR A 1 379 ? -0.675 -28.000 8.387 1.00 96.12 379 THR A N 1
ATOM 2745 C CA . THR A 1 379 ? -0.075 -27.046 7.445 1.00 96.12 379 THR A CA 1
ATOM 2746 C C . THR A 1 379 ? 1.395 -26.789 7.778 1.00 96.12 379 THR A C 1
ATOM 2748 O O . THR A 1 379 ? 2.240 -26.912 6.891 1.00 96.12 379 THR A O 1
ATOM 2751 N N . LEU A 1 380 ? 1.737 -26.514 9.043 1.00 96.00 380 LEU A N 1
ATOM 2752 C CA . LEU A 1 380 ? 3.133 -26.315 9.462 1.00 96.00 380 LEU A CA 1
ATOM 2753 C C . LEU A 1 380 ? 3.993 -27.571 9.293 1.00 96.00 380 LEU A C 1
ATOM 2755 O O . LEU A 1 380 ? 5.131 -27.467 8.833 1.00 96.00 380 LEU A O 1
ATOM 2759 N N . ASP A 1 381 ? 3.456 -28.753 9.600 1.00 95.19 381 ASP A N 1
ATOM 2760 C CA . ASP A 1 381 ? 4.146 -30.025 9.363 1.00 95.19 381 ASP A CA 1
ATOM 2761 C C . ASP A 1 381 ? 4.458 -30.195 7.870 1.00 95.19 381 ASP A C 1
ATOM 2763 O O . ASP A 1 381 ? 5.580 -30.536 7.489 1.00 95.19 381 ASP A O 1
ATOM 2767 N N . SER A 1 382 ? 3.488 -29.890 6.999 1.00 94.00 382 SER A N 1
ATOM 2768 C CA . SER A 1 382 ? 3.691 -29.907 5.549 1.00 94.00 382 SER A CA 1
ATOM 2769 C C . SER A 1 382 ? 4.754 -28.900 5.107 1.00 94.00 382 SER A C 1
ATOM 2771 O O . SER A 1 382 ? 5.648 -29.254 4.334 1.00 94.00 382 SER A O 1
ATOM 2773 N N . LEU A 1 383 ? 4.687 -27.660 5.594 1.00 93.81 383 LEU A N 1
ATOM 2774 C CA . LEU A 1 383 ? 5.646 -26.605 5.268 1.00 93.81 383 LEU A CA 1
ATOM 2775 C C . LEU A 1 383 ? 7.067 -26.977 5.696 1.00 93.81 383 LEU A C 1
ATOM 2777 O O . LEU A 1 383 ? 7.982 -26.897 4.882 1.00 93.81 383 LEU A O 1
ATOM 2781 N N . THR A 1 384 ? 7.245 -27.493 6.911 1.00 93.06 384 THR A N 1
ATOM 2782 C CA . THR A 1 384 ? 8.559 -27.877 7.460 1.00 93.06 384 THR A CA 1
ATOM 2783 C C . THR A 1 384 ? 9.259 -28.956 6.624 1.00 93.06 384 THR A C 1
ATOM 2785 O O . THR A 1 384 ? 10.484 -29.054 6.624 1.00 93.06 384 THR A O 1
ATOM 2788 N N . THR A 1 385 ? 8.502 -29.773 5.880 1.00 91.94 385 THR A N 1
ATOM 2789 C CA . THR A 1 385 ? 9.078 -30.771 4.959 1.00 91.94 385 THR A CA 1
ATOM 2790 C C . THR A 1 385 ? 9.442 -30.217 3.580 1.00 91.94 385 THR A C 1
ATOM 2792 O O . THR A 1 385 ? 10.241 -30.836 2.876 1.00 91.94 385 THR A O 1
ATOM 2795 N N . ARG A 1 386 ? 8.846 -29.088 3.175 1.00 90.81 386 ARG A N 1
ATOM 2796 C CA . ARG A 1 386 ? 8.975 -28.514 1.826 1.00 90.81 386 ARG A CA 1
ATOM 2797 C C . ARG A 1 386 ? 9.946 -27.340 1.768 1.00 90.81 386 ARG A C 1
ATOM 2799 O O . ARG A 1 386 ? 10.683 -27.240 0.792 1.00 90.81 386 ARG A O 1
ATOM 2806 N N . VAL A 1 387 ? 9.946 -26.485 2.789 1.00 92.88 387 VAL A N 1
ATOM 2807 C CA . VAL A 1 387 ? 10.749 -25.257 2.842 1.00 92.88 387 VAL A CA 1
ATOM 2808 C C . VAL A 1 387 ? 11.802 -25.312 3.945 1.00 92.88 387 VAL A C 1
ATOM 2810 O O . VAL A 1 387 ? 11.775 -26.182 4.817 1.00 92.88 387 VAL A O 1
ATOM 2813 N N . ASP A 1 388 ? 12.758 -24.391 3.893 1.00 91.69 388 ASP A N 1
ATOM 2814 C CA . ASP A 1 388 ? 13.784 -24.247 4.914 1.00 91.69 388 ASP A CA 1
ATOM 2815 C C . ASP A 1 388 ? 13.151 -23.848 6.264 1.00 91.69 388 ASP A C 1
ATOM 2817 O O . ASP A 1 388 ? 12.363 -22.896 6.315 1.00 91.69 388 ASP A O 1
ATOM 2821 N N . PRO A 1 389 ? 13.490 -24.529 7.378 1.00 89.00 389 PRO A N 1
ATOM 2822 C CA . PRO A 1 389 ? 12.929 -24.223 8.693 1.00 89.00 389 PRO A CA 1
ATOM 2823 C C . PRO A 1 389 ? 13.152 -22.778 9.153 1.00 89.00 389 PRO A C 1
ATOM 2825 O O . PRO A 1 389 ? 12.349 -22.257 9.926 1.00 89.00 389 PRO A O 1
ATOM 2828 N N . SER A 1 390 ? 14.216 -22.114 8.687 1.00 89.50 390 SER A N 1
ATOM 2829 C CA . SER A 1 390 ? 14.500 -20.722 9.051 1.00 89.50 390 SER A CA 1
ATOM 2830 C C . SER A 1 390 ? 13.389 -19.758 8.621 1.00 89.50 390 SER A C 1
ATOM 2832 O O . SER A 1 390 ? 13.110 -18.808 9.357 1.00 89.50 390 SER A O 1
ATOM 2834 N N . LEU A 1 391 ? 12.686 -20.051 7.518 1.00 90.50 391 LEU A N 1
ATOM 2835 C CA . LEU A 1 391 ? 11.553 -19.261 7.020 1.00 90.50 391 LEU A CA 1
ATOM 2836 C C . LEU A 1 391 ? 10.302 -19.376 7.896 1.00 90.50 391 LEU A C 1
ATOM 2838 O O . LEU A 1 391 ? 9.450 -18.493 7.870 1.00 90.50 391 LEU A O 1
ATOM 2842 N N . LEU A 1 392 ? 10.189 -20.451 8.678 1.00 94.25 392 LEU A N 1
ATOM 2843 C CA . LEU A 1 392 ? 9.011 -20.741 9.496 1.00 94.25 392 LEU A CA 1
ATOM 2844 C C . LEU A 1 392 ? 9.169 -20.288 10.950 1.00 94.25 392 LEU A C 1
ATOM 2846 O O . LEU A 1 392 ? 8.218 -20.381 11.721 1.00 94.25 392 LEU A O 1
ATOM 2850 N N . THR A 1 393 ? 10.342 -19.775 11.335 1.00 93.44 393 THR A N 1
ATOM 2851 C CA . THR A 1 393 ? 10.671 -19.422 12.728 1.00 93.44 393 THR A CA 1
ATOM 2852 C C . THR A 1 393 ? 9.630 -18.505 13.380 1.00 93.44 393 THR A C 1
ATOM 2854 O O . THR A 1 393 ? 9.354 -18.640 14.566 1.00 93.44 393 THR A O 1
ATOM 2857 N N . SER A 1 394 ? 9.039 -17.579 12.620 1.00 93.75 394 SER A N 1
ATOM 2858 C CA . SER A 1 394 ? 8.042 -16.627 13.124 1.00 93.75 394 SER A CA 1
ATOM 2859 C C . SER A 1 394 ? 6.646 -17.217 13.330 1.00 93.75 394 SER A C 1
ATOM 2861 O O . SER A 1 394 ? 5.852 -16.599 14.031 1.00 93.75 394 SER A O 1
ATOM 2863 N N . VAL A 1 395 ? 6.338 -18.364 12.717 1.00 96.25 395 VAL A N 1
ATOM 2864 C CA . VAL A 1 395 ? 4.997 -18.979 12.730 1.00 96.25 395 VAL A CA 1
ATOM 2865 C C . VAL A 1 395 ? 4.962 -20.354 13.396 1.00 96.25 395 VAL A C 1
ATOM 2867 O O . VAL A 1 395 ? 3.886 -20.907 13.606 1.00 96.25 395 VAL A O 1
ATOM 2870 N N . LEU A 1 396 ? 6.126 -20.911 13.733 1.00 95.25 396 LEU A N 1
ATOM 2871 C CA . LEU A 1 396 ? 6.271 -22.284 14.214 1.00 95.25 396 LEU A CA 1
ATOM 2872 C C . LEU A 1 396 ? 5.491 -22.544 15.512 1.00 95.25 396 LEU A C 1
ATOM 2874 O O . LEU A 1 396 ? 4.820 -23.566 15.626 1.00 95.25 396 LEU A O 1
ATOM 2878 N N . ASP A 1 397 ? 5.526 -21.595 16.450 1.00 96.50 397 ASP A N 1
ATOM 2879 C CA . ASP A 1 397 ? 4.856 -21.713 17.752 1.00 96.50 397 ASP A CA 1
ATOM 2880 C C . ASP A 1 397 ? 3.393 -21.225 17.724 1.00 96.50 397 ASP A C 1
ATOM 2882 O O . ASP A 1 397 ? 2.673 -21.339 18.719 1.00 96.50 397 ASP A O 1
ATOM 2886 N N . ASN A 1 398 ? 2.917 -20.683 16.597 1.00 98.00 398 ASN A N 1
ATOM 2887 C CA . ASN A 1 398 ? 1.614 -20.020 16.523 1.00 98.00 398 ASN A CA 1
ATOM 2888 C C . ASN A 1 398 ? 0.433 -20.919 16.921 1.00 98.00 398 ASN A C 1
ATOM 2890 O O . ASN A 1 398 ? -0.420 -20.436 17.669 1.00 98.00 398 ASN A O 1
ATOM 2894 N N . PRO A 1 399 ? 0.330 -22.199 16.497 1.00 98.25 399 PRO A N 1
ATOM 2895 C CA . PRO A 1 399 ? -0.783 -23.048 16.923 1.00 98.25 399 PRO A CA 1
ATOM 2896 C C . PRO A 1 399 ? -0.800 -23.301 18.432 1.00 98.25 399 PRO A C 1
ATOM 2898 O O . PRO A 1 399 ? -1.876 -23.399 19.021 1.00 98.25 399 PRO A O 1
ATOM 2901 N N . ASP A 1 400 ? 0.373 -23.383 19.061 1.00 97.94 400 ASP A N 1
ATOM 2902 C CA . ASP A 1 400 ? 0.498 -23.621 20.499 1.00 97.94 400 ASP A CA 1
ATOM 2903 C C . ASP A 1 400 ? 0.165 -22.351 21.294 1.00 97.94 400 ASP A C 1
ATOM 2905 O O . ASP A 1 400 ? -0.563 -22.415 22.289 1.00 97.94 400 ASP A O 1
ATOM 2909 N N . ILE A 1 401 ? 0.609 -21.183 20.815 1.00 98.19 401 ILE A N 1
ATOM 2910 C CA . ILE A 1 401 ? 0.206 -19.880 21.363 1.00 98.19 401 ILE A CA 1
ATOM 2911 C C . ILE A 1 401 ? -1.310 -19.697 21.210 1.00 98.19 401 ILE A C 1
ATOM 2913 O O . ILE A 1 401 ? -1.981 -19.342 22.175 1.00 98.19 401 ILE A O 1
ATOM 2917 N N . ALA A 1 402 ? -1.879 -20.001 20.040 1.00 98.50 402 ALA A N 1
ATOM 2918 C CA . ALA A 1 402 ? -3.319 -19.922 19.808 1.00 98.50 402 ALA A CA 1
ATOM 2919 C C . ALA A 1 402 ? -4.108 -20.835 20.759 1.00 98.50 402 ALA A C 1
ATOM 2921 O O . ALA A 1 402 ? -5.131 -20.421 21.302 1.00 98.50 402 ALA A O 1
ATOM 2922 N N . GLU A 1 403 ? -3.635 -22.061 21.003 1.00 98.50 403 GLU A N 1
ATOM 2923 C CA . GLU A 1 403 ? -4.265 -22.987 21.950 1.00 98.50 403 GLU A CA 1
ATOM 2924 C C . GLU A 1 403 ? -4.241 -22.453 23.393 1.00 98.50 403 GLU A C 1
ATOM 2926 O O . GLU A 1 403 ? -5.233 -22.587 24.125 1.00 98.50 403 GLU A O 1
ATOM 2931 N N . ALA A 1 404 ? -3.141 -21.812 23.799 1.00 98.50 404 ALA A N 1
ATOM 2932 C CA . ALA A 1 404 ? -3.034 -21.153 25.097 1.00 98.50 404 ALA A CA 1
ATOM 2933 C C . ALA A 1 404 ? -4.000 -19.959 25.215 1.00 98.50 404 ALA A C 1
ATOM 2935 O O . ALA A 1 404 ? -4.735 -19.866 26.197 1.00 98.50 404 ALA A O 1
ATOM 2936 N N . GLU A 1 405 ? -4.073 -19.105 24.195 1.00 98.25 405 GLU A N 1
ATOM 2937 C CA . GLU A 1 405 ? -4.972 -17.943 24.157 1.00 98.25 405 GLU A CA 1
ATOM 2938 C C . GLU A 1 405 ? -6.454 -18.355 24.155 1.00 98.25 405 GLU A C 1
ATOM 2940 O O . GLU A 1 405 ? -7.261 -17.792 24.893 1.00 98.25 405 GLU A O 1
ATOM 2945 N N . ILE A 1 406 ? -6.826 -19.413 23.422 1.00 98.69 406 ILE A N 1
ATOM 2946 C CA . ILE A 1 406 ? -8.182 -19.990 23.487 1.00 98.69 406 ILE A CA 1
ATOM 2947 C C . ILE A 1 406 ? -8.498 -20.461 24.911 1.00 98.69 406 ILE A C 1
ATOM 2949 O O . ILE A 1 406 ? -9.605 -20.250 25.403 1.00 98.69 406 ILE A O 1
ATOM 2953 N N . THR A 1 407 ? -7.526 -21.063 25.597 1.00 98.50 407 THR A N 1
ATOM 2954 C CA . THR A 1 407 ? -7.702 -21.515 26.983 1.00 98.50 407 THR A CA 1
ATOM 2955 C C . THR A 1 407 ? -7.915 -20.333 27.940 1.00 98.50 407 THR A C 1
ATOM 2957 O O . THR A 1 407 ? -8.742 -20.420 28.851 1.00 98.50 407 THR A O 1
ATOM 2960 N N . GLU A 1 408 ? -7.222 -19.208 27.743 1.00 98.31 408 GLU A N 1
ATOM 2961 C CA . GLU A 1 408 ? -7.468 -17.979 28.513 1.00 98.31 408 GLU A CA 1
ATOM 2962 C C . GLU A 1 408 ? -8.835 -17.356 28.190 1.00 98.31 408 GLU A C 1
ATOM 2964 O O . GLU A 1 408 ? -9.558 -16.948 29.105 1.00 98.31 408 GLU A O 1
ATOM 2969 N N . ALA A 1 409 ? -9.251 -17.371 26.920 1.00 98.38 409 ALA A N 1
ATOM 2970 C CA . ALA A 1 409 ? -10.588 -16.941 26.525 1.00 98.38 409 ALA A CA 1
ATOM 2971 C C . ALA A 1 409 ? -11.681 -17.775 27.211 1.00 98.38 409 ALA A C 1
ATOM 2973 O O . ALA A 1 409 ? -12.623 -17.220 27.775 1.00 98.38 409 ALA A O 1
ATOM 2974 N N . GLU A 1 410 ? -11.542 -19.102 27.237 1.00 98.25 410 GLU A N 1
ATOM 2975 C CA . GLU A 1 410 ? -12.484 -20.015 27.895 1.00 98.25 410 GLU A CA 1
ATOM 2976 C C . GLU A 1 410 ? -12.572 -19.779 29.413 1.00 98.25 410 GLU A C 1
ATOM 2978 O O . GLU A 1 410 ? -13.667 -19.840 29.987 1.00 98.25 410 GLU A O 1
ATOM 2983 N N . LYS A 1 411 ? -11.453 -19.449 30.076 1.00 98.38 411 LYS A N 1
ATOM 2984 C CA . LYS A 1 411 ? -11.447 -19.044 31.495 1.00 98.38 411 LYS A CA 1
ATOM 2985 C C . LYS A 1 411 ? -12.209 -17.737 31.706 1.00 98.38 411 LYS A C 1
ATOM 2987 O O . LYS A 1 411 ? -13.041 -17.657 32.610 1.00 98.38 411 LYS A O 1
ATOM 2992 N N . ALA A 1 412 ? -11.966 -16.732 30.864 1.00 97.62 412 ALA A N 1
ATOM 2993 C CA . ALA A 1 412 ? -12.654 -15.446 30.932 1.00 97.62 412 ALA A CA 1
ATOM 2994 C C . ALA A 1 412 ? -14.165 -15.579 30.647 1.00 97.62 412 ALA A C 1
ATOM 2996 O O . ALA A 1 412 ? -14.981 -15.002 31.364 1.00 97.62 412 ALA A O 1
ATOM 2997 N N . ILE A 1 413 ? -14.555 -16.420 29.682 1.00 97.81 413 ILE A N 1
ATOM 2998 C CA . ILE A 1 413 ? -15.956 -16.775 29.395 1.00 97.81 413 ILE A CA 1
ATOM 2999 C C . ILE A 1 413 ? -16.591 -17.495 30.586 1.00 97.81 413 ILE A C 1
ATOM 3001 O O . ILE A 1 413 ? -17.719 -17.183 30.964 1.00 97.81 413 ILE A O 1
ATOM 3005 N N . SER A 1 414 ? -15.881 -18.438 31.211 1.00 97.69 414 SER A N 1
ATOM 3006 C CA . SER A 1 414 ? -16.373 -19.140 32.405 1.00 97.69 414 SER A CA 1
ATOM 3007 C C . SER A 1 414 ? -16.625 -18.159 33.551 1.00 97.69 414 SER A C 1
ATOM 3009 O O . SER A 1 414 ? -17.694 -18.188 34.160 1.00 97.69 414 SER A O 1
ATOM 3011 N N . ARG A 1 415 ? -15.705 -17.211 33.768 1.00 96.75 415 ARG A N 1
ATOM 3012 C CA . ARG A 1 415 ? -15.883 -16.121 34.733 1.00 96.75 415 ARG A CA 1
ATOM 3013 C C . ARG A 1 415 ? -17.079 -15.230 34.384 1.00 96.75 415 ARG A C 1
ATOM 3015 O O . ARG A 1 415 ? -17.861 -14.892 35.268 1.00 96.75 415 ARG A O 1
ATOM 3022 N N . ALA A 1 416 ? -17.260 -14.879 33.112 1.00 95.12 416 ALA A N 1
ATOM 3023 C CA . ALA A 1 416 ? -18.416 -14.109 32.656 1.00 95.12 416 ALA A CA 1
ATOM 3024 C C . ALA A 1 416 ? -19.740 -14.856 32.915 1.00 95.12 416 ALA A C 1
ATOM 3026 O O . ALA A 1 416 ? -20.699 -14.263 33.405 1.00 95.12 416 ALA A O 1
ATOM 3027 N N . ARG A 1 417 ? -19.788 -16.174 32.680 1.00 95.62 417 ARG A N 1
ATOM 3028 C CA . ARG A 1 417 ? -20.956 -17.017 32.991 1.00 95.62 417 ARG A CA 1
ATOM 3029 C C . ARG A 1 417 ? -21.267 -17.071 34.484 1.00 95.62 417 ARG A C 1
ATOM 3031 O O . ARG A 1 417 ? -22.434 -17.002 34.849 1.00 95.62 417 ARG A O 1
ATOM 3038 N N . GLU A 1 418 ? -20.255 -17.150 35.346 1.00 95.44 418 GLU A N 1
ATOM 3039 C CA . GLU A 1 418 ? -20.455 -17.043 36.798 1.00 95.44 418 GLU A CA 1
ATOM 3040 C C . GLU A 1 418 ? -21.061 -15.686 37.174 1.00 95.44 418 GLU A C 1
ATOM 3042 O O . GLU A 1 418 ? -22.047 -15.629 37.910 1.00 95.44 418 GLU A O 1
ATOM 3047 N N . LEU A 1 419 ? -20.510 -14.597 36.630 1.00 92.88 419 LEU A N 1
ATOM 3048 C CA . LEU A 1 419 ? -20.974 -13.231 36.881 1.00 92.88 419 LEU A CA 1
ATOM 3049 C C . LEU A 1 419 ? -22.419 -13.011 36.413 1.00 92.88 419 LEU A C 1
ATOM 3051 O O . LEU A 1 419 ? -23.177 -12.342 37.110 1.00 92.88 419 LEU A O 1
ATOM 3055 N N . LEU A 1 420 ? -22.839 -13.633 35.306 1.00 92.19 420 LEU A N 1
ATOM 3056 C CA . LEU A 1 420 ? -24.227 -13.601 34.822 1.00 92.19 420 LEU A CA 1
ATOM 3057 C C . LEU A 1 420 ? -25.241 -14.182 35.820 1.00 92.19 420 LEU A C 1
ATOM 3059 O O . LEU A 1 420 ? -26.411 -13.808 35.783 1.00 92.19 420 LEU A O 1
ATOM 3063 N N . THR A 1 421 ? -24.820 -15.082 36.716 1.00 92.12 421 THR A N 1
ATOM 3064 C CA . THR A 1 421 ? -25.714 -15.664 37.737 1.00 92.12 421 THR A CA 1
ATOM 3065 C C . THR A 1 421 ? -25.918 -14.764 38.955 1.00 92.12 421 THR A C 1
ATOM 3067 O O . THR A 1 421 ? -26.813 -15.020 39.765 1.00 92.12 421 THR A O 1
ATOM 3070 N N . LEU A 1 422 ? -25.103 -13.715 39.102 1.00 88.38 422 LEU A N 1
ATOM 3071 C CA . LEU A 1 422 ? -25.208 -12.784 40.219 1.00 88.38 422 LEU A CA 1
ATOM 3072 C C . LEU A 1 422 ? -26.396 -11.827 40.029 1.00 88.38 422 LEU A C 1
ATOM 3074 O O . LEU A 1 422 ? -26.751 -11.508 38.893 1.00 88.38 422 LEU A O 1
ATOM 3078 N N . PRO A 1 423 ? -27.001 -11.325 41.122 1.00 82.31 423 PRO A N 1
ATOM 3079 C CA . PRO A 1 423 ? -28.024 -10.288 41.039 1.00 82.31 423 PRO A CA 1
ATOM 3080 C C . PRO A 1 423 ? -27.512 -9.010 40.356 1.00 82.31 423 PRO A C 1
ATOM 3082 O O . PRO A 1 423 ? -26.322 -8.684 40.432 1.00 82.31 423 PRO A O 1
ATOM 3085 N N . ALA A 1 424 ? -28.429 -8.240 39.761 1.00 72.50 424 ALA A N 1
ATOM 3086 C CA . ALA A 1 424 ? -28.139 -6.889 39.277 1.00 72.50 424 ALA A CA 1
ATOM 3087 C C . ALA A 1 424 ? -27.478 -6.049 40.391 1.00 72.50 424 ALA A C 1
ATOM 3089 O O . ALA A 1 424 ? -27.865 -6.155 41.557 1.00 72.50 424 ALA A O 1
ATOM 3090 N N . GLY A 1 425 ? -26.446 -5.272 40.048 1.00 69.88 425 GLY A N 1
ATOM 3091 C CA . GLY A 1 425 ? -25.606 -4.559 41.023 1.00 69.88 425 GLY A CA 1
ATOM 3092 C C . GLY A 1 425 ? -24.297 -5.261 41.398 1.00 69.88 425 GLY A C 1
ATOM 3093 O O . GLY A 1 425 ? -23.383 -4.621 41.910 1.00 69.88 425 GLY A O 1
ATOM 3094 N N . GLN A 1 426 ? -24.173 -6.567 41.129 1.00 78.88 426 GLN A N 1
ATOM 3095 C CA . GLN A 1 426 ? -22.958 -7.356 41.411 1.00 78.88 426 GLN A CA 1
ATOM 3096 C C . GLN A 1 426 ? -22.272 -7.879 40.137 1.00 78.88 426 GLN A C 1
ATOM 3098 O O . GLN A 1 426 ? -21.278 -8.596 40.210 1.00 78.88 426 GLN A O 1
ATOM 3103 N N . GLN A 1 427 ? -22.777 -7.494 38.963 1.00 80.06 427 GLN A N 1
ATOM 3104 C CA . GLN A 1 427 ? -22.298 -7.940 37.649 1.00 80.06 427 GLN A CA 1
ATOM 3105 C C . GLN A 1 427 ? -21.235 -7.004 37.046 1.00 80.06 427 GLN A C 1
ATOM 3107 O O . GLN A 1 427 ? -20.908 -7.121 35.870 1.00 80.06 427 GLN A O 1
ATOM 3112 N N . GLY A 1 428 ? -20.684 -6.066 37.824 1.00 75.50 428 GLY A N 1
ATOM 3113 C CA . GLY A 1 428 ? -19.807 -5.008 37.307 1.00 75.50 428 GLY A CA 1
ATOM 3114 C C . GLY A 1 428 ? -18.577 -5.514 36.537 1.00 75.50 428 GLY A C 1
ATOM 3115 O O . GLY A 1 428 ? -18.180 -4.888 35.562 1.00 75.50 428 GLY A O 1
ATOM 3116 N N . GLU A 1 429 ? -18.007 -6.661 36.921 1.00 85.44 429 GLU A N 1
ATOM 3117 C CA . GLU A 1 429 ? -16.850 -7.283 36.245 1.00 85.44 429 GLU A CA 1
ATOM 3118 C C . GLU A 1 429 ? -17.205 -8.005 34.931 1.00 85.44 429 GLU A C 1
ATOM 3120 O O . GLU A 1 429 ? -16.312 -8.462 34.219 1.00 85.44 429 GLU A O 1
ATOM 3125 N N . LEU A 1 430 ? -18.493 -8.142 34.595 1.00 89.44 430 LEU A N 1
ATOM 3126 C CA . LEU A 1 430 ? -18.946 -8.950 33.460 1.00 89.44 430 LEU A CA 1
ATOM 3127 C C . LEU A 1 430 ? -18.408 -8.419 32.130 1.00 89.44 430 LEU A C 1
ATOM 3129 O O . LEU A 1 430 ? -17.914 -9.187 31.306 1.00 89.44 430 LEU A O 1
ATOM 3133 N N . VAL A 1 431 ? -18.469 -7.098 31.951 1.00 86.75 431 VAL A N 1
ATOM 3134 C CA . VAL A 1 431 ? -17.965 -6.417 30.751 1.00 86.75 431 VAL A CA 1
ATOM 3135 C C . VAL A 1 431 ? -16.452 -6.610 30.614 1.00 86.75 431 VAL A C 1
ATOM 3137 O O . VAL A 1 431 ? -15.956 -6.837 29.511 1.00 86.75 431 VAL A O 1
ATOM 3140 N N . ASP A 1 432 ? -15.721 -6.581 31.730 1.00 88.50 432 ASP A N 1
ATOM 3141 C CA . ASP A 1 432 ? -14.267 -6.754 31.739 1.00 88.50 432 ASP A CA 1
ATOM 3142 C C . ASP A 1 432 ? -13.883 -8.201 31.383 1.00 88.50 432 ASP A C 1
ATOM 3144 O O . ASP A 1 432 ? -12.995 -8.420 30.559 1.00 88.50 432 ASP A O 1
ATOM 3148 N N . ALA A 1 433 ? -14.603 -9.190 31.926 1.00 94.19 433 ALA A N 1
ATOM 3149 C CA . ALA A 1 433 ? -14.418 -10.602 31.593 1.00 94.19 433 ALA A CA 1
ATOM 3150 C C . ALA A 1 433 ? -14.742 -10.899 30.116 1.00 94.19 433 ALA A C 1
ATOM 3152 O O . ALA A 1 433 ? -13.962 -11.564 29.435 1.00 94.19 433 ALA A O 1
ATOM 3153 N N . ALA A 1 434 ? -15.846 -10.358 29.588 1.00 91.94 434 ALA A N 1
ATOM 3154 C CA . ALA A 1 434 ? -16.201 -10.499 28.175 1.00 91.94 434 ALA A CA 1
ATOM 3155 C C . ALA A 1 434 ? -15.156 -9.848 27.249 1.00 91.94 434 ALA A C 1
ATOM 3157 O O . ALA A 1 434 ? -14.782 -10.422 26.225 1.00 91.94 434 ALA A O 1
ATOM 3158 N N . ARG A 1 435 ? -14.623 -8.676 27.624 1.00 91.00 435 ARG A N 1
ATOM 3159 C CA . ARG A 1 435 ? -13.551 -8.006 26.875 1.00 91.00 435 ARG A CA 1
ATOM 3160 C C . ARG A 1 435 ? -12.249 -8.805 26.897 1.00 91.00 435 ARG A C 1
ATOM 3162 O O . ARG A 1 435 ? -11.610 -8.927 25.855 1.00 91.00 435 ARG A O 1
ATOM 3169 N N . ALA A 1 436 ? -11.868 -9.353 28.050 1.00 95.75 436 ALA A N 1
ATOM 3170 C CA . ALA A 1 436 ? -10.691 -10.210 28.172 1.00 95.75 436 ALA A CA 1
ATOM 3171 C C . ALA A 1 436 ? -10.810 -11.451 27.273 1.00 95.75 436 ALA A C 1
ATOM 3173 O O . ALA A 1 436 ? -9.873 -11.766 26.542 1.00 95.75 436 ALA A O 1
ATOM 3174 N N . ALA A 1 437 ? -11.986 -12.089 27.249 1.00 96.81 437 ALA A N 1
ATOM 3175 C CA . ALA A 1 437 ? -12.263 -13.196 26.339 1.00 96.81 437 ALA A CA 1
ATOM 3176 C C . ALA A 1 437 ? -12.117 -12.788 24.867 1.00 96.81 437 ALA A C 1
ATOM 3178 O O . ALA A 1 437 ? -11.433 -13.472 24.109 1.00 96.81 437 ALA A O 1
ATOM 3179 N N . LYS A 1 438 ? -12.706 -11.653 24.461 1.00 95.81 438 LYS A N 1
ATOM 3180 C CA . LYS A 1 438 ? -12.603 -11.179 23.074 1.00 95.81 438 LYS A CA 1
ATOM 3181 C C . LYS A 1 438 ? -11.163 -10.868 22.668 1.00 95.81 438 LYS A C 1
ATOM 3183 O O . LYS A 1 438 ? -10.767 -11.194 21.554 1.00 95.81 438 LYS A O 1
ATOM 3188 N N . LEU A 1 439 ? -10.376 -10.266 23.561 1.00 96.75 439 LEU A N 1
ATOM 3189 C CA . LEU A 1 439 ? -8.963 -9.984 23.306 1.00 96.75 439 LEU A CA 1
ATOM 3190 C C . LEU A 1 439 ? -8.176 -11.273 23.039 1.00 96.75 439 LEU A C 1
ATOM 3192 O O . LEU A 1 439 ? -7.476 -11.354 22.034 1.00 96.75 439 LEU A O 1
ATOM 3196 N N . ALA A 1 440 ? -8.337 -12.282 23.895 1.00 97.75 440 ALA A N 1
ATOM 3197 C CA . ALA A 1 440 ? -7.665 -13.570 23.742 1.00 97.75 440 ALA A CA 1
ATOM 3198 C C . ALA A 1 440 ? -8.125 -14.320 22.472 1.00 97.75 440 ALA A C 1
ATOM 3200 O O . ALA A 1 440 ? -7.304 -14.871 21.743 1.00 97.75 440 ALA A O 1
ATOM 3201 N N . ILE A 1 441 ? -9.419 -14.262 22.126 1.00 98.31 441 ILE A N 1
ATOM 3202 C CA . ILE A 1 441 ? -9.949 -14.794 20.854 1.00 98.31 441 ILE A CA 1
ATOM 3203 C C . ILE A 1 441 ? -9.303 -14.110 19.644 1.00 98.31 441 ILE A C 1
ATOM 3205 O O . ILE A 1 441 ? -8.883 -14.788 18.705 1.00 98.31 441 ILE A O 1
ATOM 3209 N N . ASN A 1 442 ? -9.200 -12.779 19.656 1.00 97.12 442 ASN A N 1
ATOM 3210 C CA . ASN A 1 442 ? -8.567 -12.029 18.570 1.00 97.12 442 ASN A CA 1
ATOM 3211 C C . ASN A 1 442 ? -7.081 -12.392 18.443 1.00 97.12 442 ASN A C 1
ATOM 3213 O O . ASN A 1 442 ? -6.583 -12.563 17.331 1.00 97.12 442 ASN A O 1
ATOM 3217 N N . GLN A 1 443 ? -6.389 -12.562 19.573 1.00 97.56 443 GLN A N 1
ATOM 3218 C CA . GLN A 1 443 ? -4.996 -12.991 19.589 1.00 97.56 443 GLN A CA 1
ATOM 3219 C C . GLN A 1 443 ? -4.848 -14.396 18.992 1.00 97.56 443 GLN A C 1
ATOM 3221 O O . GLN A 1 443 ? -4.056 -14.577 18.073 1.00 97.56 443 GLN A O 1
ATOM 3226 N N . ALA A 1 444 ? -5.653 -15.367 19.430 1.00 98.50 444 ALA A N 1
ATOM 3227 C CA . ALA A 1 444 ? -5.653 -16.720 18.873 1.00 98.50 444 ALA A CA 1
ATOM 3228 C C . ALA A 1 444 ? -5.964 -16.741 17.367 1.00 98.50 444 ALA A C 1
ATOM 3230 O O . ALA A 1 444 ? -5.324 -17.474 16.615 1.00 98.50 444 ALA A O 1
ATOM 3231 N N . THR A 1 445 ? -6.915 -15.914 16.925 1.00 98.06 445 THR A N 1
ATOM 3232 C CA . THR A 1 445 ? -7.266 -15.757 15.506 1.00 98.06 445 THR A CA 1
ATOM 3233 C C . THR A 1 445 ? -6.059 -15.283 14.703 1.00 98.06 445 THR A C 1
ATOM 3235 O O . THR A 1 445 ? -5.668 -15.956 13.758 1.00 98.06 445 THR A O 1
ATOM 3238 N N . SER A 1 446 ? -5.405 -14.203 15.142 1.00 97.38 446 SER A N 1
ATOM 3239 C CA . SER A 1 446 ? -4.209 -13.651 14.491 1.00 97.38 446 SER A CA 1
ATOM 3240 C C . SER A 1 446 ? -3.073 -14.674 14.372 1.00 97.38 446 SER A C 1
ATOM 3242 O O . SER A 1 446 ? -2.437 -14.784 13.325 1.00 97.38 446 SER A O 1
ATOM 3244 N N . GLN A 1 447 ? -2.852 -15.486 15.412 1.00 98.06 447 GLN A N 1
ATOM 3245 C CA . GLN A 1 447 ? -1.830 -16.536 15.378 1.00 98.06 447 GLN A CA 1
ATOM 3246 C C . GLN A 1 447 ? -2.124 -17.605 14.316 1.00 98.06 447 GLN A C 1
ATOM 3248 O O . GLN A 1 447 ? -1.232 -17.963 13.542 1.00 98.06 447 GLN A O 1
ATOM 3253 N N . LEU A 1 448 ? -3.365 -18.099 14.256 1.00 98.06 448 LEU A N 1
ATOM 3254 C CA . LEU A 1 448 ? -3.775 -19.107 13.273 1.00 98.06 448 LEU A CA 1
ATOM 3255 C C . LEU A 1 448 ? -3.781 -18.542 11.851 1.00 98.06 448 LEU A C 1
ATOM 3257 O O . LEU A 1 448 ? -3.284 -19.194 10.936 1.00 98.06 448 LEU A O 1
ATOM 3261 N N . ASP A 1 449 ? -4.264 -17.314 11.676 1.00 97.19 449 ASP A N 1
ATOM 3262 C CA . ASP A 1 449 ? -4.233 -16.625 10.389 1.00 97.19 449 ASP A CA 1
ATOM 3263 C C . ASP A 1 449 ? -2.788 -16.434 9.912 1.00 97.19 449 ASP A C 1
ATOM 3265 O O . ASP A 1 449 ? -2.514 -16.601 8.728 1.00 97.19 449 ASP A O 1
ATOM 3269 N N . GLY A 1 450 ? -1.835 -16.154 10.807 1.00 96.06 450 GLY A N 1
ATOM 3270 C CA . GLY A 1 450 ? -0.414 -16.072 10.458 1.00 96.06 450 GLY A CA 1
ATOM 3271 C C . GLY A 1 450 ? 0.134 -17.346 9.801 1.00 96.06 450 GLY A C 1
ATOM 3272 O O . GLY A 1 450 ? 0.944 -17.254 8.879 1.00 96.06 450 GLY A O 1
ATOM 3273 N N . VAL A 1 451 ? -0.343 -18.528 10.212 1.00 97.31 451 VAL A N 1
ATOM 3274 C CA . VAL A 1 451 ? 0.027 -19.813 9.588 1.00 97.31 451 VAL A CA 1
ATOM 3275 C C . VAL A 1 451 ? -0.577 -19.937 8.189 1.00 97.31 451 VAL A C 1
ATOM 3277 O O . VAL A 1 451 ? 0.125 -20.310 7.247 1.00 97.31 451 VAL A O 1
ATOM 3280 N N . ASP A 1 452 ? -1.857 -19.589 8.041 1.00 94.62 452 ASP A N 1
ATOM 3281 C CA . ASP A 1 452 ? -2.557 -19.639 6.754 1.00 94.62 452 ASP A CA 1
ATOM 3282 C C . ASP A 1 452 ? -1.912 -18.678 5.734 1.00 94.62 452 ASP A C 1
ATOM 3284 O O . ASP A 1 452 ? -1.653 -19.057 4.589 1.00 94.62 452 ASP A O 1
ATOM 3288 N N . HIS A 1 453 ? -1.562 -17.459 6.161 1.00 94.94 453 HIS A N 1
ATOM 3289 C CA . HIS A 1 453 ? -0.870 -16.478 5.321 1.00 94.94 453 HIS A CA 1
ATOM 3290 C C . HIS A 1 453 ? 0.536 -16.935 4.923 1.00 94.94 453 HIS A C 1
ATOM 3292 O O . HIS A 1 453 ? 0.916 -16.748 3.769 1.00 94.94 453 HIS A O 1
ATOM 3298 N N . ALA A 1 454 ? 1.303 -17.549 5.831 1.00 94.00 454 ALA A N 1
ATOM 3299 C CA . ALA A 1 454 ? 2.636 -18.061 5.506 1.00 94.00 454 ALA A CA 1
ATOM 3300 C C . ALA A 1 454 ? 2.583 -19.122 4.392 1.00 94.00 454 ALA A C 1
ATOM 3302 O O . ALA A 1 454 ? 3.376 -19.081 3.454 1.00 94.00 454 ALA A O 1
ATOM 3303 N N . GLU A 1 455 ? 1.611 -20.034 4.447 1.00 93.94 455 GLU A N 1
ATOM 3304 C CA . GLU A 1 455 ? 1.391 -21.044 3.405 1.00 93.94 455 GLU A CA 1
ATOM 3305 C C . GLU A 1 455 ? 0.996 -20.416 2.055 1.00 93.94 455 GLU A C 1
ATOM 3307 O O . GLU A 1 455 ? 1.478 -20.857 1.010 1.00 93.94 455 GLU A O 1
ATOM 3312 N N . VAL A 1 456 ? 0.151 -19.378 2.054 1.00 94.25 456 VAL A N 1
ATOM 3313 C CA . VAL A 1 456 ? -0.213 -18.648 0.825 1.00 94.25 456 VAL A CA 1
ATOM 3314 C C . VAL A 1 456 ? 0.999 -17.927 0.233 1.00 94.25 456 VAL A C 1
ATOM 3316 O O . VAL A 1 456 ? 1.317 -18.157 -0.932 1.00 94.25 456 VAL A O 1
ATOM 3319 N N . GLN A 1 457 ? 1.718 -17.141 1.036 1.00 92.12 457 GLN A N 1
ATOM 3320 C CA . GLN A 1 457 ? 2.873 -16.359 0.581 1.00 92.12 457 GLN A CA 1
ATOM 3321 C C . GLN A 1 457 ? 3.989 -17.246 0.023 1.00 92.12 457 GLN A C 1
ATOM 3323 O O . GLN A 1 457 ? 4.565 -16.937 -1.018 1.00 92.12 457 GLN A O 1
ATOM 3328 N N . LEU A 1 458 ? 4.282 -18.379 0.672 1.00 92.06 458 LEU A N 1
ATOM 3329 C CA . LEU A 1 458 ? 5.290 -19.321 0.181 1.00 92.06 458 LEU A CA 1
ATOM 3330 C C . LEU A 1 458 ? 4.878 -19.954 -1.154 1.00 92.06 458 LEU A C 1
ATOM 3332 O O . LEU A 1 458 ? 5.723 -20.140 -2.031 1.00 92.06 458 LEU A O 1
ATOM 3336 N N . ARG A 1 459 ? 3.587 -20.257 -1.334 1.00 90.38 459 ARG A N 1
ATOM 3337 C CA . ARG A 1 459 ? 3.063 -20.805 -2.592 1.00 90.38 459 ARG A CA 1
ATOM 3338 C C . ARG A 1 459 ? 3.110 -19.784 -3.724 1.00 90.38 459 ARG A C 1
ATOM 3340 O O . ARG A 1 459 ? 3.497 -20.138 -4.833 1.00 90.38 459 ARG A O 1
ATOM 3347 N N . GLU A 1 460 ? 2.729 -18.542 -3.451 1.00 90.81 460 GLU A N 1
ATOM 3348 C CA . GLU A 1 460 ? 2.783 -17.446 -4.423 1.00 90.81 460 GLU A CA 1
ATOM 3349 C C . GLU A 1 460 ? 4.223 -17.129 -4.823 1.00 90.81 460 GLU A C 1
ATOM 3351 O O . GLU A 1 460 ? 4.524 -17.068 -6.012 1.00 90.81 460 GLU A O 1
ATOM 3356 N N . ALA A 1 461 ? 5.139 -17.036 -3.854 1.00 90.56 461 ALA A N 1
ATOM 3357 C CA . ALA A 1 461 ? 6.561 -16.860 -4.129 1.00 90.56 461 ALA A CA 1
ATOM 3358 C C . ALA A 1 461 ? 7.107 -17.990 -5.012 1.00 90.56 461 ALA A C 1
ATOM 3360 O O . ALA A 1 461 ? 7.820 -17.734 -5.978 1.00 90.56 461 ALA A O 1
ATOM 3361 N N . GLN A 1 462 ? 6.720 -19.240 -4.740 1.00 89.06 462 GLN A N 1
ATOM 3362 C CA . GLN A 1 462 ? 7.123 -20.381 -5.559 1.00 89.06 462 GLN A CA 1
ATOM 3363 C C . GLN A 1 462 ? 6.539 -20.330 -6.981 1.00 89.06 462 GLN A C 1
ATOM 3365 O O . GLN A 1 462 ? 7.231 -20.695 -7.932 1.00 89.06 462 GLN A O 1
ATOM 3370 N N . ALA A 1 463 ? 5.289 -19.888 -7.139 1.00 89.50 463 ALA A N 1
ATOM 3371 C CA . ALA A 1 463 ? 4.651 -19.746 -8.447 1.00 89.50 463 ALA A CA 1
ATOM 3372 C C . ALA A 1 463 ? 5.300 -18.628 -9.281 1.00 89.50 463 ALA A C 1
ATOM 3374 O O . ALA A 1 463 ? 5.593 -18.832 -10.460 1.00 89.50 463 ALA A O 1
ATOM 3375 N N . ASN A 1 464 ? 5.584 -17.484 -8.659 1.00 93.31 464 ASN A N 1
ATOM 3376 C CA . ASN A 1 464 ? 6.152 -16.315 -9.331 1.00 93.31 464 ASN A CA 1
ATOM 3377 C C . ASN A 1 464 ? 7.646 -16.481 -9.641 1.00 93.31 464 ASN A C 1
ATOM 3379 O O . ASN A 1 464 ? 8.124 -15.957 -10.645 1.00 93.31 464 ASN A O 1
ATOM 3383 N N . LEU A 1 465 ? 8.380 -17.259 -8.836 1.00 95.19 465 LEU A N 1
ATOM 3384 C CA . LEU A 1 465 ? 9.805 -17.516 -9.058 1.00 95.19 465 LEU A CA 1
ATOM 3385 C C . LEU A 1 465 ? 10.087 -18.157 -10.423 1.00 95.19 465 LEU A C 1
ATOM 3387 O O . LEU A 1 465 ? 11.106 -17.852 -11.032 1.00 95.19 465 LEU A O 1
ATOM 3391 N N . ALA A 1 466 ? 9.198 -19.022 -10.920 1.00 91.50 466 ALA A N 1
ATOM 3392 C CA . ALA A 1 466 ? 9.377 -19.649 -12.229 1.00 91.50 466 ALA A CA 1
ATOM 3393 C C . ALA A 1 466 ? 9.342 -18.621 -13.372 1.00 91.50 466 ALA A C 1
ATOM 3395 O O . ALA A 1 466 ? 10.206 -18.657 -14.242 1.00 91.50 466 ALA A O 1
ATOM 3396 N N . SER A 1 467 ? 8.391 -17.682 -13.332 1.00 94.81 467 SER A N 1
ATOM 3397 C CA . SER A 1 467 ? 8.291 -16.609 -14.329 1.00 94.81 467 SER A CA 1
ATOM 3398 C C . SER A 1 467 ? 9.510 -15.691 -14.287 1.00 94.81 467 SER A C 1
ATOM 3400 O O . SER A 1 467 ? 10.070 -15.379 -15.331 1.00 94.81 467 SER A O 1
ATOM 3402 N N . LEU A 1 468 ? 9.956 -15.317 -13.083 1.00 97.19 468 LEU A N 1
ATOM 3403 C CA . LEU A 1 468 ? 11.123 -14.454 -12.900 1.00 97.19 468 LEU A CA 1
ATOM 3404 C C . LEU A 1 468 ? 12.426 -15.125 -13.377 1.00 97.19 468 LEU A C 1
ATOM 3406 O O . LEU A 1 468 ? 13.307 -14.469 -13.920 1.00 97.19 468 LEU A O 1
ATOM 3410 N N . ILE A 1 469 ? 12.558 -16.447 -13.210 1.00 97.19 469 ILE A N 1
ATOM 3411 C CA . ILE A 1 469 ? 13.686 -17.210 -13.772 1.00 97.19 469 ILE A CA 1
ATOM 3412 C C . ILE A 1 469 ? 13.708 -17.096 -15.303 1.00 97.19 469 ILE A C 1
ATOM 3414 O O . ILE A 1 469 ? 14.770 -16.835 -15.867 1.00 97.19 469 ILE A O 1
ATOM 3418 N N . ASP A 1 470 ? 12.559 -17.286 -15.958 1.00 96.81 470 ASP A N 1
ATOM 3419 C CA . ASP A 1 470 ? 12.450 -17.237 -17.422 1.00 96.81 470 ASP A CA 1
ATOM 3420 C C . ASP A 1 470 ? 12.708 -15.821 -17.974 1.00 96.81 470 ASP A C 1
ATOM 3422 O O . ASP A 1 470 ? 13.354 -15.670 -19.015 1.00 96.81 470 ASP A O 1
ATOM 3426 N N . GLU A 1 471 ? 12.238 -14.791 -17.267 1.00 97.69 471 GLU A N 1
ATOM 3427 C CA . GLU A 1 471 ? 12.471 -13.373 -17.571 1.00 97.69 471 GLU A CA 1
ATOM 3428 C C . GLU A 1 471 ? 13.967 -13.031 -17.525 1.00 97.69 471 GLU A C 1
ATOM 3430 O O . GLU A 1 471 ? 14.551 -12.678 -18.555 1.00 97.69 471 GLU A O 1
ATOM 3435 N N . VAL A 1 472 ? 14.628 -13.303 -16.394 1.00 98.25 472 VAL A N 1
ATOM 3436 C CA . VAL A 1 472 ? 16.066 -13.043 -16.211 1.00 98.25 472 VAL A CA 1
ATOM 3437 C C . VAL A 1 472 ? 16.931 -13.848 -17.193 1.00 98.25 472 VAL A C 1
ATOM 3439 O O . VAL A 1 472 ? 17.953 -13.356 -17.680 1.00 98.25 472 VAL A O 1
ATOM 3442 N N . ASP A 1 473 ? 16.559 -15.090 -17.532 1.00 97.81 473 ASP A N 1
ATOM 3443 C CA . ASP A 1 473 ? 17.238 -15.855 -18.592 1.00 97.81 473 ASP A CA 1
ATOM 3444 C C . ASP A 1 473 ? 17.176 -15.131 -19.948 1.00 97.81 473 ASP A C 1
ATOM 3446 O O . ASP A 1 473 ? 18.178 -15.073 -20.679 1.00 97.81 473 ASP A O 1
ATOM 3450 N N . GLY A 1 474 ? 16.003 -14.590 -20.291 1.00 98.00 474 GLY A N 1
ATOM 3451 C CA . GLY A 1 474 ? 15.774 -13.812 -21.504 1.00 98.00 474 GLY A CA 1
ATOM 3452 C C . GLY A 1 474 ? 16.607 -12.533 -21.534 1.00 98.00 474 GLY A C 1
ATOM 3453 O O . GLY A 1 474 ? 17.281 -12.253 -22.530 1.00 98.00 474 GLY A O 1
ATOM 3454 N N . GLU A 1 475 ? 16.644 -11.810 -20.422 1.00 98.12 475 GLU A N 1
ATOM 3455 C CA . GLU A 1 475 ? 17.423 -10.585 -20.264 1.00 98.12 475 GLU A CA 1
ATOM 3456 C C . GLU A 1 475 ? 18.929 -10.823 -20.338 1.00 98.12 475 GLU A C 1
ATOM 3458 O O . GLU A 1 475 ? 19.643 -10.092 -21.024 1.00 98.12 475 GLU A O 1
ATOM 3463 N N . ILE A 1 476 ? 19.441 -11.895 -19.726 1.00 98.19 476 ILE A N 1
ATOM 3464 C CA . ILE A 1 476 ? 20.855 -12.275 -19.860 1.00 98.19 476 ILE A CA 1
ATOM 3465 C C . ILE A 1 476 ? 21.200 -12.531 -21.337 1.00 98.19 476 ILE A C 1
ATOM 3467 O O . ILE A 1 476 ? 22.284 -12.152 -21.806 1.00 98.19 476 ILE A O 1
ATOM 3471 N N . ALA A 1 477 ? 20.292 -13.159 -22.092 1.00 97.31 477 ALA A N 1
ATOM 3472 C CA . ALA A 1 477 ? 20.472 -13.372 -23.524 1.00 97.31 477 ALA A CA 1
ATOM 3473 C C . ALA A 1 477 ? 20.406 -12.056 -24.324 1.00 97.31 477 ALA A C 1
ATOM 3475 O O . ALA A 1 477 ? 21.208 -11.872 -25.246 1.00 97.31 477 ALA A O 1
ATOM 3476 N N . GLU A 1 478 ? 19.509 -11.129 -23.976 1.00 96.88 478 GLU A N 1
ATOM 3477 C CA . GLU A 1 478 ? 19.432 -9.790 -24.574 1.00 96.88 478 GLU A CA 1
ATOM 3478 C C . GLU A 1 478 ? 20.701 -8.967 -24.286 1.00 96.88 478 GLU A C 1
ATOM 3480 O O . GLU A 1 478 ? 21.321 -8.424 -25.209 1.00 96.88 478 GLU A O 1
ATOM 3485 N N . ALA A 1 479 ? 21.159 -8.938 -23.035 1.00 97.00 479 ALA A N 1
ATOM 3486 C CA . ALA A 1 479 ? 22.378 -8.259 -22.612 1.00 97.00 479 ALA A CA 1
ATOM 3487 C C . ALA A 1 479 ? 23.605 -8.734 -23.409 1.00 97.00 479 ALA A C 1
ATOM 3489 O O . ALA A 1 479 ? 24.431 -7.922 -23.839 1.00 97.00 479 ALA A O 1
ATOM 3490 N N . ALA A 1 480 ? 23.705 -10.039 -23.694 1.00 94.19 480 ALA A N 1
ATOM 3491 C CA . ALA A 1 480 ? 24.768 -10.587 -24.535 1.00 94.19 480 ALA A CA 1
ATOM 3492 C C . ALA A 1 480 ? 24.725 -10.050 -25.982 1.00 94.19 480 ALA A C 1
ATOM 3494 O O . ALA A 1 480 ? 25.778 -9.799 -26.579 1.00 94.19 480 ALA A O 1
ATOM 3495 N N . GLN A 1 481 ? 23.531 -9.829 -26.547 1.00 94.25 481 GLN A N 1
ATOM 3496 C CA . GLN A 1 481 ? 23.376 -9.229 -27.878 1.00 94.25 481 GLN A CA 1
ATOM 3497 C C . GLN A 1 481 ? 23.825 -7.766 -27.888 1.00 94.25 481 GLN A C 1
ATOM 3499 O O . GLN A 1 481 ? 24.531 -7.340 -28.809 1.00 94.25 481 GLN A O 1
ATOM 3504 N N . HIS A 1 482 ? 23.464 -6.998 -26.858 1.00 93.75 482 HIS A N 1
ATOM 3505 C CA . HIS A 1 482 ? 23.892 -5.605 -26.732 1.00 93.75 482 HIS A CA 1
ATOM 3506 C C . HIS A 1 482 ? 25.406 -5.488 -26.537 1.00 93.75 482 HIS A C 1
ATOM 3508 O O . HIS A 1 482 ? 26.044 -4.662 -27.198 1.00 93.75 482 HIS A O 1
ATOM 3514 N N . ALA A 1 483 ? 26.003 -6.367 -25.725 1.00 93.19 483 ALA A N 1
ATOM 3515 C CA . ALA A 1 483 ? 27.448 -6.427 -25.495 1.00 93.19 483 ALA A CA 1
ATOM 3516 C C . ALA A 1 483 ? 28.258 -6.667 -26.785 1.00 93.19 483 ALA A C 1
ATOM 3518 O O . ALA A 1 483 ? 29.350 -6.109 -26.943 1.00 93.19 483 ALA A O 1
ATOM 3519 N N . ALA A 1 484 ? 27.712 -7.456 -27.719 1.00 91.62 484 ALA A N 1
ATOM 3520 C CA . ALA A 1 484 ? 28.316 -7.747 -29.020 1.00 91.62 484 ALA A CA 1
ATOM 3521 C C . ALA A 1 484 ? 28.178 -6.605 -30.048 1.00 91.62 484 ALA A C 1
ATOM 3523 O O . ALA A 1 484 ? 28.809 -6.651 -31.106 1.00 91.62 484 ALA A O 1
ATOM 3524 N N . SER A 1 485 ? 27.365 -5.582 -29.766 1.00 89.50 485 SER A N 1
ATOM 3525 C CA . SER A 1 485 ? 27.180 -4.441 -30.663 1.00 89.50 485 SER A CA 1
ATOM 3526 C C . SER A 1 485 ? 28.363 -3.461 -30.619 1.00 89.50 485 SER A C 1
ATOM 3528 O O . SER A 1 485 ? 29.108 -3.372 -29.638 1.00 89.50 485 SER A O 1
ATOM 3530 N N . ASN A 1 486 ? 28.506 -2.653 -31.675 1.00 89.81 486 ASN A N 1
ATOM 3531 C CA . ASN A 1 486 ? 29.468 -1.541 -31.722 1.00 89.81 486 ASN A CA 1
ATOM 3532 C C . ASN A 1 486 ? 28.945 -0.268 -31.033 1.00 89.81 486 ASN A C 1
ATOM 3534 O O . ASN A 1 486 ? 29.571 0.789 -31.142 1.00 89.81 486 ASN A O 1
ATOM 3538 N N . ALA A 1 487 ? 27.799 -0.341 -30.348 1.00 91.06 487 ALA A N 1
ATOM 3539 C CA . ALA A 1 487 ? 27.273 0.788 -29.603 1.00 91.06 487 ALA A CA 1
ATOM 3540 C C . ALA A 1 487 ? 28.244 1.206 -28.483 1.00 91.06 487 ALA A C 1
ATOM 3542 O O . ALA A 1 487 ? 29.034 0.413 -27.951 1.00 91.06 487 ALA A O 1
ATOM 3543 N N . GLU A 1 488 ? 28.201 2.493 -28.154 1.00 90.75 488 GLU A N 1
ATOM 3544 C CA . GLU A 1 488 ? 28.991 3.093 -27.084 1.00 90.75 488 GLU A CA 1
ATOM 3545 C C . GLU A 1 488 ? 28.273 2.833 -25.750 1.00 90.75 488 GLU A C 1
ATOM 3547 O O . GLU A 1 488 ? 27.441 3.629 -25.334 1.00 90.75 488 GLU A O 1
ATOM 3552 N N . ILE A 1 489 ? 28.555 1.677 -25.140 1.00 94.00 489 ILE A N 1
ATOM 3553 C CA . ILE A 1 489 ? 27.962 1.200 -23.877 1.00 94.00 489 ILE A CA 1
ATOM 3554 C C . ILE A 1 489 ? 29.040 0.949 -22.817 1.00 94.00 489 ILE A C 1
ATOM 3556 O O . ILE A 1 489 ? 30.186 0.623 -23.164 1.00 94.00 489 ILE A O 1
ATOM 3560 N N . ASP A 1 490 ? 28.664 1.015 -21.538 1.00 95.69 490 ASP A N 1
ATOM 3561 C CA . ASP A 1 490 ? 29.512 0.544 -20.441 1.00 95.69 490 ASP A CA 1
ATOM 3562 C C . ASP A 1 490 ? 29.470 -0.989 -20.348 1.00 95.69 490 ASP A C 1
ATOM 3564 O O . ASP A 1 490 ? 28.685 -1.598 -19.624 1.00 95.69 490 ASP A O 1
ATOM 3568 N N . ARG A 1 491 ? 30.356 -1.641 -21.108 1.00 94.50 491 ARG A N 1
ATOM 3569 C CA . ARG A 1 491 ? 30.469 -3.110 -21.119 1.00 94.50 491 ARG A CA 1
ATOM 3570 C C . ARG A 1 491 ? 30.909 -3.686 -19.775 1.00 94.50 491 ARG A C 1
ATOM 3572 O O . ARG A 1 491 ? 30.704 -4.873 -19.552 1.00 94.50 491 ARG A O 1
ATOM 3579 N N . THR A 1 492 ? 31.546 -2.890 -18.916 1.00 96.44 492 THR A N 1
ATOM 3580 C CA . THR A 1 492 ? 32.016 -3.371 -17.611 1.00 96.44 492 THR A CA 1
ATOM 3581 C C . THR A 1 492 ? 30.850 -3.439 -16.638 1.00 96.44 492 THR A C 1
ATOM 3583 O O . THR A 1 492 ? 30.683 -4.462 -15.978 1.00 96.44 492 THR A O 1
ATOM 3586 N N . ALA A 1 493 ? 30.028 -2.387 -16.596 1.00 95.81 493 ALA A N 1
ATOM 3587 C CA . ALA A 1 493 ? 28.821 -2.344 -15.778 1.00 95.81 493 ALA A CA 1
ATOM 3588 C C . ALA A 1 493 ? 27.797 -3.402 -16.227 1.00 95.81 493 ALA A C 1
ATOM 3590 O O . ALA A 1 493 ? 27.371 -4.212 -15.405 1.00 95.81 493 ALA A O 1
ATOM 3591 N N . LEU A 1 494 ? 27.528 -3.507 -17.537 1.00 97.62 494 LEU A N 1
ATOM 3592 C CA . LEU A 1 494 ? 26.647 -4.545 -18.087 1.00 97.62 494 LEU A CA 1
ATOM 3593 C C . LEU A 1 494 ? 27.151 -5.963 -17.765 1.00 97.62 494 LEU A C 1
ATOM 3595 O O . LEU A 1 494 ? 26.371 -6.823 -17.369 1.00 97.62 494 LEU A O 1
ATOM 3599 N N . ALA A 1 495 ? 28.459 -6.225 -17.892 1.00 97.19 495 ALA A N 1
ATOM 3600 C CA . ALA A 1 495 ? 29.019 -7.534 -17.550 1.00 97.19 495 ALA A CA 1
ATOM 3601 C C . ALA A 1 495 ? 28.906 -7.849 -16.050 1.00 97.19 495 ALA A C 1
ATOM 3603 O O . ALA A 1 495 ? 28.640 -8.993 -15.692 1.00 97.19 495 ALA A O 1
ATOM 3604 N N . ALA A 1 496 ? 29.088 -6.856 -15.175 1.00 97.69 496 ALA A N 1
ATOM 3605 C CA . ALA A 1 496 ? 28.928 -7.040 -13.736 1.00 97.69 496 ALA A CA 1
ATOM 3606 C C . ALA A 1 496 ? 27.474 -7.376 -13.363 1.00 97.69 496 ALA A C 1
ATOM 3608 O O . ALA A 1 496 ? 27.257 -8.319 -12.601 1.00 97.69 496 ALA A O 1
ATOM 3609 N N . ALA A 1 497 ? 26.499 -6.668 -13.944 1.00 97.88 497 ALA A N 1
ATOM 3610 C CA . ALA A 1 497 ? 25.076 -6.938 -13.735 1.00 97.88 497 ALA A CA 1
ATOM 3611 C C . ALA A 1 497 ? 24.685 -8.339 -14.237 1.00 97.88 497 ALA A C 1
ATOM 3613 O O . ALA A 1 497 ? 24.077 -9.111 -13.501 1.00 97.88 497 ALA A O 1
ATOM 3614 N N . VAL A 1 498 ? 25.148 -8.732 -15.431 1.00 98.38 498 VAL A N 1
ATOM 3615 C CA . VAL A 1 498 ? 24.934 -10.087 -15.972 1.00 98.38 498 VAL A CA 1
ATOM 3616 C C . VAL A 1 498 ? 25.510 -11.173 -15.056 1.00 98.38 498 VAL A C 1
ATOM 3618 O O . VAL A 1 498 ? 24.878 -12.208 -14.859 1.00 98.38 498 VAL A O 1
ATOM 3621 N N . GLU A 1 499 ? 26.704 -10.985 -14.488 1.00 98.19 499 GLU A N 1
ATOM 3622 C CA . GLU A 1 499 ? 27.283 -11.978 -13.571 1.00 98.19 499 GLU A CA 1
ATOM 3623 C C . GLU A 1 499 ? 26.539 -12.045 -12.225 1.00 98.19 499 GLU A C 1
ATOM 3625 O O . GLU A 1 499 ? 26.375 -13.142 -11.678 1.00 98.19 499 GLU A O 1
ATOM 3630 N N . LYS A 1 500 ? 26.026 -10.914 -11.714 1.00 97.88 500 LYS A N 1
ATOM 3631 C CA . LYS A 1 500 ? 25.139 -10.902 -10.537 1.00 97.88 500 LYS A CA 1
ATOM 3632 C C . LYS A 1 500 ? 23.842 -11.658 -10.836 1.00 97.88 500 LYS A C 1
ATOM 3634 O O . LYS A 1 500 ? 23.521 -12.591 -10.102 1.00 97.88 500 LYS A O 1
ATOM 3639 N N . ALA A 1 501 ? 23.180 -11.347 -11.952 1.00 98.25 501 ALA A N 1
ATOM 3640 C CA . ALA A 1 501 ? 21.966 -12.023 -12.407 1.00 98.25 501 ALA A CA 1
ATOM 3641 C C . ALA A 1 501 ? 22.177 -13.535 -12.566 1.00 98.25 501 ALA A C 1
ATOM 3643 O O . ALA A 1 501 ? 21.422 -14.320 -12.004 1.00 98.25 501 ALA A O 1
ATOM 3644 N N . LYS A 1 502 ? 23.266 -13.979 -13.211 1.00 98.19 502 LYS A N 1
ATOM 3645 C CA . LYS A 1 502 ? 23.609 -15.413 -13.310 1.00 98.19 502 LYS A CA 1
ATOM 3646 C C . LYS A 1 502 ? 23.809 -16.079 -11.951 1.00 98.19 502 LYS A C 1
ATOM 3648 O O . LYS A 1 502 ? 23.426 -17.236 -11.783 1.00 98.19 502 LYS A O 1
ATOM 3653 N N . THR A 1 503 ? 24.433 -15.380 -11.004 1.00 98.00 503 THR A N 1
ATOM 3654 C CA . THR A 1 503 ? 24.670 -15.905 -9.654 1.00 98.00 503 THR A CA 1
ATOM 3655 C C . THR A 1 503 ? 23.348 -16.080 -8.906 1.00 98.00 503 THR A C 1
ATOM 3657 O O . THR A 1 503 ? 23.092 -17.166 -8.382 1.00 98.00 503 THR A O 1
ATOM 3660 N N . SER A 1 504 ? 22.482 -15.061 -8.917 1.00 97.56 504 SER A N 1
ATOM 3661 C CA . SER A 1 504 ? 21.145 -15.133 -8.312 1.00 97.56 504 SER A CA 1
ATOM 3662 C C . SER A 1 504 ? 20.259 -16.171 -9.004 1.00 97.56 504 SER A C 1
ATOM 3664 O O . SER A 1 504 ? 19.591 -16.949 -8.331 1.00 97.56 504 SER A O 1
ATOM 3666 N N . LEU A 1 505 ? 20.315 -16.266 -10.333 1.00 97.69 505 LEU A N 1
ATOM 3667 C CA . LEU A 1 505 ? 19.578 -17.248 -11.128 1.00 97.69 505 LEU A CA 1
ATOM 3668 C C . LEU A 1 505 ? 20.010 -18.687 -10.809 1.00 97.69 505 LEU A C 1
ATOM 3670 O O . LEU A 1 505 ? 19.175 -19.583 -10.685 1.00 97.69 505 LEU A O 1
ATOM 3674 N N . ALA A 1 506 ? 21.315 -18.927 -10.648 1.00 97.25 506 ALA A N 1
ATOM 3675 C CA . ALA A 1 506 ? 21.827 -20.227 -10.224 1.00 97.25 506 ALA A CA 1
ATOM 3676 C C . ALA A 1 506 ? 21.329 -20.587 -8.815 1.00 97.25 506 ALA A C 1
ATOM 3678 O O . ALA A 1 506 ? 20.848 -21.702 -8.608 1.00 97.25 506 ALA A O 1
ATOM 3679 N N . ALA A 1 507 ? 21.369 -19.633 -7.878 1.00 95.38 507 ALA A N 1
ATOM 3680 C CA . ALA A 1 507 ? 20.824 -19.808 -6.534 1.00 95.38 507 ALA A CA 1
ATOM 3681 C C . ALA A 1 507 ? 19.307 -20.068 -6.541 1.00 95.38 507 ALA A C 1
ATOM 3683 O O . ALA A 1 507 ? 18.852 -20.963 -5.832 1.00 95.38 507 ALA A O 1
ATOM 3684 N N . ALA A 1 508 ? 18.535 -19.358 -7.366 1.00 96.12 508 ALA A N 1
ATOM 3685 C CA . ALA A 1 508 ? 17.097 -19.563 -7.525 1.00 96.12 508 ALA A CA 1
ATOM 3686 C C . ALA A 1 508 ? 16.766 -20.955 -8.079 1.00 96.12 508 ALA A C 1
ATOM 3688 O O . ALA A 1 508 ? 15.885 -21.638 -7.562 1.00 96.12 508 ALA A O 1
ATOM 3689 N N . ARG A 1 509 ? 17.520 -21.440 -9.071 1.00 95.25 509 ARG A N 1
ATOM 3690 C CA . ARG A 1 509 ? 17.341 -22.794 -9.622 1.00 95.25 509 ARG A CA 1
ATOM 3691 C C . ARG A 1 509 ? 17.725 -23.898 -8.636 1.00 95.25 509 ARG A C 1
ATOM 3693 O O . ARG A 1 509 ? 17.083 -24.945 -8.617 1.00 95.25 509 ARG A O 1
ATOM 3700 N N . GLU A 1 510 ? 18.771 -23.690 -7.839 1.00 94.75 510 GLU A N 1
ATOM 3701 C CA . GLU A 1 510 ? 19.246 -24.685 -6.872 1.00 94.75 510 GLU A CA 1
ATOM 3702 C C . GLU A 1 510 ? 18.384 -24.721 -5.601 1.00 94.75 510 GLU A C 1
ATOM 3704 O O . GLU A 1 510 ? 18.015 -25.798 -5.128 1.00 94.75 510 GLU A O 1
ATOM 3709 N N . ASN A 1 511 ? 18.043 -23.549 -5.059 1.00 92.44 511 ASN A N 1
ATOM 3710 C CA . ASN A 1 511 ? 17.447 -23.405 -3.731 1.00 92.44 511 ASN A CA 1
ATOM 3711 C C . ASN A 1 511 ? 16.006 -22.885 -3.740 1.00 92.44 511 ASN A C 1
ATOM 3713 O O . ASN A 1 511 ? 15.376 -22.905 -2.689 1.00 92.44 511 ASN A O 1
ATOM 3717 N N . GLY A 1 512 ? 15.436 -22.502 -4.884 1.00 89.75 512 GLY A N 1
ATOM 3718 C CA . GLY A 1 512 ? 14.115 -21.863 -4.955 1.00 89.75 512 GLY A CA 1
ATOM 3719 C C . GLY A 1 512 ? 12.938 -22.701 -4.459 1.00 89.75 512 GLY A C 1
ATOM 3720 O O . GLY A 1 512 ? 11.907 -22.162 -4.078 1.00 89.75 512 GLY A O 1
ATOM 3721 N N . SER A 1 513 ? 13.090 -24.026 -4.399 1.00 88.38 513 SER A N 1
ATOM 3722 C CA . SER A 1 513 ? 12.090 -24.898 -3.767 1.00 88.38 513 SER A CA 1
ATOM 3723 C C . SER A 1 513 ? 12.145 -24.875 -2.237 1.00 88.38 513 SER A C 1
ATOM 3725 O O . SER A 1 513 ? 11.114 -25.056 -1.597 1.00 88.38 513 SER A O 1
ATOM 3727 N N . ARG A 1 514 ? 13.333 -24.663 -1.656 1.00 90.25 514 ARG A N 1
ATOM 3728 C CA . ARG A 1 514 ? 13.560 -24.655 -0.203 1.00 90.25 514 ARG A CA 1
ATOM 3729 C C . ARG A 1 514 ? 13.456 -23.252 0.379 1.00 90.25 514 ARG A C 1
ATOM 3731 O O . ARG A 1 514 ? 12.906 -23.093 1.459 1.00 90.25 514 ARG A O 1
ATOM 3738 N N . ASP A 1 515 ? 13.957 -22.256 -0.338 1.00 93.06 515 ASP A N 1
ATOM 3739 C CA . ASP A 1 515 ? 13.913 -20.851 0.049 1.00 93.06 515 ASP A CA 1
ATOM 3740 C C . ASP A 1 515 ? 13.299 -19.991 -1.069 1.00 93.06 515 ASP A C 1
ATOM 3742 O O . ASP A 1 515 ? 14.012 -19.242 -1.743 1.00 93.06 515 ASP A O 1
ATOM 3746 N N . PRO A 1 516 ? 11.983 -20.118 -1.328 1.00 92.06 516 PRO A N 1
ATOM 3747 C CA . PRO A 1 516 ? 11.333 -19.367 -2.398 1.00 92.06 516 PRO A CA 1
ATOM 3748 C C . PRO A 1 516 ? 11.372 -17.855 -2.149 1.00 92.06 516 PRO A C 1
ATOM 3750 O O . PRO A 1 516 ? 11.577 -17.100 -3.088 1.00 92.06 516 PRO A O 1
ATOM 3753 N N . LEU A 1 517 ? 11.234 -17.395 -0.900 1.00 90.94 517 LEU A N 1
ATOM 3754 C CA . LEU A 1 517 ? 11.200 -15.962 -0.582 1.00 90.94 517 LEU A CA 1
ATOM 3755 C C . LEU A 1 517 ? 12.579 -15.304 -0.700 1.00 90.94 517 LEU A C 1
ATOM 3757 O O . LEU A 1 517 ? 12.703 -14.243 -1.315 1.00 90.94 517 LEU A O 1
ATOM 3761 N N . GLY A 1 518 ? 13.616 -15.925 -0.133 1.00 92.19 518 GLY A N 1
ATOM 3762 C CA . GLY A 1 518 ? 14.975 -15.397 -0.188 1.00 92.19 518 GLY A CA 1
ATOM 3763 C C . GLY A 1 518 ? 15.530 -15.407 -1.608 1.00 92.19 518 GLY A C 1
ATOM 3764 O O . GLY A 1 518 ? 16.090 -14.406 -2.056 1.00 92.19 518 GLY A O 1
ATOM 3765 N N . THR A 1 519 ? 15.313 -16.496 -2.351 1.00 95.25 519 THR A N 1
ATOM 3766 C CA . THR A 1 519 ? 15.765 -16.580 -3.748 1.00 95.25 519 THR A CA 1
ATOM 3767 C C . THR A 1 519 ? 14.983 -15.667 -4.686 1.00 95.25 519 THR A C 1
ATOM 3769 O O . THR A 1 519 ? 15.607 -15.052 -5.546 1.00 95.25 519 THR A O 1
ATOM 3772 N N . TYR A 1 520 ? 13.666 -15.515 -4.504 1.00 94.75 520 TYR A N 1
ATOM 3773 C CA . TYR A 1 520 ? 12.862 -14.566 -5.277 1.00 94.75 520 TYR A CA 1
ATOM 3774 C C . TYR A 1 520 ? 13.348 -13.131 -5.076 1.00 94.75 520 TYR A C 1
ATOM 3776 O O . TYR A 1 520 ? 13.633 -12.442 -6.048 1.00 94.75 520 TYR A O 1
ATOM 3784 N N . SER A 1 521 ? 13.523 -12.703 -3.822 1.00 94.12 521 SER A N 1
ATOM 3785 C CA . SER A 1 521 ? 13.996 -11.351 -3.503 1.00 94.12 521 SER A CA 1
ATOM 3786 C C . SER A 1 521 ? 15.390 -11.072 -4.085 1.00 94.12 521 SER A C 1
ATOM 3788 O O . SER A 1 521 ? 15.605 -10.053 -4.737 1.00 94.12 521 SER A O 1
ATOM 3790 N N . ALA A 1 522 ? 16.328 -12.013 -3.927 1.00 96.12 522 ALA A N 1
ATOM 3791 C CA . ALA A 1 522 ? 17.686 -11.873 -4.456 1.00 96.12 522 ALA A CA 1
ATOM 3792 C C . ALA A 1 522 ? 17.755 -11.901 -5.994 1.00 96.12 522 ALA A C 1
ATOM 3794 O O . ALA A 1 522 ? 18.671 -11.317 -6.580 1.00 96.12 522 ALA A O 1
ATOM 3795 N N . LEU A 1 523 ? 16.829 -12.609 -6.649 1.00 97.69 523 LEU A N 1
ATOM 3796 C CA . LEU A 1 523 ? 16.719 -12.623 -8.104 1.00 97.69 523 LEU A CA 1
ATOM 3797 C C . LEU A 1 523 ? 16.099 -11.323 -8.616 1.00 97.69 523 LEU A C 1
ATOM 3799 O O . LEU A 1 523 ? 16.681 -10.728 -9.510 1.00 97.69 523 LEU A O 1
ATOM 3803 N N . LEU A 1 524 ? 15.023 -10.840 -7.990 1.00 97.00 524 LEU A N 1
ATOM 3804 C CA . LEU A 1 524 ? 14.352 -9.585 -8.346 1.00 97.00 524 LEU A CA 1
ATOM 3805 C C . LEU A 1 524 ? 15.276 -8.365 -8.195 1.00 97.00 524 LEU A C 1
ATOM 3807 O O . LEU A 1 524 ? 15.248 -7.443 -9.001 1.00 97.00 524 LEU A O 1
ATOM 3811 N N . GLU A 1 525 ? 16.135 -8.354 -7.174 1.00 97.56 525 GLU A N 1
ATOM 3812 C CA . GLU A 1 525 ? 17.151 -7.304 -7.032 1.00 97.56 525 GLU A CA 1
ATOM 3813 C C . GLU A 1 525 ? 18.183 -7.346 -8.174 1.00 97.56 525 GLU A C 1
ATOM 3815 O O . GLU A 1 525 ? 18.622 -6.306 -8.663 1.00 97.56 525 GLU A O 1
ATOM 3820 N N . ALA A 1 526 ? 18.604 -8.545 -8.587 1.00 98.19 526 ALA A N 1
ATOM 3821 C CA . ALA A 1 526 ? 19.590 -8.707 -9.653 1.00 98.19 526 ALA A CA 1
ATOM 3822 C C . ALA A 1 526 ? 19.006 -8.426 -11.048 1.00 98.19 526 ALA A C 1
ATOM 3824 O O . ALA A 1 526 ? 19.715 -7.882 -11.890 1.00 98.19 526 ALA A O 1
ATOM 3825 N N . ASP A 1 527 ? 17.740 -8.782 -11.249 1.00 98.06 527 ASP A N 1
ATOM 3826 C CA . ASP A 1 527 ? 16.894 -8.459 -12.398 1.00 98.06 527 ASP A CA 1
ATOM 3827 C C . ASP A 1 527 ? 16.817 -6.942 -12.600 1.00 98.06 527 ASP A C 1
ATOM 3829 O O . ASP A 1 527 ? 17.376 -6.426 -13.562 1.00 98.06 527 ASP A O 1
ATOM 3833 N N . GLY A 1 528 ? 16.340 -6.191 -11.600 1.00 97.56 528 GLY A N 1
ATOM 3834 C CA . GLY A 1 528 ? 16.263 -4.730 -11.696 1.00 97.56 528 GLY A CA 1
ATOM 3835 C C . GLY A 1 528 ? 17.610 -4.037 -11.969 1.00 97.56 528 GLY A C 1
ATOM 3836 O O . GLY A 1 528 ? 17.664 -3.022 -12.664 1.00 97.56 528 GLY A O 1
ATOM 3837 N N . GLU A 1 529 ? 18.728 -4.569 -11.460 1.00 97.69 529 GLU A N 1
ATOM 3838 C CA . GLU A 1 529 ? 20.066 -4.064 -11.809 1.00 97.69 529 GLU A CA 1
ATOM 3839 C C . GLU A 1 529 ? 20.474 -4.378 -13.257 1.00 97.69 529 GLU A C 1
ATOM 3841 O O . GLU A 1 529 ? 21.135 -3.552 -13.899 1.00 97.69 529 GLU A O 1
ATOM 3846 N N . LEU A 1 530 ? 20.118 -5.558 -13.769 1.00 98.44 530 LEU A N 1
ATOM 3847 C CA . LEU A 1 530 ? 20.364 -5.958 -15.154 1.00 98.44 530 LEU A CA 1
ATOM 3848 C C . LEU A 1 530 ? 19.538 -5.110 -16.123 1.00 98.44 530 LEU A C 1
ATOM 3850 O O . LEU A 1 530 ? 20.085 -4.611 -17.109 1.00 98.44 530 LEU A O 1
ATOM 3854 N N . ASP A 1 531 ? 18.277 -4.880 -15.790 1.00 98.31 531 ASP A N 1
ATOM 3855 C CA . ASP A 1 531 ? 17.313 -4.137 -16.588 1.00 98.31 531 ASP A CA 1
ATOM 3856 C C . ASP A 1 531 ? 17.764 -2.698 -16.859 1.00 98.31 531 ASP A C 1
ATOM 3858 O O . ASP A 1 531 ? 17.823 -2.245 -18.007 1.00 98.31 531 ASP A O 1
ATOM 3862 N N . ILE A 1 532 ? 18.236 -2.005 -15.814 1.00 97.81 532 ILE A N 1
ATOM 3863 C CA . ILE A 1 532 ? 18.826 -0.662 -15.933 1.00 97.81 532 ILE A CA 1
ATOM 3864 C C . ILE A 1 532 ? 19.956 -0.659 -16.974 1.00 97.81 532 ILE A C 1
ATOM 3866 O O . ILE A 1 532 ? 20.058 0.254 -17.799 1.00 97.81 532 ILE A O 1
ATOM 3870 N N . GLN A 1 533 ? 20.814 -1.682 -16.957 1.00 97.81 533 GLN A N 1
ATOM 3871 C CA . GLN A 1 533 ? 21.940 -1.782 -17.884 1.00 97.81 533 GLN A CA 1
ATOM 3872 C C . GLN A 1 533 ? 21.503 -2.161 -19.307 1.00 97.81 533 GLN A C 1
ATOM 3874 O O . GLN A 1 533 ? 22.095 -1.677 -20.280 1.00 97.81 533 GLN A O 1
ATOM 3879 N N . ILE A 1 534 ? 20.468 -2.992 -19.457 1.00 97.88 534 ILE A N 1
ATOM 3880 C CA . ILE A 1 534 ? 19.869 -3.321 -20.757 1.00 97.88 534 ILE A CA 1
ATOM 3881 C C . ILE A 1 534 ? 19.247 -2.075 -21.385 1.00 97.88 534 ILE A C 1
ATOM 3883 O O . ILE A 1 534 ? 19.490 -1.812 -22.566 1.00 97.88 534 ILE A O 1
ATOM 3887 N N . ASP A 1 535 ? 18.517 -1.270 -20.619 1.00 97.62 535 ASP A N 1
ATOM 3888 C CA . ASP A 1 535 ? 17.883 -0.051 -21.115 1.00 97.62 535 ASP A CA 1
ATOM 3889 C C . ASP A 1 535 ? 18.900 1.015 -21.540 1.00 97.62 535 ASP A C 1
ATOM 3891 O O . ASP A 1 535 ? 18.775 1.606 -22.623 1.00 97.62 535 ASP A O 1
ATOM 3895 N N . GLU A 1 536 ? 19.969 1.211 -20.763 1.00 95.62 536 GLU A N 1
ATOM 3896 C CA . GLU A 1 536 ? 21.096 2.059 -21.168 1.00 95.62 536 GLU A CA 1
ATOM 3897 C C . GLU A 1 536 ? 21.719 1.565 -22.486 1.00 95.62 536 GLU A C 1
ATOM 3899 O O . GLU A 1 536 ? 21.972 2.351 -23.413 1.00 95.62 536 GLU A O 1
ATOM 3904 N N . ALA A 1 537 ? 21.913 0.250 -22.616 1.00 96.38 537 ALA A N 1
ATOM 3905 C CA . ALA A 1 537 ? 22.477 -0.349 -23.815 1.00 96.38 537 ALA A CA 1
ATOM 3906 C C . ALA A 1 537 ? 21.545 -0.233 -25.035 1.00 96.38 537 ALA A C 1
ATOM 3908 O O . ALA A 1 537 ? 22.002 0.081 -26.142 1.00 96.38 537 ALA A O 1
ATOM 3909 N N . ARG A 1 538 ? 20.234 -0.395 -24.836 1.00 95.75 538 ARG A N 1
ATOM 3910 C CA . ARG A 1 538 ? 19.183 -0.205 -25.844 1.00 95.75 538 ARG A CA 1
ATOM 3911 C C . ARG A 1 538 ? 19.168 1.241 -26.344 1.00 95.75 538 ARG A C 1
ATOM 3913 O O . ARG A 1 538 ? 19.167 1.479 -27.557 1.00 95.75 538 ARG A O 1
ATOM 3920 N N . GLY A 1 539 ? 19.262 2.216 -25.439 1.00 95.31 539 GLY A N 1
ATOM 3921 C CA . GLY A 1 539 ? 19.386 3.637 -25.777 1.00 95.31 539 GLY A CA 1
ATOM 3922 C C . GLY A 1 539 ? 20.637 3.953 -26.609 1.00 95.31 539 GLY A C 1
ATOM 3923 O O . GLY A 1 539 ? 20.566 4.643 -27.640 1.00 95.31 539 GLY A O 1
ATOM 3924 N N . ALA A 1 540 ? 21.787 3.401 -26.220 1.00 94.12 540 ALA A N 1
ATOM 3925 C CA . ALA A 1 540 ? 23.038 3.558 -26.958 1.00 94.12 540 ALA A CA 1
ATOM 3926 C C . ALA A 1 540 ? 22.981 2.912 -28.352 1.00 94.12 540 ALA A C 1
ATOM 3928 O O . ALA A 1 540 ? 23.444 3.506 -29.333 1.00 94.12 540 ALA A O 1
ATOM 3929 N N . ARG A 1 541 ? 22.373 1.726 -28.468 1.00 94.06 541 ARG A N 1
ATOM 3930 C CA . ARG A 1 541 ? 22.180 1.025 -29.742 1.00 94.06 541 ARG A CA 1
ATOM 3931 C C . ARG A 1 541 ? 21.269 1.801 -30.691 1.00 94.06 541 ARG A C 1
ATOM 3933 O O . ARG A 1 541 ? 21.645 2.011 -31.843 1.00 94.06 541 ARG A O 1
ATOM 3940 N N . ASN A 1 542 ? 20.142 2.318 -30.207 1.00 94.25 542 ASN A N 1
ATOM 3941 C CA . ASN A 1 542 ? 19.247 3.166 -31.002 1.00 94.25 542 ASN A CA 1
ATOM 3942 C C . ASN A 1 542 ? 19.971 4.417 -31.529 1.00 94.25 542 ASN A C 1
ATOM 3944 O O . ASN A 1 542 ? 19.835 4.801 -32.696 1.00 94.25 542 ASN A O 1
ATOM 3948 N N . THR A 1 543 ? 20.804 5.036 -30.688 1.00 94.19 543 THR A N 1
ATOM 3949 C CA . THR A 1 543 ? 21.636 6.184 -31.079 1.00 94.19 543 THR A CA 1
ATOM 3950 C C . THR A 1 543 ? 22.670 5.801 -32.142 1.00 94.19 543 THR A C 1
ATOM 3952 O O . THR A 1 543 ? 22.879 6.540 -33.113 1.00 94.19 543 THR A O 1
ATOM 3955 N N . TYR A 1 544 ? 23.305 4.638 -31.988 1.00 94.75 544 TYR A N 1
ATOM 3956 C CA . TYR A 1 544 ? 24.256 4.084 -32.948 1.00 94.75 544 TYR A CA 1
ATOM 3957 C C . TYR A 1 544 ? 23.600 3.835 -34.319 1.00 94.75 544 TYR A C 1
ATOM 3959 O O . TYR A 1 544 ? 24.088 4.351 -35.328 1.00 94.75 544 TYR A O 1
ATOM 3967 N N . GLU A 1 545 ? 22.457 3.146 -34.363 1.00 94.88 545 GLU A N 1
ATOM 3968 C CA . GLU A 1 545 ? 21.720 2.835 -35.597 1.00 94.88 545 GLU A CA 1
ATOM 3969 C C . GLU A 1 545 ? 21.234 4.105 -36.315 1.00 94.88 545 GLU A C 1
ATOM 3971 O O . GLU A 1 545 ? 21.424 4.261 -37.526 1.00 94.88 545 GLU A O 1
ATOM 3976 N N . ARG A 1 546 ? 20.702 5.082 -35.566 1.00 96.12 546 ARG A N 1
ATOM 3977 C CA . ARG A 1 546 ? 20.317 6.391 -36.117 1.00 96.12 546 ARG A CA 1
ATOM 3978 C C . ARG A 1 546 ? 21.506 7.124 -36.737 1.00 96.12 546 ARG A C 1
ATOM 3980 O O . ARG A 1 546 ? 21.364 7.739 -37.795 1.00 96.12 546 ARG A O 1
ATOM 3987 N N . THR A 1 547 ? 22.674 7.065 -36.098 1.00 95.44 547 THR A N 1
ATOM 3988 C CA . THR A 1 547 ? 23.891 7.704 -36.617 1.00 95.44 547 THR A CA 1
ATOM 3989 C C . THR A 1 547 ? 24.360 7.017 -37.899 1.00 95.44 547 THR A C 1
ATOM 3991 O O . THR A 1 547 ? 24.676 7.710 -38.864 1.00 95.44 547 THR A O 1
ATOM 3994 N N . LEU A 1 548 ? 24.339 5.680 -37.966 1.00 96.62 548 LEU A N 1
ATOM 3995 C CA . LEU A 1 548 ? 24.657 4.940 -39.194 1.00 96.62 548 LEU A CA 1
ATOM 3996 C C . LEU A 1 548 ? 23.751 5.338 -40.363 1.00 96.62 548 LEU A C 1
ATOM 3998 O O . LEU A 1 548 ? 24.250 5.626 -41.449 1.00 96.62 548 LEU A O 1
ATOM 4002 N N . ALA A 1 549 ? 22.440 5.445 -40.133 1.00 97.19 549 ALA A N 1
ATOM 4003 C CA . ALA A 1 549 ? 21.502 5.870 -41.170 1.00 97.19 549 ALA A CA 1
ATOM 4004 C C . ALA A 1 549 ? 21.803 7.290 -41.694 1.00 97.19 549 ALA A C 1
ATOM 4006 O O . ALA A 1 549 ? 21.668 7.564 -42.891 1.00 97.19 549 ALA A O 1
ATOM 4007 N N . MET A 1 550 ? 22.243 8.204 -40.817 1.00 96.81 550 MET A N 1
ATOM 4008 C CA . MET A 1 550 ? 22.697 9.540 -41.225 1.00 96.81 550 MET A CA 1
ATOM 4009 C C . MET A 1 550 ? 23.985 9.474 -42.052 1.00 96.81 550 MET A C 1
ATOM 4011 O O . MET A 1 550 ? 24.063 10.125 -43.095 1.00 96.81 550 MET A O 1
ATOM 4015 N N . VAL A 1 551 ? 24.965 8.671 -41.622 1.00 97.81 551 VAL A N 1
ATOM 4016 C CA . VAL A 1 551 ? 26.219 8.440 -42.359 1.00 97.81 551 VAL A CA 1
ATOM 4017 C C . VAL A 1 551 ? 25.924 7.932 -43.767 1.00 97.81 551 VAL A C 1
ATOM 4019 O O . VAL A 1 551 ? 26.438 8.501 -44.728 1.00 97.81 551 VAL A O 1
ATOM 4022 N N . ASP A 1 552 ? 25.064 6.923 -43.910 1.00 97.31 552 ASP A N 1
ATOM 4023 C CA . ASP A 1 552 ? 24.734 6.318 -45.206 1.00 97.31 552 ASP A CA 1
ATOM 4024 C C . ASP A 1 552 ? 24.093 7.310 -46.169 1.00 97.31 552 ASP A C 1
ATOM 4026 O O . ASP A 1 552 ? 24.484 7.397 -47.336 1.00 97.31 552 ASP A O 1
ATOM 4030 N N . ARG A 1 553 ? 23.145 8.114 -45.675 1.00 97.50 553 ARG A N 1
ATOM 4031 C CA . ARG A 1 553 ? 22.498 9.154 -46.480 1.00 97.50 553 ARG A CA 1
ATOM 4032 C C . ARG A 1 553 ? 23.505 10.201 -46.957 1.00 97.50 553 ARG A C 1
ATOM 4034 O O . ARG A 1 553 ? 23.477 10.583 -48.125 1.00 97.50 553 ARG A O 1
ATOM 4041 N N . THR A 1 554 ? 24.402 10.656 -46.080 1.00 97.00 554 THR A N 1
ATOM 4042 C CA . THR A 1 554 ? 25.429 11.647 -46.439 1.00 97.00 554 THR A CA 1
ATOM 4043 C C . THR A 1 554 ? 26.487 11.063 -47.374 1.00 97.00 554 THR A C 1
ATOM 4045 O O . THR A 1 554 ? 26.908 11.742 -48.308 1.00 97.00 554 THR A O 1
ATOM 4048 N N . LEU A 1 555 ? 26.885 9.802 -47.182 1.00 97.69 555 LEU A N 1
ATOM 4049 C CA . LEU A 1 555 ? 27.781 9.091 -48.095 1.00 97.69 555 LEU A CA 1
ATOM 4050 C C . LEU A 1 555 ? 27.180 8.981 -49.499 1.00 97.69 555 LEU A C 1
ATOM 4052 O O . LEU A 1 555 ? 27.899 9.191 -50.477 1.00 97.69 555 LEU A O 1
ATOM 4056 N N . ALA A 1 556 ? 25.886 8.670 -49.608 1.00 97.25 556 ALA A N 1
ATOM 4057 C CA . ALA A 1 556 ? 25.191 8.581 -50.889 1.00 97.25 556 ALA A CA 1
ATOM 4058 C C . ALA A 1 556 ? 25.146 9.938 -51.617 1.00 97.25 556 ALA A C 1
ATOM 4060 O O . ALA A 1 556 ? 25.528 10.006 -52.785 1.00 97.25 556 ALA A O 1
ATOM 4061 N N . ASP A 1 557 ? 24.769 11.020 -50.921 1.00 96.38 557 ASP A N 1
ATOM 4062 C CA . ASP A 1 557 ? 24.771 12.387 -51.475 1.00 96.38 557 ASP A CA 1
ATOM 4063 C C . ASP A 1 557 ? 26.174 12.812 -51.943 1.00 96.38 557 ASP A C 1
ATOM 4065 O O . ASP A 1 557 ? 26.354 13.218 -53.092 1.00 96.38 557 ASP A O 1
ATOM 4069 N N . ALA A 1 558 ? 27.190 12.651 -51.091 1.00 97.06 558 ALA A N 1
ATOM 4070 C CA . ALA A 1 558 ? 28.569 12.995 -51.426 1.00 97.06 558 ALA A CA 1
ATOM 4071 C C . ALA A 1 558 ? 29.107 12.175 -52.612 1.00 97.06 558 ALA A C 1
ATOM 4073 O O . ALA A 1 558 ? 29.807 12.719 -53.466 1.00 97.06 558 ALA A O 1
ATOM 4074 N N . THR A 1 559 ? 28.754 10.885 -52.695 1.00 97.88 559 THR A N 1
ATOM 4075 C CA . THR A 1 559 ? 29.143 10.010 -53.814 1.00 97.88 559 THR A CA 1
ATOM 4076 C C . THR A 1 559 ? 28.518 10.489 -55.126 1.00 97.88 559 THR A C 1
ATOM 4078 O O . THR A 1 559 ? 29.234 10.622 -56.115 1.00 97.88 559 THR A O 1
ATOM 4081 N N . ALA A 1 560 ? 27.219 10.804 -55.135 1.00 97.19 560 ALA A N 1
ATOM 4082 C CA . ALA A 1 560 ? 26.524 11.282 -56.332 1.00 97.19 560 ALA A CA 1
ATOM 4083 C C . ALA A 1 560 ? 27.079 12.630 -56.829 1.00 97.19 560 ALA A C 1
ATOM 4085 O O . ALA A 1 560 ? 27.295 12.815 -58.027 1.00 97.19 560 ALA A O 1
ATOM 4086 N N . ARG A 1 561 ? 27.369 13.563 -55.910 1.00 95.94 561 ARG A N 1
ATOM 4087 C CA . ARG A 1 561 ? 27.995 14.851 -56.252 1.00 95.94 561 ARG A CA 1
ATOM 4088 C C . ARG A 1 561 ? 29.385 14.665 -56.845 1.00 95.94 561 ARG A C 1
ATOM 4090 O O . ARG A 1 561 ? 29.685 15.267 -57.871 1.00 95.94 561 ARG A O 1
ATOM 4097 N N . LEU A 1 562 ? 30.219 13.832 -56.218 1.00 97.44 562 LEU A N 1
ATOM 4098 C CA . LEU A 1 562 ? 31.571 13.570 -56.705 1.00 97.44 562 LEU A CA 1
ATOM 4099 C C . LEU A 1 562 ? 31.548 12.949 -58.106 1.00 97.44 562 LEU A C 1
ATOM 4101 O O . LEU A 1 562 ? 32.282 13.419 -58.970 1.00 97.44 562 LEU A O 1
ATOM 4105 N N . GLN A 1 563 ? 30.658 11.986 -58.359 1.00 97.31 563 GLN A N 1
ATOM 4106 C CA . GLN A 1 563 ? 30.472 11.404 -59.693 1.00 97.31 563 GLN A CA 1
ATOM 4107 C C . GLN A 1 563 ? 30.127 12.471 -60.741 1.00 97.31 563 GLN A C 1
ATOM 4109 O O . GLN A 1 563 ? 30.756 12.517 -61.793 1.00 97.31 563 GLN A O 1
ATOM 4114 N N . GLY A 1 564 ? 29.211 13.398 -60.438 1.00 96.00 564 GLY A N 1
ATOM 4115 C CA . GLY A 1 564 ? 28.883 14.499 -61.354 1.00 96.00 564 GLY A CA 1
ATOM 4116 C C . GLY A 1 564 ? 30.070 15.429 -61.658 1.00 96.00 564 GLY A C 1
ATOM 4117 O O . GLY A 1 564 ? 30.230 15.902 -62.791 1.00 96.00 564 GLY A O 1
ATOM 4118 N N . VAL A 1 565 ? 30.937 15.670 -60.669 1.00 96.31 565 VAL A N 1
ATOM 4119 C CA . VAL A 1 565 ? 32.186 16.429 -60.854 1.00 96.31 565 VAL A CA 1
ATOM 4120 C C . VAL A 1 565 ? 33.179 15.649 -61.715 1.00 96.31 565 VAL A C 1
ATOM 4122 O O . VAL A 1 565 ? 33.752 16.214 -62.647 1.00 96.31 565 VAL A O 1
ATOM 4125 N N . GLU A 1 566 ? 33.370 14.361 -61.440 1.00 95.44 566 GLU A N 1
ATOM 4126 C CA . GLU A 1 566 ? 34.268 13.477 -62.191 1.00 95.44 566 GLU A CA 1
ATOM 4127 C C . GLU A 1 566 ? 33.837 13.340 -63.658 1.00 95.44 566 GLU A C 1
ATOM 4129 O O . GLU A 1 566 ? 34.669 13.490 -64.556 1.00 95.44 566 GLU A O 1
ATOM 4134 N N . ASP A 1 567 ? 32.539 13.183 -63.922 1.00 96.06 567 ASP A N 1
ATOM 4135 C CA . ASP A 1 567 ? 31.970 13.150 -65.274 1.00 96.06 567 ASP A CA 1
ATOM 4136 C C . ASP A 1 567 ? 32.198 14.471 -66.022 1.00 96.06 567 ASP A C 1
ATOM 4138 O O . ASP A 1 567 ? 32.536 14.492 -67.214 1.00 96.06 567 ASP A O 1
ATOM 4142 N N . THR A 1 568 ? 32.069 15.601 -65.323 1.00 94.06 568 THR A N 1
ATOM 4143 C CA . THR A 1 568 ? 32.356 16.929 -65.883 1.00 94.06 568 THR A CA 1
ATOM 4144 C C . THR A 1 568 ? 33.843 17.086 -66.208 1.00 94.06 568 THR A C 1
ATOM 4146 O O . THR A 1 568 ? 34.189 17.558 -67.295 1.00 94.06 568 THR A O 1
ATOM 4149 N N . ILE A 1 569 ? 34.737 16.635 -65.320 1.00 93.81 569 ILE A N 1
ATOM 4150 C CA . ILE A 1 569 ? 36.188 16.610 -65.557 1.00 93.81 569 ILE A CA 1
ATOM 4151 C C . ILE A 1 569 ? 36.531 15.704 -66.745 1.00 93.81 569 ILE A C 1
ATOM 4153 O O . ILE A 1 569 ? 37.397 16.059 -67.544 1.00 93.81 569 ILE A O 1
ATOM 4157 N N . HIS A 1 570 ? 35.865 14.560 -66.894 1.00 93.44 570 HIS A N 1
ATOM 4158 C CA . HIS A 1 570 ? 36.111 13.628 -67.990 1.00 93.44 570 HIS A CA 1
ATOM 4159 C C . HIS A 1 570 ? 35.658 14.204 -69.341 1.00 93.44 570 HIS A C 1
ATOM 4161 O O . HIS A 1 570 ? 36.425 14.235 -70.304 1.00 93.44 570 HIS A O 1
ATOM 4167 N N . THR A 1 571 ? 34.429 14.719 -69.411 1.00 92.69 571 THR A N 1
ATOM 4168 C CA . THR A 1 571 ? 33.836 15.244 -70.653 1.00 92.69 571 THR A CA 1
ATOM 4169 C C . THR A 1 571 ? 34.429 16.587 -71.086 1.00 92.69 571 THR A C 1
ATOM 4171 O O . THR A 1 571 ? 34.567 16.842 -72.283 1.00 92.69 571 THR A O 1
ATOM 4174 N N . ARG A 1 572 ? 34.817 17.447 -70.134 1.00 90.06 572 ARG A N 1
ATOM 4175 C CA . ARG A 1 572 ? 35.297 18.821 -70.382 1.00 90.06 572 ARG A CA 1
ATOM 4176 C C . ARG A 1 572 ? 36.721 19.055 -69.876 1.00 90.06 572 ARG A C 1
ATOM 4178 O O . ARG A 1 572 ? 37.107 20.180 -69.574 1.00 90.06 572 ARG A O 1
ATOM 4185 N N . GLY A 1 573 ? 37.544 18.010 -69.824 1.00 83.19 573 GLY A N 1
ATOM 4186 C CA . GLY A 1 573 ? 38.837 18.033 -69.129 1.00 83.19 573 GLY A CA 1
ATOM 4187 C C . GLY A 1 573 ? 39.837 19.106 -69.566 1.00 83.19 573 GLY A C 1
ATOM 4188 O O . GLY A 1 573 ? 40.657 19.526 -68.759 1.00 83.19 573 GLY A O 1
ATOM 4189 N N . ARG A 1 574 ? 39.780 19.618 -70.800 1.00 83.56 574 ARG A N 1
ATOM 4190 C CA . ARG A 1 574 ? 40.661 20.731 -71.212 1.00 83.56 574 ARG A CA 1
ATOM 4191 C C . ARG A 1 574 ? 40.254 22.085 -70.616 1.00 83.56 574 ARG A C 1
ATOM 4193 O O . ARG A 1 574 ? 41.075 22.993 -70.612 1.00 83.56 574 ARG A O 1
ATOM 4200 N N . MET A 1 575 ? 39.005 22.213 -70.167 1.00 87.56 575 MET A N 1
ATOM 4201 C CA . MET A 1 575 ? 38.416 23.448 -69.638 1.00 87.56 575 MET A CA 1
ATOM 4202 C C . MET A 1 575 ? 38.516 23.514 -68.113 1.00 87.56 575 MET A C 1
ATOM 4204 O O . MET A 1 575 ? 38.706 24.592 -67.573 1.00 87.56 575 MET A O 1
ATOM 4208 N N . ILE A 1 576 ? 38.439 22.370 -67.426 1.00 92.44 576 ILE A N 1
ATOM 4209 C CA . ILE A 1 576 ? 38.499 22.315 -65.959 1.00 92.44 576 ILE A CA 1
ATOM 4210 C C . ILE A 1 576 ? 39.931 22.537 -65.461 1.00 92.44 576 ILE A C 1
ATOM 4212 O O . ILE A 1 576 ? 40.877 21.960 -66.005 1.00 92.44 576 ILE A O 1
ATOM 4216 N N . GLY A 1 577 ? 40.096 23.328 -64.405 1.00 90.81 577 GLY A N 1
ATOM 4217 C CA . GLY A 1 577 ? 41.360 23.679 -63.768 1.00 90.81 577 GLY A CA 1
ATOM 4218 C C . GLY A 1 577 ? 41.878 22.639 -62.767 1.00 90.81 577 GLY A C 1
ATOM 4219 O O . GLY A 1 577 ? 41.287 21.582 -62.529 1.00 90.81 577 GLY A O 1
ATOM 4220 N N . VAL A 1 578 ? 43.048 22.913 -62.183 1.00 94.44 578 VAL A N 1
ATOM 4221 C CA . VAL A 1 578 ? 43.692 22.023 -61.194 1.00 94.44 578 VAL A CA 1
ATOM 4222 C C . VAL A 1 578 ? 42.950 22.050 -59.854 1.00 94.44 578 VAL A C 1
ATOM 4224 O O . VAL A 1 578 ? 42.840 21.014 -59.205 1.00 94.44 578 VAL A O 1
ATOM 4227 N N . THR A 1 579 ? 42.384 23.196 -59.460 1.00 94.75 579 THR A N 1
ATOM 4228 C CA . THR A 1 579 ? 41.679 23.365 -58.178 1.00 94.75 579 THR A CA 1
ATOM 4229 C C . THR A 1 579 ? 40.487 22.418 -58.042 1.00 94.75 579 THR A C 1
ATOM 4231 O O . THR A 1 579 ? 40.405 21.695 -57.050 1.00 94.75 579 THR A O 1
ATOM 4234 N N . ALA A 1 580 ? 39.610 22.352 -59.052 1.00 94.00 580 ALA A N 1
ATOM 4235 C CA . ALA A 1 580 ? 38.460 21.447 -59.051 1.00 94.00 580 ALA A CA 1
ATOM 4236 C C . ALA A 1 580 ? 38.885 19.968 -58.959 1.00 94.00 580 ALA A C 1
ATOM 4238 O O . ALA A 1 580 ? 38.294 19.200 -58.204 1.00 94.00 580 ALA A O 1
ATOM 4239 N N . ARG A 1 581 ? 39.969 19.577 -59.648 1.00 96.50 581 ARG A N 1
ATOM 4240 C CA . ARG A 1 581 ? 40.516 18.208 -59.581 1.00 96.50 581 ARG A CA 1
ATOM 4241 C C . ARG A 1 581 ? 41.087 17.860 -58.213 1.00 96.50 581 ARG A C 1
ATOM 4243 O O . ARG A 1 581 ? 40.825 16.774 -57.708 1.00 96.50 581 ARG A O 1
ATOM 4250 N N . SER A 1 582 ? 41.856 18.766 -57.614 1.00 96.94 582 SER A N 1
ATOM 4251 C CA . SER A 1 582 ? 42.414 18.557 -56.275 1.00 96.94 582 SER A CA 1
ATOM 4252 C C . SER A 1 582 ? 41.305 18.423 -55.232 1.00 96.94 582 SER A C 1
ATOM 4254 O O . SER A 1 582 ? 41.366 17.529 -54.394 1.00 96.94 582 SER A O 1
ATOM 4256 N N . LEU A 1 583 ? 40.261 19.257 -55.318 1.00 97.50 583 LEU A N 1
ATOM 4257 C CA . LEU A 1 583 ? 39.097 19.167 -54.433 1.00 97.50 583 LEU A CA 1
ATOM 4258 C C . LEU A 1 583 ? 38.316 17.862 -54.635 1.00 97.50 583 LEU A C 1
ATOM 4260 O O . LEU A 1 583 ? 37.947 17.239 -53.642 1.00 97.50 583 LEU A O 1
ATOM 4264 N N . ALA A 1 584 ? 38.122 17.412 -55.881 1.00 97.19 584 ALA A N 1
ATOM 4265 C CA . ALA A 1 584 ? 37.495 16.122 -56.180 1.00 97.19 584 ALA A CA 1
ATOM 4266 C C . ALA A 1 584 ? 38.300 14.947 -55.593 1.00 97.19 584 ALA A C 1
ATOM 4268 O O . ALA A 1 584 ? 37.739 14.083 -54.922 1.00 97.19 584 ALA A O 1
ATOM 4269 N N . GLN A 1 585 ? 39.629 14.963 -55.736 1.00 97.62 585 GLN A N 1
ATOM 4270 C CA . GLN A 1 585 ? 40.501 13.946 -55.143 1.00 97.62 585 GLN A CA 1
ATOM 4271 C C . GLN A 1 585 ? 40.420 13.942 -53.608 1.00 97.62 585 GLN A C 1
ATOM 4273 O O . GLN A 1 585 ? 40.320 12.877 -52.997 1.00 97.62 585 GLN A O 1
ATOM 4278 N N . SER A 1 586 ? 40.436 15.118 -52.972 1.00 97.75 586 SER A N 1
ATOM 4279 C CA . SER A 1 586 ? 40.268 15.229 -51.518 1.00 97.75 586 SER A CA 1
ATOM 4280 C C . SER A 1 586 ? 38.880 14.770 -51.056 1.00 97.75 586 SER A C 1
ATOM 4282 O O . SER A 1 586 ? 38.773 14.136 -50.008 1.00 97.75 586 SER A O 1
ATOM 4284 N N . ALA A 1 587 ? 37.823 15.035 -51.833 1.00 97.81 587 ALA A N 1
ATOM 4285 C CA . ALA A 1 587 ? 36.481 14.518 -51.561 1.00 97.81 587 ALA A CA 1
ATOM 4286 C C . ALA A 1 587 ? 36.446 12.981 -51.630 1.00 97.81 587 ALA A C 1
ATOM 4288 O O . ALA A 1 587 ? 35.895 12.341 -50.735 1.00 97.81 587 ALA A O 1
ATOM 4289 N N . GLY A 1 588 ? 37.094 12.385 -52.637 1.00 97.62 588 GLY A N 1
ATOM 4290 C CA . GLY A 1 588 ? 37.229 10.932 -52.774 1.00 97.62 588 GLY A CA 1
ATOM 4291 C C . GLY A 1 588 ? 37.984 10.283 -51.608 1.00 97.62 588 GLY A C 1
ATOM 4292 O O . GLY A 1 588 ? 37.562 9.243 -51.099 1.00 97.62 588 GLY A O 1
ATOM 4293 N N . GLN A 1 589 ? 39.054 10.920 -51.122 1.00 97.56 589 GLN A N 1
ATOM 4294 C CA . GLN A 1 589 ? 39.776 10.473 -49.924 1.00 97.56 589 GLN A CA 1
ATOM 4295 C C . GLN A 1 589 ? 38.884 10.509 -48.674 1.00 97.56 589 GLN A C 1
ATOM 4297 O O . GLN A 1 589 ? 38.786 9.508 -47.966 1.00 97.56 589 GLN A O 1
ATOM 4302 N N . ALA A 1 590 ? 38.171 11.617 -48.446 1.00 96.75 590 ALA A N 1
ATOM 4303 C CA . ALA A 1 590 ? 37.259 11.754 -47.310 1.00 96.75 590 ALA A CA 1
ATOM 4304 C C . ALA A 1 590 ? 36.097 10.736 -47.354 1.00 96.75 590 ALA A C 1
ATOM 4306 O O . ALA A 1 590 ? 35.723 10.192 -46.315 1.00 96.75 590 ALA A O 1
ATOM 4307 N N . LEU A 1 591 ? 35.570 10.409 -48.545 1.00 97.81 591 LEU A N 1
ATOM 4308 C CA . LEU A 1 591 ? 34.586 9.330 -48.729 1.00 97.81 591 LEU A CA 1
ATOM 4309 C C . LEU A 1 591 ? 35.143 7.960 -48.332 1.00 97.81 591 LEU A C 1
ATOM 4311 O O . LEU A 1 591 ? 34.459 7.187 -47.657 1.00 97.81 591 LEU A O 1
ATOM 4315 N N . ALA A 1 592 ? 36.364 7.641 -48.763 1.00 97.38 592 ALA A N 1
ATOM 4316 C CA . ALA A 1 592 ? 37.005 6.374 -48.431 1.00 97.38 592 ALA A CA 1
ATOM 4317 C C . ALA A 1 592 ? 37.236 6.244 -46.916 1.00 97.38 592 ALA A C 1
ATOM 4319 O O . ALA A 1 592 ? 36.958 5.191 -46.338 1.00 97.38 592 ALA A O 1
ATOM 4320 N N . ASP A 1 593 ? 37.665 7.327 -46.263 1.00 96.44 593 ASP A N 1
ATOM 4321 C CA . ASP A 1 593 ? 37.838 7.367 -44.811 1.00 96.44 593 ASP A CA 1
ATOM 4322 C C . ASP A 1 593 ? 36.520 7.206 -44.056 1.00 96.44 593 ASP A C 1
ATOM 4324 O O . ASP A 1 593 ? 36.445 6.390 -43.135 1.00 96.44 593 ASP A O 1
ATOM 4328 N N . ALA A 1 594 ? 35.470 7.917 -44.473 1.00 97.50 594 ALA A N 1
ATOM 4329 C CA . ALA A 1 594 ? 34.140 7.800 -43.885 1.00 97.50 594 ALA A CA 1
ATOM 4330 C C . ALA A 1 594 ? 33.601 6.362 -43.966 1.00 97.50 594 ALA A C 1
ATOM 4332 O O . ALA A 1 594 ? 33.116 5.830 -42.970 1.00 97.50 594 ALA A O 1
ATOM 4333 N N . ARG A 1 595 ? 33.752 5.691 -45.119 1.00 97.44 595 ARG A N 1
ATOM 4334 C CA . ARG A 1 595 ? 33.350 4.282 -45.293 1.00 97.44 595 ARG A CA 1
ATOM 4335 C C . ARG A 1 595 ? 34.143 3.340 -44.392 1.00 97.44 595 ARG A C 1
ATOM 4337 O O . ARG A 1 595 ? 33.563 2.452 -43.779 1.00 97.44 595 ARG A O 1
ATOM 4344 N N . ARG A 1 596 ? 35.457 3.547 -44.281 1.00 97.06 596 ARG A N 1
ATOM 4345 C CA . ARG A 1 596 ? 36.348 2.704 -43.470 1.00 97.06 596 ARG A CA 1
ATOM 4346 C C . ARG A 1 596 ? 36.001 2.735 -41.981 1.00 97.06 596 ARG A C 1
ATOM 4348 O O . ARG A 1 596 ? 36.182 1.731 -41.301 1.00 97.06 596 ARG A O 1
ATOM 4355 N N . ILE A 1 597 ? 35.552 3.880 -41.465 1.00 96.19 597 ILE A N 1
ATOM 4356 C CA . ILE A 1 597 ? 35.279 4.066 -40.029 1.00 96.19 597 ILE A CA 1
ATOM 4357 C C . ILE A 1 597 ? 33.786 4.021 -39.678 1.00 96.19 597 ILE A C 1
ATOM 4359 O O . ILE A 1 597 ? 33.451 4.186 -38.508 1.00 96.19 597 ILE A O 1
ATOM 4363 N N . ARG A 1 598 ? 32.907 3.770 -40.660 1.00 95.19 598 ARG A N 1
ATOM 4364 C CA . ARG A 1 598 ? 31.441 3.750 -40.524 1.00 95.19 598 ARG A CA 1
ATOM 4365 C C . ARG A 1 598 ? 30.964 2.946 -39.315 1.00 95.19 598 ARG A C 1
ATOM 4367 O O . ARG A 1 598 ? 30.270 3.496 -38.470 1.00 95.19 598 ARG A O 1
ATOM 4374 N N . ASP A 1 599 ? 31.372 1.684 -39.220 1.00 92.94 599 ASP A N 1
ATOM 4375 C CA . ASP A 1 599 ? 30.813 0.748 -38.233 1.00 92.94 599 ASP A CA 1
ATOM 4376 C C . ASP A 1 599 ? 31.474 0.854 -36.854 1.00 92.94 599 ASP A C 1
ATOM 4378 O O . ASP A 1 599 ? 30.900 0.443 -35.854 1.00 92.94 599 ASP A O 1
ATOM 4382 N N . THR A 1 600 ? 32.691 1.397 -36.781 1.00 91.94 600 THR A N 1
ATOM 4383 C CA . THR A 1 600 ? 33.459 1.481 -35.526 1.00 91.94 600 THR A CA 1
ATOM 4384 C C . THR A 1 600 ? 33.353 2.849 -34.868 1.00 91.94 600 THR A C 1
ATOM 4386 O O . THR A 1 600 ? 33.387 2.953 -33.646 1.00 91.94 600 THR A O 1
ATOM 4389 N N . ARG A 1 601 ? 33.256 3.917 -35.668 1.00 92.69 601 ARG A N 1
ATOM 4390 C CA . ARG A 1 601 ? 33.188 5.309 -35.208 1.00 92.69 601 ARG A CA 1
ATOM 4391 C C . ARG A 1 601 ? 32.197 6.098 -36.072 1.00 92.69 601 ARG A C 1
ATOM 4393 O O . ARG A 1 601 ? 32.608 7.005 -36.798 1.00 92.69 601 ARG A O 1
ATOM 4400 N N . PRO A 1 602 ? 30.888 5.801 -35.992 1.00 94.44 602 PRO A N 1
ATOM 4401 C CA . PRO A 1 602 ? 29.876 6.393 -36.871 1.00 94.44 602 PRO A CA 1
ATOM 4402 C C . PRO A 1 602 ? 29.781 7.921 -36.745 1.00 94.44 602 PRO A C 1
ATOM 4404 O O . PRO A 1 602 ? 29.568 8.609 -37.741 1.00 94.44 602 PRO A O 1
ATOM 4407 N N . LYS A 1 603 ? 30.027 8.487 -35.555 1.00 94.12 603 LYS A N 1
ATOM 4408 C CA . LYS A 1 603 ? 30.095 9.949 -35.353 1.00 94.12 603 LYS A CA 1
ATOM 4409 C C . LYS A 1 603 ? 31.249 10.587 -36.147 1.00 94.12 603 LYS A C 1
ATOM 4411 O O . LYS A 1 603 ? 31.068 11.632 -36.771 1.00 94.12 603 LYS A O 1
ATOM 4416 N N . ASP A 1 604 ? 32.420 9.948 -36.166 1.00 95.25 604 ASP A N 1
ATOM 4417 C CA . ASP A 1 604 ? 33.565 10.405 -36.965 1.00 95.25 604 ASP A CA 1
ATOM 4418 C C . ASP A 1 604 ? 33.330 10.164 -38.461 1.00 95.25 604 ASP A C 1
ATOM 4420 O O . ASP A 1 604 ? 33.656 11.021 -39.283 1.00 95.25 604 ASP A O 1
ATOM 4424 N N . ALA A 1 605 ? 32.712 9.032 -38.818 1.00 96.62 605 ALA A N 1
ATOM 4425 C CA . ALA A 1 605 ? 32.323 8.716 -40.190 1.00 96.62 605 ALA A CA 1
ATOM 4426 C C . ALA A 1 605 ? 31.377 9.775 -40.761 1.00 96.62 605 ALA A C 1
ATOM 4428 O O . ALA A 1 605 ? 31.544 10.203 -41.901 1.00 96.62 605 ALA A O 1
ATOM 4429 N N . PHE A 1 606 ? 30.421 10.244 -39.955 1.00 96.81 606 PHE A N 1
ATOM 4430 C CA . PHE A 1 606 ? 29.476 11.283 -40.350 1.00 96.81 606 PHE A CA 1
ATOM 4431 C C . PHE A 1 606 ? 30.193 12.598 -40.661 1.00 96.81 606 PHE A C 1
ATOM 4433 O O . PHE A 1 606 ? 29.956 13.192 -41.711 1.00 96.81 606 PHE A O 1
ATOM 4440 N N . ARG A 1 607 ? 31.136 13.019 -39.806 1.00 96.62 607 ARG A N 1
ATOM 4441 C CA . ARG A 1 607 ? 31.958 14.218 -40.044 1.00 96.62 607 ARG A CA 1
ATOM 4442 C C . ARG A 1 607 ? 32.803 14.089 -41.312 1.00 96.62 607 ARG A C 1
ATOM 4444 O O . ARG A 1 607 ? 32.845 15.023 -42.110 1.00 96.62 607 ARG A O 1
ATOM 4451 N N . ALA A 1 608 ? 33.428 12.931 -41.531 1.00 96.62 608 ALA A N 1
ATOM 4452 C CA . ALA A 1 608 ? 34.193 12.660 -42.748 1.00 96.62 608 ALA A CA 1
ATOM 4453 C C . ALA A 1 608 ? 33.297 12.667 -44.007 1.00 96.62 608 ALA A C 1
ATOM 4455 O O . ALA A 1 608 ? 33.676 13.233 -45.032 1.00 96.62 608 ALA A O 1
ATOM 4456 N N . ALA A 1 609 ? 32.074 12.131 -43.923 1.00 97.50 609 ALA A N 1
ATOM 4457 C CA . ALA A 1 609 ? 31.099 12.163 -45.014 1.00 97.50 609 ALA A CA 1
ATOM 4458 C C . ALA A 1 609 ? 30.599 13.592 -45.309 1.00 97.50 609 ALA A C 1
ATOM 4460 O O . ALA A 1 609 ? 30.496 13.982 -46.473 1.00 97.50 609 ALA A O 1
ATOM 4461 N N . GLN A 1 610 ? 30.347 14.407 -44.279 1.00 97.38 610 GLN A N 1
ATOM 4462 C CA . GLN A 1 610 ? 30.004 15.826 -44.441 1.00 97.38 610 GLN A CA 1
ATOM 4463 C C . GLN A 1 610 ? 31.145 16.613 -45.095 1.00 97.38 610 GLN A C 1
ATOM 4465 O O . GLN A 1 610 ? 30.909 17.405 -46.011 1.00 97.38 610 GLN A O 1
ATOM 4470 N N . GLN A 1 611 ? 32.387 16.366 -44.667 1.00 97.62 611 GLN A N 1
ATOM 4471 C CA . GLN A 1 611 ? 33.573 16.957 -45.281 1.00 97.62 611 GLN A CA 1
ATOM 4472 C C . GLN A 1 611 ? 33.674 16.575 -46.762 1.00 97.62 611 GLN A C 1
ATOM 4474 O O . GLN A 1 611 ? 33.931 17.441 -47.598 1.00 97.62 611 GLN A O 1
ATOM 4479 N N . ALA A 1 612 ? 33.417 15.310 -47.102 1.00 97.81 612 ALA A N 1
ATOM 4480 C CA . ALA A 1 612 ? 33.388 14.862 -48.486 1.00 97.81 612 ALA A CA 1
ATOM 4481 C C . ALA A 1 612 ? 32.307 15.570 -49.320 1.00 97.81 612 ALA A C 1
ATOM 4483 O O . ALA A 1 612 ? 32.611 16.045 -50.414 1.00 97.81 612 ALA A O 1
ATOM 4484 N N . SER A 1 613 ? 31.079 15.709 -48.800 1.00 96.81 613 SER A N 1
ATOM 4485 C CA . SER A 1 613 ? 29.993 16.433 -49.488 1.00 96.81 613 SER A CA 1
ATOM 4486 C C . SER A 1 613 ? 30.353 17.909 -49.726 1.00 96.81 613 SER A C 1
ATOM 4488 O O . SER A 1 613 ? 30.153 18.435 -50.826 1.00 96.81 613 SER A O 1
ATOM 4490 N N . SER A 1 614 ? 30.968 18.575 -48.740 1.00 97.81 614 SER A N 1
ATOM 4491 C CA . SER A 1 614 ? 31.438 19.962 -48.876 1.00 97.81 614 SER A CA 1
ATOM 4492 C C . SER A 1 614 ? 32.544 20.104 -49.928 1.00 97.81 614 SER A C 1
ATOM 4494 O O . SER A 1 614 ? 32.471 20.991 -50.780 1.00 97.81 614 SER A O 1
ATOM 4496 N N . LEU A 1 615 ? 33.544 19.214 -49.921 1.00 98.12 615 LEU A N 1
ATOM 4497 C CA . LEU A 1 615 ? 34.625 19.211 -50.913 1.00 98.12 615 LEU A CA 1
ATOM 4498 C C . LEU A 1 615 ? 34.102 18.929 -52.327 1.00 98.12 615 LEU A C 1
ATOM 4500 O O . LEU A 1 615 ? 34.508 19.619 -53.260 1.00 98.12 615 LEU A O 1
ATOM 4504 N N . ALA A 1 616 ? 33.172 17.981 -52.481 1.00 97.12 616 ALA A N 1
ATOM 4505 C CA . ALA A 1 616 ? 32.535 17.678 -53.762 1.00 97.12 616 ALA A CA 1
ATOM 4506 C C . ALA A 1 616 ? 31.714 18.866 -54.287 1.00 97.12 616 ALA A C 1
ATOM 4508 O O . ALA A 1 616 ? 31.786 19.188 -55.469 1.00 97.12 616 ALA A O 1
ATOM 4509 N N . SER A 1 617 ? 30.993 19.569 -53.409 1.00 97.19 617 SER A N 1
ATOM 4510 C CA . SER A 1 617 ? 30.218 20.761 -53.785 1.00 97.19 617 SER A CA 1
ATOM 4511 C C . SER A 1 617 ? 31.128 21.900 -54.251 1.00 97.19 617 SER A C 1
ATOM 4513 O O . SER A 1 617 ? 30.922 22.449 -55.328 1.00 97.19 617 SER A O 1
ATOM 4515 N N . ARG A 1 618 ? 32.209 22.179 -53.511 1.00 97.75 618 ARG A N 1
ATOM 4516 C CA . ARG A 1 618 ? 33.219 23.171 -53.919 1.00 97.75 618 ARG A CA 1
ATOM 4517 C C . ARG A 1 618 ? 33.924 22.781 -55.218 1.00 97.75 618 ARG A C 1
ATOM 4519 O O . ARG A 1 618 ? 34.262 23.645 -56.020 1.00 97.75 618 ARG A O 1
ATOM 4526 N N . ALA A 1 619 ? 34.168 21.489 -55.432 1.00 97.19 619 ALA A N 1
ATOM 4527 C CA . ALA A 1 619 ? 34.733 20.999 -56.684 1.00 97.19 619 ALA A CA 1
ATOM 4528 C C . ALA A 1 619 ? 33.771 21.224 -57.864 1.00 97.19 619 ALA A C 1
ATOM 4530 O O . ALA A 1 619 ? 34.226 21.625 -58.932 1.00 97.19 619 ALA A O 1
ATOM 4531 N N . ALA A 1 620 ? 32.463 21.022 -57.661 1.00 96.19 620 ALA A N 1
ATOM 4532 C CA . ALA A 1 620 ? 31.429 21.299 -58.659 1.00 96.19 620 ALA A CA 1
ATOM 4533 C C . ALA A 1 620 ? 31.326 22.793 -58.993 1.00 96.19 620 ALA A C 1
ATOM 4535 O O . ALA A 1 620 ? 31.300 23.145 -60.169 1.00 96.19 620 ALA A O 1
ATOM 4536 N N . GLU A 1 621 ? 31.332 23.661 -57.978 1.00 96.69 621 GLU A N 1
ATOM 4537 C CA . GLU A 1 621 ? 31.331 25.121 -58.145 1.00 96.69 621 GLU A CA 1
ATOM 4538 C C . GLU A 1 621 ? 32.542 25.586 -58.962 1.00 96.69 621 GLU A C 1
ATOM 4540 O O . GLU A 1 621 ? 32.380 26.236 -59.990 1.00 96.69 621 GLU A O 1
ATOM 4545 N N . HIS A 1 622 ? 33.754 25.167 -58.582 1.00 96.62 622 HIS A N 1
ATOM 4546 C CA . HIS A 1 622 ? 34.960 25.516 -59.335 1.00 96.62 622 HIS A CA 1
ATOM 4547 C C . HIS A 1 622 ? 34.962 24.942 -60.756 1.00 96.62 622 HIS A C 1
ATOM 4549 O O . HIS A 1 622 ? 35.411 25.613 -61.681 1.00 96.62 622 HIS A O 1
ATOM 4555 N N . ALA A 1 623 ? 34.455 23.721 -60.953 1.00 94.56 623 ALA A N 1
ATOM 4556 C CA . ALA A 1 623 ? 34.329 23.147 -62.289 1.00 94.56 623 ALA A CA 1
ATOM 4557 C C . ALA A 1 623 ? 33.365 23.962 -63.169 1.00 94.56 623 ALA A C 1
ATOM 4559 O O . ALA A 1 623 ? 33.628 24.139 -64.358 1.00 94.56 623 ALA A O 1
ATOM 4560 N N . GLN A 1 624 ? 32.278 24.478 -62.593 1.00 94.19 624 GLN A N 1
ATOM 4561 C CA . GLN A 1 624 ? 31.332 25.344 -63.290 1.00 94.19 624 GLN A CA 1
ATOM 4562 C C . GLN A 1 624 ? 31.952 26.712 -63.618 1.00 94.19 624 GLN A C 1
ATOM 4564 O O . GLN A 1 624 ? 31.877 27.150 -64.766 1.00 94.19 624 GLN A O 1
ATOM 4569 N N . ASP A 1 625 ? 32.641 27.335 -62.659 1.00 94.50 625 ASP A N 1
ATOM 4570 C CA . ASP A 1 625 ? 33.352 28.602 -62.863 1.00 94.50 625 ASP A CA 1
ATOM 4571 C C . ASP A 1 625 ? 34.405 28.500 -63.978 1.00 94.50 625 ASP A C 1
ATOM 4573 O O . ASP A 1 625 ? 34.522 29.403 -64.812 1.00 94.50 625 ASP A O 1
ATOM 4577 N N . ASP A 1 626 ? 35.149 27.389 -64.021 1.00 93.88 626 ASP A N 1
ATOM 4578 C CA . ASP A 1 626 ? 36.148 27.106 -65.054 1.00 93.88 626 ASP A CA 1
ATOM 4579 C C . ASP A 1 626 ? 35.502 26.983 -66.449 1.00 93.88 626 ASP A C 1
ATOM 4581 O O . ASP A 1 626 ? 36.029 27.511 -67.434 1.00 93.88 626 ASP A O 1
ATOM 4585 N N . ILE A 1 627 ? 34.335 26.331 -66.549 1.00 92.75 627 ILE A N 1
ATOM 4586 C CA . ILE A 1 627 ? 33.555 26.248 -67.796 1.00 92.75 627 ILE A CA 1
ATOM 4587 C C . ILE A 1 627 ? 33.101 27.645 -68.235 1.00 92.75 627 ILE A C 1
ATOM 4589 O O . ILE A 1 627 ? 33.245 28.006 -69.407 1.00 92.75 627 ILE A O 1
ATOM 4593 N N . ASP A 1 628 ? 32.583 28.449 -67.309 1.00 91.81 628 ASP A N 1
ATOM 4594 C CA . ASP A 1 628 ? 32.047 29.778 -67.605 1.00 91.81 628 ASP A CA 1
ATOM 4595 C C . ASP A 1 628 ? 33.149 30.780 -67.980 1.00 91.81 628 ASP A C 1
ATOM 4597 O O . ASP A 1 628 ? 32.978 31.605 -68.883 1.00 91.81 628 ASP A O 1
ATOM 4601 N N . ASP A 1 629 ? 34.313 30.718 -67.336 1.00 90.19 629 ASP A N 1
ATOM 4602 C CA . ASP A 1 629 ? 35.497 31.490 -67.718 1.00 90.19 629 ASP A CA 1
ATOM 4603 C C . ASP A 1 629 ? 36.061 31.052 -69.082 1.00 90.19 629 ASP A C 1
ATOM 4605 O O . ASP A 1 629 ? 36.323 31.909 -69.934 1.00 90.19 629 ASP A O 1
ATOM 4609 N N . TYR A 1 630 ? 36.156 29.746 -69.355 1.00 88.88 630 TYR A N 1
ATOM 4610 C CA . TYR A 1 630 ? 36.574 29.239 -70.665 1.00 88.88 630 TYR A CA 1
ATOM 4611 C C . TYR A 1 630 ? 35.647 29.726 -71.791 1.00 88.88 630 TYR A C 1
ATOM 4613 O O . TYR A 1 630 ? 36.129 30.213 -72.823 1.00 88.88 630 TYR A O 1
ATOM 4621 N N . ASN A 1 631 ? 34.328 29.659 -71.571 1.00 87.56 631 ASN A N 1
ATOM 4622 C CA . ASN A 1 631 ? 33.310 30.142 -72.505 1.00 87.56 631 ASN A CA 1
ATOM 4623 C C . ASN A 1 631 ? 33.412 31.660 -72.721 1.00 87.56 631 ASN A C 1
ATOM 4625 O O . ASN A 1 631 ? 33.402 32.117 -73.865 1.00 87.56 631 ASN A O 1
ATOM 4629 N N . ARG A 1 632 ? 33.580 32.456 -71.652 1.00 85.56 632 ARG A N 1
ATOM 4630 C CA . ARG A 1 632 ? 33.769 33.918 -71.746 1.00 85.56 632 ARG A CA 1
ATOM 4631 C C . ARG A 1 632 ? 35.024 34.297 -72.536 1.00 85.56 632 ARG A C 1
ATOM 4633 O O . ARG A 1 632 ? 34.972 35.220 -73.347 1.00 85.56 632 ARG A O 1
ATOM 4640 N N . ARG A 1 633 ? 36.140 33.583 -72.343 1.00 81.00 633 ARG A N 1
ATOM 4641 C CA . ARG A 1 633 ? 37.394 33.827 -73.080 1.00 81.00 633 ARG A CA 1
ATOM 4642 C C . ARG A 1 633 ? 37.275 33.470 -74.562 1.00 81.00 633 ARG A C 1
ATOM 4644 O O . ARG A 1 633 ? 37.756 34.235 -75.393 1.00 81.00 633 ARG A O 1
ATOM 4651 N N . HIS A 1 634 ? 36.592 32.376 -74.906 1.00 74.94 634 HIS A N 1
ATOM 4652 C CA . HIS A 1 634 ? 36.378 31.983 -76.306 1.00 74.94 634 HIS A CA 1
ATOM 4653 C C . HIS A 1 634 ? 35.340 32.848 -77.041 1.00 74.94 634 HIS A C 1
ATOM 4655 O O . HIS A 1 634 ? 35.486 33.060 -78.242 1.00 74.94 634 HIS A O 1
ATOM 4661 N N . ASN A 1 635 ? 34.354 33.424 -76.343 1.00 65.69 635 ASN A N 1
ATOM 4662 C CA . ASN A 1 635 ? 33.403 34.373 -76.943 1.00 65.69 635 ASN A CA 1
ATOM 4663 C C . ASN A 1 635 ? 33.958 35.805 -77.108 1.00 65.69 635 ASN A C 1
ATOM 4665 O O . ASN A 1 635 ? 33.330 36.629 -77.766 1.00 65.69 635 ASN A O 1
ATOM 4669 N N . SER A 1 636 ? 35.130 36.117 -76.545 1.00 55.62 636 SER A N 1
ATOM 4670 C CA . SER A 1 636 ? 35.745 37.457 -76.586 1.00 55.62 636 SER A CA 1
ATOM 4671 C C . SER A 1 636 ? 36.597 37.718 -77.848 1.00 55.62 636 SER A C 1
ATOM 4673 O O . SER A 1 636 ? 36.922 38.860 -78.164 1.00 55.62 636 SER A O 1
ATOM 4675 N N . THR A 1 637 ? 36.940 36.685 -78.630 1.00 48.88 637 THR A N 1
ATOM 4676 C CA . THR A 1 637 ? 37.787 36.816 -79.842 1.00 48.88 637 THR A CA 1
ATOM 4677 C C . THR A 1 637 ? 36.987 36.974 -81.152 1.00 48.88 637 THR A C 1
ATOM 4679 O O . THR A 1 637 ? 37.567 37.099 -82.227 1.00 48.88 637 THR A O 1
ATOM 4682 N N . GLY A 1 638 ? 35.654 37.046 -81.087 1.00 48.31 638 GLY A N 1
ATOM 4683 C CA . GLY A 1 638 ? 34.770 37.297 -82.233 1.00 48.31 638 GLY A CA 1
ATOM 4684 C C . GLY A 1 638 ? 34.261 38.738 -82.292 1.00 48.31 638 GLY A C 1
ATOM 4685 O O . GLY A 1 638 ? 33.086 38.991 -82.043 1.00 48.31 638 GLY A O 1
ATOM 4686 N N . GLY A 1 639 ? 35.127 39.699 -82.619 1.00 46.00 639 GLY A N 1
ATOM 4687 C CA . GLY A 1 639 ? 34.696 41.053 -82.971 1.00 46.00 639 GLY A CA 1
ATOM 4688 C C . GLY A 1 639 ? 34.098 41.087 -84.381 1.00 46.00 639 GLY A C 1
ATOM 4689 O O . GLY A 1 639 ? 34.827 40.912 -85.352 1.00 46.00 639 GLY A O 1
ATOM 4690 N N . GLY A 1 640 ? 32.790 41.340 -84.508 1.00 40.75 640 GLY A N 1
ATOM 4691 C CA . GLY A 1 640 ? 32.157 41.564 -85.812 1.00 40.75 640 GLY A CA 1
ATOM 4692 C C . GLY A 1 640 ? 30.626 41.579 -85.803 1.00 40.75 640 GLY A C 1
ATOM 4693 O O . GLY A 1 640 ? 30.010 40.545 -85.993 1.00 40.75 640 GLY A O 1
ATOM 4694 N N . SER A 1 641 ? 30.058 42.774 -85.602 1.00 43.59 641 SER A N 1
ATOM 4695 C CA . SER A 1 641 ? 28.756 43.296 -86.067 1.00 43.59 641 SER A CA 1
ATOM 4696 C C . SER A 1 641 ? 27.648 42.317 -86.505 1.00 43.59 641 SER A C 1
ATOM 4698 O O . SER A 1 641 ? 27.778 41.634 -87.517 1.00 43.59 641 SER A O 1
ATOM 4700 N N . GLY A 1 642 ? 26.475 42.416 -85.870 1.00 40.38 642 GLY A N 1
ATOM 4701 C CA . GLY A 1 642 ? 25.211 42.023 -86.500 1.00 40.38 642 GLY A CA 1
ATOM 4702 C C . GLY A 1 642 ? 24.221 41.355 -85.555 1.00 40.38 642 GLY A C 1
ATOM 4703 O O . GLY A 1 642 ? 24.514 40.342 -84.940 1.00 40.38 642 GLY A O 1
ATOM 4704 N N . ALA A 1 643 ? 23.039 41.953 -85.458 1.00 48.56 643 ALA A N 1
ATOM 4705 C CA . ALA A 1 643 ? 21.867 41.489 -84.732 1.00 48.56 643 ALA A CA 1
ATOM 4706 C C . ALA A 1 643 ? 21.597 39.969 -84.805 1.00 48.56 643 ALA A C 1
ATOM 4708 O O . ALA A 1 643 ? 21.589 39.387 -85.886 1.00 48.56 643 ALA A O 1
ATOM 4709 N N . GLY A 1 644 ? 21.227 39.385 -83.658 1.00 45.34 644 GLY A N 1
ATOM 4710 C CA . GLY A 1 644 ? 20.484 38.123 -83.586 1.00 45.34 644 GLY A CA 1
ATOM 4711 C C . GLY A 1 644 ? 21.199 36.983 -82.861 1.00 45.34 644 GLY A C 1
ATOM 4712 O O . GLY A 1 644 ? 21.920 36.214 -83.478 1.00 45.34 644 GLY A O 1
ATOM 4713 N N . SER A 1 645 ? 20.919 36.820 -81.565 1.00 40.22 645 SER A N 1
ATOM 4714 C CA . SER A 1 645 ? 20.965 35.515 -80.886 1.00 40.22 645 SER A CA 1
ATOM 4715 C C . SER A 1 645 ? 20.213 35.604 -79.556 1.00 40.22 645 SER A C 1
ATOM 4717 O O . SER A 1 645 ? 20.796 35.731 -78.480 1.00 40.22 645 SER A O 1
ATOM 4719 N N . MET A 1 646 ? 18.884 35.554 -79.649 1.00 49.50 646 MET A N 1
ATOM 4720 C CA . MET A 1 646 ? 18.074 34.982 -78.579 1.00 49.50 646 MET A CA 1
ATOM 4721 C C . MET A 1 646 ? 18.361 33.474 -78.489 1.00 49.50 646 MET A C 1
ATOM 4723 O O . MET A 1 646 ? 18.585 32.829 -79.508 1.00 49.50 646 MET A O 1
ATOM 4727 N N . VAL A 1 647 ? 18.218 32.936 -77.275 1.00 50.53 647 VAL A N 1
ATOM 4728 C CA . VAL A 1 647 ? 18.075 31.508 -76.940 1.00 50.53 647 VAL A CA 1
ATOM 4729 C C . VAL A 1 647 ? 19.354 30.668 -77.019 1.00 50.53 647 VAL A C 1
ATOM 4731 O O . VAL A 1 647 ? 19.663 30.093 -78.051 1.00 50.53 647 VAL A O 1
ATOM 4734 N N . THR A 1 648 ? 20.040 30.516 -75.879 1.00 44.59 648 THR A N 1
ATOM 4735 C CA . THR A 1 648 ? 20.515 29.230 -75.309 1.00 44.59 648 THR A CA 1
ATOM 4736 C C . THR A 1 648 ? 21.023 29.526 -73.893 1.00 44.59 648 THR A C 1
ATOM 4738 O O . THR A 1 648 ? 22.070 30.143 -73.729 1.00 44.59 648 THR A O 1
ATOM 4741 N N . GLY A 1 649 ? 20.255 29.159 -72.865 1.00 39.31 649 GLY A N 1
ATOM 4742 C CA . GLY A 1 649 ? 20.608 29.437 -71.464 1.00 39.31 649 GLY A CA 1
ATOM 4743 C C . GLY A 1 649 ? 19.427 29.514 -70.493 1.00 39.31 649 GLY A C 1
ATOM 4744 O O . GLY A 1 649 ? 19.546 30.096 -69.424 1.00 39.31 649 GLY A O 1
ATOM 4745 N N . ILE A 1 650 ? 18.270 28.964 -70.861 1.00 45.91 650 ILE A N 1
ATOM 4746 C CA . ILE A 1 650 ? 17.233 28.556 -69.911 1.00 45.91 650 ILE A CA 1
ATOM 4747 C C . ILE A 1 650 ? 17.189 27.033 -70.012 1.00 45.91 650 ILE A C 1
ATOM 4749 O O . ILE A 1 650 ? 17.279 26.493 -71.112 1.00 45.91 650 ILE A O 1
ATOM 4753 N N . VAL A 1 651 ? 17.046 26.377 -68.861 1.00 43.78 651 VAL A N 1
ATOM 4754 C CA . VAL A 1 651 ? 17.081 24.922 -68.627 1.00 43.78 651 VAL A CA 1
ATOM 4755 C C . VAL A 1 651 ? 18.484 24.353 -68.394 1.00 43.78 651 VAL A C 1
ATOM 4757 O O . VAL A 1 651 ? 19.044 23.674 -69.240 1.00 43.78 651 VAL A O 1
ATOM 4760 N N . LEU A 1 652 ? 19.017 24.608 -67.196 1.00 39.69 652 LEU A N 1
ATOM 4761 C CA . LEU A 1 652 ? 19.617 23.586 -66.314 1.00 39.69 652 LEU A CA 1
ATOM 4762 C C . LEU A 1 652 ? 19.621 24.049 -64.833 1.00 39.69 652 LEU A C 1
ATOM 4764 O O . LEU A 1 652 ? 20.399 23.572 -64.019 1.00 39.69 652 LEU A O 1
ATOM 4768 N N . GLY A 1 653 ? 18.721 24.970 -64.461 1.00 39.06 653 GLY A N 1
ATOM 4769 C CA . GLY A 1 653 ? 18.523 25.421 -63.074 1.00 39.06 653 GLY A CA 1
ATOM 4770 C C . GLY A 1 653 ? 17.414 24.676 -62.320 1.00 39.06 653 GLY A C 1
ATOM 4771 O O . GLY A 1 653 ? 17.115 25.019 -61.185 1.00 39.06 653 GLY A O 1
ATOM 4772 N N . SER A 1 654 ? 16.783 23.675 -62.940 1.00 39.47 654 SER A N 1
ATOM 4773 C CA . SER A 1 654 ? 15.627 22.945 -62.392 1.00 39.47 654 SER A CA 1
ATOM 4774 C C . SER A 1 654 ? 15.860 21.435 -62.241 1.00 39.47 654 SER A C 1
ATOM 4776 O O . SER A 1 654 ? 14.912 20.680 -62.053 1.00 39.47 654 SER A O 1
ATOM 4778 N N . LEU A 1 655 ? 17.119 20.986 -62.304 1.00 39.53 655 LEU A N 1
ATOM 4779 C CA . LEU A 1 655 ? 17.513 19.575 -62.151 1.00 39.53 655 LEU A CA 1
ATOM 4780 C C . LEU A 1 655 ? 18.598 19.344 -61.079 1.00 39.53 655 LEU A C 1
ATOM 4782 O O . LEU A 1 655 ? 19.070 18.225 -60.919 1.00 39.53 655 LEU A O 1
ATOM 4786 N N . LEU A 1 656 ? 18.945 20.377 -60.300 1.00 39.47 656 LEU A N 1
ATOM 4787 C CA . LEU A 1 656 ? 19.871 20.301 -59.158 1.00 39.47 656 LEU A CA 1
ATOM 4788 C C . LEU A 1 656 ? 19.209 20.750 -57.842 1.00 39.47 656 LEU A C 1
ATOM 4790 O O . LEU A 1 656 ? 19.843 21.309 -56.956 1.00 39.47 656 LEU A O 1
ATOM 4794 N N . SER A 1 657 ? 17.908 20.514 -57.703 1.00 39.75 657 SER A N 1
ATOM 4795 C CA . SER A 1 657 ? 17.227 20.515 -56.409 1.00 39.75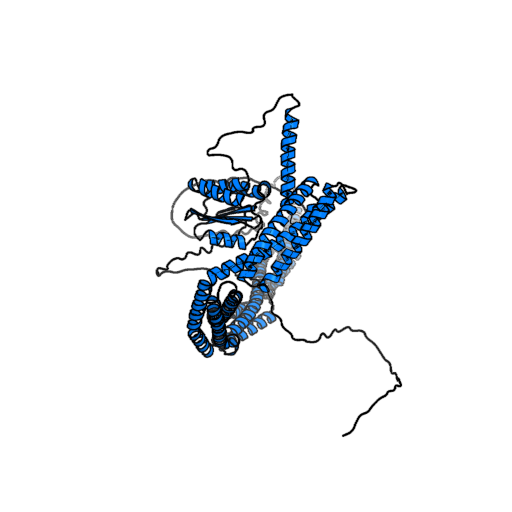 657 SER A CA 1
ATOM 4796 C C . SER A 1 657 ? 16.712 19.102 -56.181 1.00 39.75 657 SER A C 1
ATOM 4798 O O . SER A 1 657 ? 15.559 18.782 -56.468 1.00 39.75 657 SER A O 1
ATOM 4800 N N . GLY A 1 658 ? 17.614 18.226 -55.742 1.00 38.88 658 GLY A N 1
ATOM 4801 C CA . GLY A 1 658 ? 17.271 16.883 -55.305 1.00 38.88 658 GLY A CA 1
ATOM 4802 C C . GLY A 1 658 ? 16.346 16.948 -54.093 1.00 38.88 658 GLY A C 1
ATOM 4803 O O . GLY A 1 658 ? 16.803 17.050 -52.960 1.00 38.88 658 GLY A O 1
ATOM 4804 N N . HIS A 1 659 ? 15.042 16.878 -54.338 1.00 39.34 659 HIS A N 1
ATOM 4805 C CA . HIS A 1 659 ? 14.098 16.272 -53.411 1.00 39.34 659 HIS A CA 1
ATOM 4806 C C . HIS A 1 659 ? 13.834 14.861 -53.929 1.00 39.34 659 HIS A C 1
ATOM 4808 O O . HIS A 1 659 ? 13.078 14.651 -54.875 1.00 39.34 659 HIS A O 1
ATOM 4814 N N . GLY A 1 660 ? 14.545 13.898 -53.346 1.00 36.12 660 GLY A N 1
ATOM 4815 C CA . GLY A 1 660 ? 14.305 12.484 -53.573 1.00 36.12 660 GLY A CA 1
ATOM 4816 C C . GLY A 1 660 ? 12.950 12.093 -52.995 1.00 36.12 660 GLY A C 1
ATOM 4817 O O . GLY A 1 660 ? 12.801 11.982 -51.784 1.00 36.12 660 GLY A O 1
ATOM 4818 N N . GLY A 1 661 ? 11.981 11.868 -53.876 1.00 33.38 661 GLY A N 1
ATOM 4819 C CA . GLY A 1 661 ? 10.804 11.052 -53.617 1.00 33.38 661 GLY A CA 1
ATOM 4820 C C . GLY A 1 661 ? 10.848 9.873 -54.578 1.00 33.38 661 GLY A C 1
ATOM 4821 O O . GLY A 1 661 ? 10.528 10.019 -55.753 1.00 33.38 661 GLY A O 1
ATOM 4822 N N . PHE A 1 662 ? 11.314 8.723 -54.096 1.00 35.50 662 PHE A N 1
ATOM 4823 C CA . PHE A 1 662 ? 11.228 7.461 -54.821 1.00 35.50 662 PHE A CA 1
ATOM 4824 C C . PHE A 1 662 ? 9.752 7.084 -55.000 1.00 35.50 662 PHE A C 1
ATOM 4826 O O . PHE A 1 662 ? 9.029 6.921 -54.022 1.00 35.50 662 PHE A O 1
ATOM 4833 N N . GLY A 1 663 ? 9.325 6.927 -56.252 1.00 34.31 663 GLY A N 1
ATOM 4834 C CA . GLY A 1 663 ? 8.003 6.437 -56.621 1.00 34.31 663 GLY A CA 1
ATOM 4835 C C . GLY A 1 663 ? 8.053 5.725 -57.970 1.00 34.31 663 GLY A C 1
ATOM 4836 O O . GLY A 1 663 ? 8.124 6.360 -59.016 1.00 34.31 663 GLY A O 1
ATOM 4837 N N . GLY A 1 664 ? 8.025 4.396 -57.924 1.00 36.09 664 GLY A N 1
ATOM 4838 C CA . GLY A 1 664 ? 7.877 3.472 -59.051 1.00 36.09 664 GLY A CA 1
ATOM 4839 C C . GLY A 1 664 ? 8.234 2.071 -58.555 1.00 36.09 664 GLY A C 1
ATOM 4840 O O . GLY A 1 664 ? 9.236 1.917 -57.873 1.00 36.09 664 GLY A O 1
ATOM 4841 N N . GLY A 1 665 ? 7.490 0.997 -58.781 1.00 33.56 665 GLY A N 1
ATOM 4842 C CA . GLY A 1 665 ? 6.264 0.728 -59.522 1.00 33.56 665 GLY A CA 1
ATOM 4843 C C . GLY A 1 665 ? 6.137 -0.804 -59.647 1.00 33.56 665 GLY A C 1
ATOM 4844 O O . GLY A 1 665 ? 7.116 -1.507 -59.413 1.00 33.56 665 GLY A O 1
ATOM 4845 N N . PHE A 1 666 ? 4.959 -1.265 -60.085 1.00 32.00 666 PHE A N 1
ATOM 4846 C CA . PHE A 1 666 ? 4.550 -2.626 -60.499 1.00 32.00 666 PHE A CA 1
ATOM 4847 C C . PHE A 1 666 ? 3.789 -3.516 -59.503 1.00 32.00 666 PHE A C 1
ATOM 4849 O O . PHE A 1 666 ? 4.350 -4.031 -58.544 1.00 32.00 666 PHE A O 1
ATOM 4856 N N . GLY A 1 667 ? 2.545 -3.844 -59.891 1.00 30.06 667 GLY A N 1
ATOM 4857 C CA . GLY A 1 667 ? 1.983 -5.183 -59.683 1.00 30.06 667 GLY A CA 1
ATOM 4858 C C . GLY A 1 667 ? 0.472 -5.274 -59.436 1.00 30.06 667 GLY A C 1
ATOM 4859 O O . GLY A 1 667 ? 0.056 -5.300 -58.293 1.00 30.06 667 GLY A O 1
ATOM 4860 N N . GLY A 1 668 ? -0.316 -5.435 -60.508 1.00 30.66 668 GLY A N 1
ATOM 4861 C CA . GLY A 1 668 ? -1.388 -6.447 -60.576 1.00 30.66 668 GLY A CA 1
ATOM 4862 C C . GLY A 1 668 ? -2.723 -6.241 -59.838 1.00 30.66 668 GLY A C 1
ATOM 4863 O O . GLY A 1 668 ? -2.842 -6.570 -58.673 1.00 30.66 668 GLY A O 1
ATOM 4864 N N . GLY A 1 669 ? -3.766 -5.904 -60.609 1.00 32.59 669 GLY A N 1
ATOM 4865 C CA . GLY A 1 669 ? -5.006 -6.697 -60.702 1.00 32.59 669 GLY A CA 1
ATOM 4866 C C . GLY A 1 669 ? -6.048 -6.681 -59.568 1.00 32.59 669 GLY A C 1
ATOM 4867 O O . GLY A 1 669 ? -5.848 -7.282 -58.527 1.00 32.59 669 GLY A O 1
ATOM 4868 N N . GLY A 1 670 ? -7.260 -6.222 -59.916 1.00 30.27 670 GLY A N 1
ATOM 4869 C CA . GLY A 1 670 ? -8.509 -6.926 -59.580 1.00 30.27 670 GLY A CA 1
ATOM 4870 C C . GLY A 1 670 ? -9.388 -6.360 -58.455 1.00 30.27 670 GLY A C 1
ATOM 4871 O O . GLY A 1 670 ? -8.949 -6.281 -57.320 1.00 30.27 670 GLY A O 1
ATOM 4872 N N . PHE A 1 671 ? -10.672 -6.143 -58.802 1.00 30.03 671 PHE A N 1
ATOM 4873 C CA . PHE A 1 671 ? -11.861 -5.960 -57.934 1.00 30.03 671 PHE A CA 1
ATOM 4874 C C . PHE A 1 671 ? -11.876 -4.678 -57.067 1.00 30.03 671 PHE A C 1
ATOM 4876 O O . PHE A 1 671 ? -10.872 -4.296 -56.500 1.00 30.03 671 PHE A O 1
ATOM 4883 N N . GLY A 1 672 ? -12.950 -3.906 -56.890 1.00 30.98 672 GLY A N 1
ATOM 4884 C CA . GLY A 1 672 ? -14.374 -4.026 -57.195 1.00 30.98 672 GLY A CA 1
ATOM 4885 C C . GLY A 1 672 ? -15.149 -3.267 -56.098 1.00 30.98 672 GLY A C 1
ATOM 4886 O O . GLY A 1 672 ? -14.926 -3.548 -54.930 1.00 30.98 672 GLY A O 1
ATOM 4887 N N . GLY A 1 673 ? -16.051 -2.343 -56.472 1.00 30.06 673 GLY A N 1
ATOM 4888 C CA . GLY A 1 673 ? -16.994 -1.635 -55.572 1.00 30.06 673 GLY A CA 1
ATOM 4889 C C . GLY A 1 673 ? -16.360 -0.524 -54.715 1.00 30.06 673 GLY A C 1
ATOM 4890 O O . GLY A 1 673 ? -15.211 -0.627 -54.328 1.00 30.06 673 GLY A O 1
ATOM 4891 N N . GLY A 1 674 ? -16.991 0.600 -54.381 1.00 29.72 674 GLY A N 1
ATOM 4892 C CA . GLY A 1 674 ? -18.352 1.107 -54.540 1.00 29.72 674 GLY A CA 1
ATOM 4893 C C . GLY A 1 674 ? -18.558 2.204 -53.476 1.00 29.72 674 GLY A C 1
ATOM 4894 O O . GLY A 1 674 ? -18.120 2.008 -52.351 1.00 29.72 674 GLY A O 1
ATOM 4895 N N . GLY A 1 675 ? -19.208 3.325 -53.830 1.00 30.08 675 GLY A N 1
ATOM 4896 C CA . GLY A 1 675 ? -19.648 4.405 -52.911 1.00 30.08 675 GLY A CA 1
ATOM 4897 C C . GLY A 1 675 ? -18.513 5.320 -52.425 1.00 30.08 675 GLY A C 1
ATOM 4898 O O . GLY A 1 675 ? -17.538 4.845 -51.872 1.00 30.08 675 GLY A O 1
ATOM 4899 N N . GLY A 1 676 ? -18.480 6.624 -52.725 1.00 30.19 676 GLY A N 1
ATOM 4900 C CA . GLY A 1 676 ? -19.406 7.664 -52.243 1.00 30.19 676 GLY A CA 1
ATOM 4901 C C . GLY A 1 676 ? -18.882 8.178 -50.890 1.00 30.19 676 GLY A C 1
ATOM 4902 O O . GLY A 1 676 ? -18.632 7.370 -50.017 1.00 30.19 676 GLY A O 1
ATOM 4903 N N . GLY A 1 677 ? -18.630 9.448 -50.596 1.00 30.02 677 GLY A N 1
ATOM 4904 C CA . GLY A 1 677 ? -18.836 10.739 -51.239 1.00 30.02 677 GLY A CA 1
ATOM 4905 C C . GLY A 1 677 ? -18.820 11.782 -50.106 1.00 30.02 677 GLY A C 1
ATOM 4906 O O . GLY A 1 677 ? -19.407 11.512 -49.068 1.00 30.02 677 GLY A O 1
ATOM 4907 N N . PHE A 1 678 ? -18.205 12.951 -50.343 1.00 31.95 678 PHE A N 1
ATOM 4908 C CA . PHE A 1 678 ? -18.213 14.168 -49.495 1.00 31.95 678 PHE A CA 1
ATOM 4909 C C . PHE A 1 678 ? -17.492 14.058 -48.134 1.00 31.95 678 PHE A C 1
ATOM 4911 O O . PHE A 1 678 ? -17.551 13.046 -47.463 1.00 31.95 678 PHE A O 1
ATOM 4918 N N . GLY A 1 679 ? -16.776 15.055 -47.621 1.00 30.86 679 GLY A N 1
ATOM 4919 C CA . GLY A 1 679 ? -16.512 16.429 -48.034 1.00 30.86 679 GLY A CA 1
ATOM 4920 C C . GLY A 1 679 ? -15.884 17.125 -46.820 1.00 30.86 679 GLY A C 1
ATOM 4921 O O . GLY A 1 679 ? -16.451 17.071 -45.737 1.00 30.86 679 GLY A O 1
ATOM 4922 N N . GLY A 1 680 ? -14.706 17.729 -46.978 1.00 28.14 680 GLY A N 1
ATOM 4923 C CA . GLY A 1 680 ? -14.000 18.419 -45.896 1.00 28.14 680 GLY A CA 1
ATOM 4924 C C . GLY A 1 680 ? -13.344 19.697 -46.406 1.00 28.14 680 GLY A C 1
ATOM 4925 O O . GLY A 1 680 ? -12.240 19.666 -46.938 1.00 28.14 680 GLY A O 1
ATOM 4926 N N . GLY A 1 681 ? -14.055 20.813 -46.270 1.00 29.66 681 GLY A N 1
ATOM 4927 C CA . GLY A 1 681 ? -13.481 22.148 -46.077 1.00 29.66 681 GLY A CA 1
ATOM 4928 C C . GLY A 1 681 ? -13.909 22.610 -44.679 1.00 29.66 681 GLY A C 1
ATOM 4929 O O . GLY A 1 681 ? -14.912 22.122 -44.177 1.00 29.66 681 GLY A O 1
ATOM 4930 N N . GLY A 1 682 ? -13.240 23.502 -43.965 1.00 28.52 682 GLY A N 1
ATOM 4931 C CA . GLY A 1 682 ? -12.071 24.333 -44.208 1.00 28.52 682 GLY A CA 1
ATOM 4932 C C . GLY A 1 682 ? -11.925 25.294 -43.011 1.00 28.52 682 GLY A C 1
ATOM 4933 O O . GLY A 1 682 ? -12.844 25.398 -42.205 1.00 28.52 682 GLY A O 1
ATOM 4934 N N . GLY A 1 683 ? -10.802 26.021 -42.946 1.00 28.61 683 GLY A N 1
ATOM 4935 C CA . GLY A 1 683 ? -10.543 27.132 -42.005 1.00 28.61 683 GLY A CA 1
ATOM 4936 C C . GLY A 1 683 ? -9.994 26.659 -40.653 1.00 28.61 683 GLY A C 1
ATOM 4937 O O . GLY A 1 683 ? -10.606 25.825 -40.011 1.00 28.61 683 GLY A O 1
ATOM 4938 N N . GLY A 1 684 ? -8.792 27.042 -40.203 1.00 28.89 684 GLY A N 1
ATOM 4939 C CA . GLY A 1 684 ? -8.284 28.414 -40.034 1.00 28.89 684 GLY A CA 1
ATOM 4940 C C . GLY A 1 684 ? -8.733 28.907 -38.652 1.00 28.89 684 GLY A C 1
ATOM 4941 O O . GLY A 1 684 ? -9.915 28.850 -38.370 1.00 28.89 684 GLY A O 1
ATOM 4942 N N . GLY A 1 685 ? -7.929 29.382 -37.708 1.00 28.70 685 GLY A N 1
ATOM 4943 C CA . GLY A 1 685 ? -6.545 29.831 -37.611 1.00 28.70 685 GLY A CA 1
ATOM 4944 C C . GLY A 1 685 ? -6.477 30.646 -36.303 1.00 28.70 685 GLY A C 1
ATOM 4945 O O . GLY A 1 685 ? -7.472 31.261 -35.931 1.00 28.70 685 GLY A O 1
ATOM 4946 N N . GLY A 1 686 ? -5.346 30.661 -35.595 1.00 29.55 686 GLY A N 1
ATOM 4947 C CA . GLY A 1 686 ? -5.221 31.436 -34.353 1.00 29.55 686 GLY A CA 1
ATOM 4948 C C . GLY A 1 686 ? -3.812 31.429 -33.761 1.00 29.55 686 GLY A C 1
ATOM 4949 O O . GLY A 1 686 ? -3.411 30.472 -33.112 1.00 29.55 686 GLY A O 1
ATOM 4950 N N . PHE A 1 687 ? -3.074 32.513 -34.011 1.00 32.91 687 PHE A N 1
ATOM 4951 C CA . PHE A 1 687 ? -1.921 33.002 -33.232 1.00 32.91 687 PHE A CA 1
ATOM 4952 C C . PHE A 1 687 ? -2.372 33.272 -31.773 1.00 32.91 687 PHE A C 1
ATOM 4954 O O . PHE A 1 687 ? -3.545 33.557 -31.576 1.00 32.91 687 PHE A O 1
ATOM 4961 N N . GLY A 1 688 ? -1.589 33.264 -30.691 1.00 29.66 688 GLY A N 1
ATOM 4962 C CA . GLY A 1 688 ? -0.157 33.450 -30.453 1.00 29.66 688 GLY A CA 1
ATOM 4963 C C . GLY A 1 688 ? 0.016 34.362 -29.213 1.00 29.66 688 GLY A C 1
ATOM 4964 O O . GLY A 1 688 ? -0.704 35.348 -29.095 1.00 29.66 688 GLY A O 1
ATOM 4965 N N . GLY A 1 689 ? 0.989 34.060 -28.337 1.00 27.81 689 GLY A N 1
ATOM 4966 C CA . GLY A 1 689 ? 1.424 34.876 -27.177 1.00 27.81 689 GLY A CA 1
ATOM 4967 C C . GLY A 1 689 ? 0.762 34.458 -25.854 1.00 27.81 689 GLY A C 1
ATOM 4968 O O . GLY A 1 689 ? -0.441 34.273 -25.818 1.00 27.81 689 GLY A O 1
ATOM 4969 N N . GLY A 1 690 ? 1.438 34.237 -24.725 1.00 29.11 690 GLY A N 1
ATOM 4970 C CA . GLY A 1 690 ? 2.732 34.706 -24.228 1.00 29.11 690 GLY A CA 1
ATOM 4971 C C . GLY A 1 690 ? 2.483 35.361 -22.861 1.00 29.11 690 GLY A C 1
ATOM 4972 O O . GLY A 1 690 ? 1.808 36.383 -22.816 1.00 29.11 690 GLY A O 1
ATOM 4973 N N . GLY A 1 691 ? 2.989 34.790 -21.762 1.00 28.67 691 GLY A N 1
ATOM 4974 C CA . GLY A 1 691 ? 2.822 35.370 -20.423 1.00 28.67 691 GLY A CA 1
ATOM 4975 C C . GLY A 1 691 ? 3.374 34.502 -19.290 1.00 28.67 691 GLY A C 1
ATOM 4976 O O . GLY A 1 691 ? 2.881 33.409 -19.053 1.00 28.67 691 GLY A O 1
ATOM 4977 N N . ASP A 1 692 ? 4.410 35.031 -18.648 1.00 38.00 692 ASP A N 1
ATOM 4978 C CA . ASP A 1 692 ? 5.141 34.595 -17.448 1.00 38.00 692 ASP A CA 1
ATOM 4979 C C . ASP A 1 692 ? 4.322 34.815 -16.149 1.00 38.00 692 ASP A C 1
ATOM 4981 O O . ASP A 1 692 ? 3.404 35.626 -16.199 1.00 38.00 692 ASP A O 1
ATOM 4985 N N . PHE A 1 693 ? 4.679 34.138 -15.039 1.00 34.69 693 PHE A N 1
ATOM 4986 C CA . PHE A 1 693 ? 4.439 34.383 -13.582 1.00 34.69 693 PHE A CA 1
ATOM 4987 C C . PHE A 1 693 ? 4.494 33.010 -12.858 1.00 34.69 693 PHE A C 1
ATOM 4989 O O . PHE A 1 693 ? 3.671 32.143 -13.123 1.00 34.69 693 PHE A O 1
ATOM 4996 N N . GLY A 1 694 ? 5.530 32.655 -12.080 1.00 34.91 694 GLY A N 1
ATOM 4997 C CA . GLY A 1 694 ? 5.785 33.094 -10.693 1.00 34.91 694 GLY A CA 1
ATOM 4998 C C . GLY A 1 694 ? 4.767 32.432 -9.743 1.00 34.91 694 GLY A C 1
ATOM 4999 O O . GLY A 1 694 ? 3.601 32.774 -9.818 1.00 34.91 694 GLY A O 1
ATOM 5000 N N . GLY A 1 695 ? 5.059 31.454 -8.882 1.00 31.69 695 GLY A N 1
ATOM 5001 C CA . GLY A 1 695 ? 6.220 31.285 -8.015 1.00 31.69 695 GLY A CA 1
ATOM 5002 C C . GLY A 1 695 ? 5.919 31.870 -6.631 1.00 31.69 695 GLY A C 1
ATOM 5003 O O . GLY A 1 695 ? 6.339 32.996 -6.400 1.00 31.69 695 GLY A O 1
ATOM 5004 N N . PHE A 1 696 ? 5.185 31.134 -5.782 1.00 32.81 696 PHE A N 1
ATOM 5005 C CA . PHE A 1 696 ? 5.296 31.033 -4.313 1.00 32.81 696 PHE A CA 1
ATOM 5006 C C . PHE A 1 696 ? 4.421 29.890 -3.797 1.00 32.81 696 PHE A C 1
ATOM 5008 O O . PHE A 1 696 ? 3.297 29.747 -4.327 1.00 32.81 696 PHE A O 1
#